Protein 2ZTD (pdb70)

Solvent-accessible surface area: 18444 Å² total; per-residue (Å²): 71,29,60,25,94,94,58,159,37,52,47,8,132,12,74,0,37,73,52,24,40,71,21,0,10,0,12,27,68,10,6,0,40,25,0,23,3,9,7,45,8,4,19,104,12,148,120,51,67,118,14,143,3,35,0,0,26,10,83,136,115,79,40,30,7,0,18,0,1,83,54,19,106,21,20,37,4,0,7,14,0,38,40,3,84,77,16,30,34,211,38,0,17,5,1,5,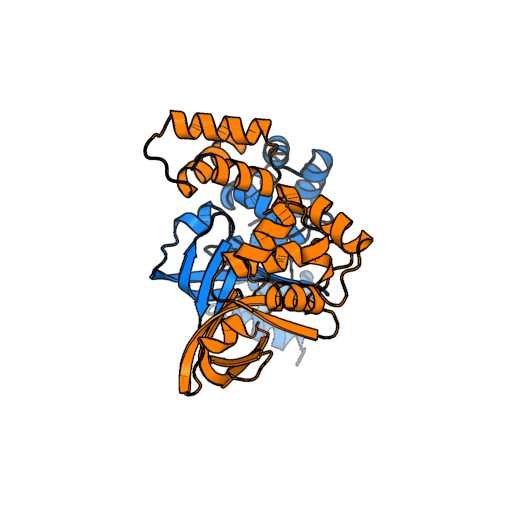7,11,13,78,13,95,46,0,54,118,14,0,42,97,18,60,41,63,3,0,60,67,2,22,72,8,42,58,196,20,0,94,109,5,4,138,54,0,125,104,103,34,106,115,58,102,59,53,0,14,104,37,0,55,68,113,65,70,59,53,143,84,0,64,97,10,0,60,77,10,39,65,93,66,163,91,14,77,59,59,24,0,36,150,50,0,64,69,96,27,58,180,129,104,38,12,7,18,5,3,0,84,14,78,0,71,78,53,25,158,79,21,0,28,0,60,3,76,65,76,41,48,118,0,31,4,9,77,56,8,6,63,104,12,149,121,51,67,120,15,102,3,36,0,0,18,10,13,108,132,134,56,123,36,13,20,0,1,79,56,18,112,20,20,72,4,0,37,35,0,42,64,4,85,74,15,30,34,208,37,0,22,34,1,5,47,70,24,79,11,95,46,0,65,118,14,0,45,97,19,61,41,64,3,0,58,158,2,99,71,9,43,58,197,20,0,96,110,4,5,138,55,0,128,104,112,67,93,105,74,57,0,14,105,18,0,56,67,35,44,18,59,54,142,83,0,64,98,9,0,60,77,8,37,64,91,66,166,91,14,78,37,35,24,0,0,84,50,0,6,78,93,18,10,164

GO terms:
  GO:0009378 four-way junction helicase activity (F, IDA)
  GO:0000724 double-strand break repair via homologous recombination (P, IDA)
  GO:0006974 DNA damage response (P, IEP)
  GO:0005886 plasma membrane (C, HDA)

Secondary structure (DSSP, 8-state):
--SS---S--EEEEEEEEE-SSEEEEEETTEEEEEE--HHHHTT--TTSEEEEEEEEEEETTEEEEEEESSHHHHHHHHHHHTSTT--HHHHHHHHHHS-HHHHHHHHHTT-HHHHHTSTT--HHHHHHHHHHHTTT----HHHHHHHHHHTT--HHHHHHHHHHHHHH-TT--HHHHHHHHHHHHT--/---SEEEEEEEEEEE-SSEEEEEETTEEEEEE--HHHHTT--TTSEEEEEEEEEEETTEEEEEEESSHHHHHHHHHHHTSTT--HHHHHHHHHHS-HHHHHHHHHTT-HHHHHTSTT--HHHHHHHHHHHTTT--HHHHHHHHHHTT--HHHHHHHHHHHHHH-TT--HHHHHHHHHHHHT-

Organism: Mycobacterium tuberculosis (strain ATCC 25618 / H37Rv) (NCBI:txid83332)

B-factor: mean 37.3, std 19.37, range [5.69, 119.67]

Sequence (371 aa):
MGRGSEFMIASVRGEVLEVALDHVVIEAAGVGYRVNATPATLATLRQGTEARLITAMIVREDSMTLYGFPDGETRDLFLTLLSVSGVGPRLAMAALAVHDAPALRQVLADGNVAALTRVPGIGKRGAERMVLELRDKVGAVRSPVVEALVGLGFAAKQAEEATDTVLAANHDATTSSALRSALSLLGKASEFMIASVRGEVLEVALDHVVIEAAGVGYRVNATPATLATLRQGTEARLITAMIVREDSMTLYGFPDGETRDLFLTLLSVSGVGPRLAMAALAVHDAPALRQVLADGNVAALTRVPGIGKRGAERMVLELRDKVVRSPVVEALVGLGFAAKQAEEATDTVLAANHDATTSSALRSALSLLGK

InterPro domains:
  IPR000085 Holliday junction branch migration complex subunit RuvA [MF_00031] (1-193)
  IPR000085 Holliday junction branch migration complex subunit RuvA [TIGR00084] (1-189)
  IPR003583 Helix-hairpin-helix DNA-binding motif, class 1 [SM00278] (72-91)
  IPR003583 Helix-hairpin-helix DNA-binding motif, class 1 [SM00278] (107-126)
  IPR010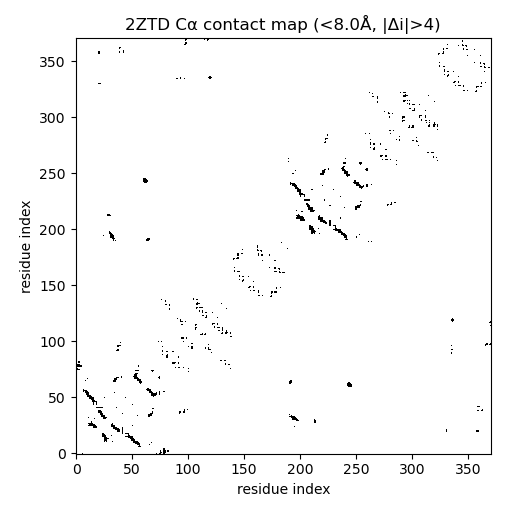994 RuvA domain 2-like [SSF47781] (66-131)
  IPR011114 Holliday junction DNA helicase RuvA, C-terminal [PF07499] (151-192)
  IPR011114 Holliday junction DNA helicase RuvA, C-terminal [cd14332] (146-189)
  IPR012340 Nucleic acid-binding, OB-fold [G3DSA:2.40.50.140] (1-63)
  IPR012340 Nucleic acid-binding, OB-fold [SSF50249] (1-62)
  IPR013849 DNA helicase, Holliday junction RuvA type, domain I, bacterial [PF01330] (1-61)
  IPR036267 RuvA, C-terminal domain superfamily [SSF46929] (147-194)
  IPR060101 SAM-like helix-hairpin-helix tandem [PF14520] (71-129)

Foldseek 3Di:
DAPQDDDDDFKDKAAFADQDQFWTWHDDPNDTATAGEANVQSVVDDGGDMDMWGWDWDDDPPDIHIHTDRDPLQRRVLSVQCPQPPRDNVQSRQQCNLPPPVRSLVCLLVLVLVSVCVGPPQDSVNSNSSSVSCNVPHDDQQVVLLVVCVVVPDDSVLSNVLLVVLCVVPVVDDNVNSNVSSVVVVVVD/DDDDQFKDKAAFAAQDQFWTWHDDPNDTATAGEANVQSVVDDGGDMDMWGWDWDDDPPDIHIHTDRDPLQRVVLVVQCVQPPRDNVQSRQQCNLPPPVRSLVCLQVLVLVSVCVGPPQDSVNSNSSSVSCNVPSLQPVLLVVCVVVPDDSVLSNVLLVVLCVVPVVDDSVNSNVSSVVVVVD

Radius of gyration: 24.86 Å; Cα contacts (8 Å, |Δi|>4): 664; chains: 2; bounding box: 40×80×60 Å

CATH classification: 2.40.50.140 (+2 more: 1.10.150.20, 1.10.8.10)

Structure (mmCIF, N/CA/C/O backbone):
data_2ZTD
#
_entry.id   2ZTD
#
_cell.length_a   88.670
_cell.length_b   94.830
_cell.length_c   99.210
_cell.angle_alpha   90.00
_cell.angle_beta   90.00
_cell.angle_gamma   90.00
#
_symmetry.space_group_name_H-M   'I 2 2 2'
#
loop_
_entity.id
_entity.type
_entity.pdbx_description
1 polymer 'Holliday junction ATP-dependent DNA helicase ruvA'
2 non-polymer GLYCEROL
3 water water
#
loop_
_atom_site.group_PDB
_atom_site.id
_atom_site.type_symbol
_atom_site.label_atom_id
_atom_site.label_alt_id
_atom_site.label_comp_id
_atom_site.label_asym_id
_atom_site.label_entity_id
_atom_site.label_seq_id
_atom_site.pdbx_PDB_ins_code
_atom_site.Cartn_x
_atom_site.Cartn_y
_atom_site.Cartn_z
_atom_site.occupancy
_atom_site.B_iso_or_equiv
_atom_site.auth_seq_id
_atom_site.auth_comp_id
_atom_site.auth_asym_id
_atom_site.auth_atom_id
_atom_site.pdbx_PDB_model_num
ATOM 1 N N . MET A 1 10 ? -20.651 18.024 8.167 1.00 92.94 -6 MET A N 1
ATOM 2 C CA . MET A 1 10 ? -19.603 17.363 8.942 1.00 102.13 -6 MET A CA 1
ATOM 3 C C . MET A 1 10 ? -18.600 18.363 9.534 1.00 110.18 -6 MET A C 1
ATOM 4 O O . MET A 1 10 ? -18.840 19.577 9.532 1.00 116.30 -6 MET A O 1
ATOM 6 N N . GLY A 1 11 ? -17.481 17.849 10.043 1.00 96.62 -5 GLY A N 1
ATOM 7 C CA . GLY A 1 11 ? -16.537 18.664 10.792 1.00 88.39 -5 GLY A CA 1
ATOM 8 C C . GLY A 1 11 ? -15.124 18.664 10.238 1.00 93.64 -5 GLY A C 1
ATOM 9 O O . GLY A 1 11 ? -14.922 18.585 9.027 1.00 99.41 -5 GLY A O 1
ATOM 10 N N . ARG A 1 12 ? -14.141 18.758 11.136 1.00 92.77 -4 ARG A N 1
ATOM 11 C CA . ARG A 1 12 ? -12.740 18.819 10.722 1.00 87.34 -4 ARG A CA 1
ATOM 12 C C . ARG A 1 12 ? -12.241 17.481 10.164 1.00 99.83 -4 ARG A C 1
ATOM 13 O O . ARG A 1 12 ? -11.065 17.342 9.816 1.00 91.81 -4 ARG A O 1
ATOM 15 N N . GLY A 1 13 ? -13.146 16.510 10.058 1.00 114.13 -3 GLY A N 1
ATOM 16 C CA . GLY A 1 13 ? -12.809 15.182 9.570 1.00 113.18 -3 GLY A CA 1
ATOM 17 C C . GLY A 1 13 ? -13.587 14.963 8.283 1.00 109.09 -3 GLY A C 1
ATOM 18 O O . GLY A 1 13 ? -14.350 13.999 8.171 1.00 104.17 -3 GLY A O 1
ATOM 19 N N . SER A 1 14 ? -13.408 15.875 7.327 1.00 100.16 -2 SER A N 1
ATOM 20 C CA . SER A 1 14 ? -13.857 15.684 5.942 1.00 81.40 -2 SER A CA 1
ATOM 21 C C . SER A 1 14 ? -15.304 15.485 5.490 1.00 77.38 -2 SER A C 1
ATOM 22 O O . SER A 1 14 ? -16.239 16.150 5.936 1.00 71.13 -2 SER A O 1
ATOM 25 N N . GLU A 1 15 ? -15.422 14.509 4.602 1.00 82.05 -1 GLU A N 1
ATOM 26 C CA . GLU A 1 15 ? -16.583 14.161 3.815 1.00 68.16 -1 GLU A CA 1
ATOM 27 C C . GLU A 1 15 ? -16.567 12.629 3.598 1.00 77.45 -1 GLU A C 1
ATOM 28 O O . GLU A 1 15 ? -15.541 12.009 3.263 1.00 59.35 -1 GLU A O 1
ATOM 30 N N . PHE A 1 16 ? -17.728 12.035 3.819 1.00 68.85 0 PHE A N 1
ATOM 31 C CA . PHE A 1 16 ? -17.916 10.602 3.799 1.00 43.36 0 PHE A CA 1
ATOM 32 C C . PHE A 1 16 ? -19.238 10.420 3.106 1.00 28.58 0 PHE A C 1
ATOM 33 O O . PHE A 1 16 ? -19.853 11.387 2.664 1.00 63.49 0 PHE A O 1
ATOM 41 N N . MET A 1 17 ? -19.711 9.189 3.061 1.00 34.09 1 MET A N 1
ATOM 42 C CA . MET A 1 17 ? -20.903 8.880 2.303 1.00 24.36 1 MET A CA 1
ATOM 43 C C . MET A 1 17 ? -22.159 8.684 3.161 1.00 29.87 1 MET A C 1
ATOM 44 O O . MET A 1 17 ? -23.200 9.266 2.871 1.00 21.39 1 MET A O 1
ATOM 49 N N . ILE A 1 18 ? -22.067 7.868 4.218 1.00 27.23 2 ILE A N 1
ATOM 50 C CA . ILE A 1 18 ? -23.249 7.572 5.034 1.00 19.01 2 ILE A CA 1
ATOM 51 C C . ILE A 1 18 ? -23.384 8.519 6.216 1.00 15.92 2 ILE A C 1
ATOM 52 O O . ILE A 1 18 ? -22.646 8.440 7.188 1.00 19.91 2 ILE A O 1
ATOM 57 N N . ALA A 1 19 ? -24.355 9.411 6.107 1.00 36.55 3 ALA A N 1
ATOM 58 C CA . ALA A 1 19 ? -24.482 10.530 7.028 1.00 32.20 3 ALA A CA 1
ATOM 59 C C . ALA A 1 19 ? -25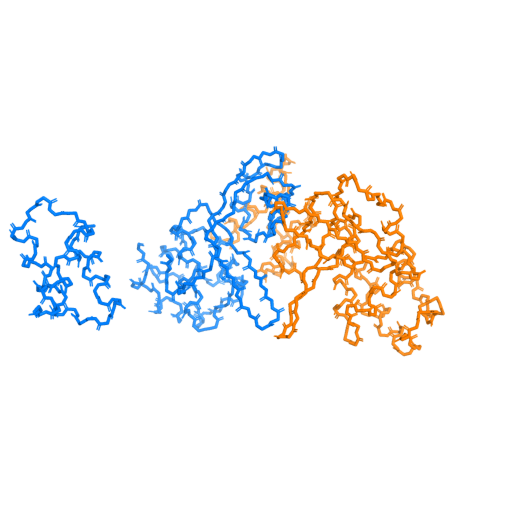.486 10.215 8.109 1.00 19.58 3 ALA A C 1
ATOM 60 O O . ALA A 1 19 ? -25.504 10.860 9.150 1.00 33.76 3 ALA A O 1
ATOM 62 N N . SER A 1 20 ? -26.328 9.223 7.853 1.00 13.34 4 SER A N 1
ATOM 63 C CA . SER A 1 20 ? -27.244 8.710 8.865 1.00 31.99 4 SER A CA 1
ATOM 64 C C . SER A 1 20 ? -27.845 7.364 8.458 1.00 37.41 4 SER A C 1
ATOM 65 O O . SER A 1 20 ? -27.841 6.978 7.278 1.00 33.41 4 SER A O 1
ATOM 68 N N . VAL A 1 21 ? -28.357 6.641 9.448 1.00 24.00 5 VAL A N 1
ATOM 69 C CA . VAL A 1 21 ? -29.083 5.415 9.172 1.00 19.04 5 VAL A CA 1
ATOM 70 C C . VAL A 1 21 ? -30.383 5.430 9.976 1.00 27.01 5 VAL A C 1
ATOM 71 O O . VAL A 1 21 ? -30.382 5.748 11.160 1.00 24.93 5 VAL A O 1
ATOM 75 N N . ARG A 1 22 ? -31.492 5.120 9.309 1.00 29.13 6 ARG A N 1
ATOM 76 C CA . ARG A 1 22 ? -32.794 5.097 9.967 1.00 24.58 6 ARG A CA 1
ATOM 77 C C . ARG A 1 22 ? -33.559 3.822 9.636 1.00 24.46 6 ARG A C 1
ATOM 78 O O . ARG A 1 22 ? -33.476 3.297 8.523 1.00 41.98 6 ARG A O 1
ATOM 86 N N . GLY A 1 23 ? -34.322 3.332 10.589 1.00 22.47 7 GLY A N 1
ATOM 87 C CA . GLY A 1 23 ? -35.092 2.123 10.395 1.00 19.24 7 GLY A CA 1
ATOM 88 C C . GLY A 1 23 ? -35.243 1.392 11.716 1.00 25.41 7 GLY A C 1
ATOM 89 O O . GLY A 1 23 ? -35.046 1.979 12.786 1.00 15.92 7 GLY A O 1
ATOM 90 N N . GLU A 1 24 ? -35.568 0.106 11.640 1.00 19.93 8 GLU A N 1
ATOM 91 C CA . GLU A 1 24 ? -35.913 -0.658 12.844 1.00 31.32 8 GLU A CA 1
ATOM 92 C C . GLU A 1 24 ? -34.721 -1.086 13.680 1.00 23.60 8 GLU A C 1
ATOM 93 O O . GLU A 1 24 ? -33.785 -1.697 13.158 1.00 22.57 8 GLU A O 1
ATOM 99 N N . VAL A 1 25 ? -34.760 -0.770 14.970 1.00 23.20 9 VAL A N 1
ATOM 100 C CA . VAL A 1 25 ? -33.724 -1.247 15.879 1.00 14.52 9 VAL A CA 1
ATOM 101 C C . VAL A 1 25 ? -33.893 -2.749 16.065 1.00 22.02 9 VAL A C 1
ATOM 102 O O . VAL A 1 25 ? -34.948 -3.218 16.495 1.00 30.81 9 VAL A O 1
ATOM 106 N N . LEU A 1 26 ? -32.863 -3.508 15.719 1.00 24.99 10 LEU A N 1
ATOM 107 C CA . LEU A 1 26 ? -32.934 -4.967 15.792 1.00 23.97 10 LEU A CA 1
ATOM 108 C C . LEU A 1 26 ? -32.164 -5.460 17.016 1.00 25.68 10 LEU A C 1
ATOM 109 O O . LEU A 1 26 ? -32.374 -6.559 17.499 1.00 33.80 10 LEU A O 1
ATOM 114 N N . GLU A 1 27 ? -31.267 -4.628 17.520 1.00 36.17 11 GLU A N 1
ATOM 115 C CA . GLU A 1 27 ? -30.443 -5.008 18.645 1.00 26.25 11 GLU A CA 1
ATOM 116 C C . GLU A 1 27 ? -29.797 -3.781 19.258 1.00 31.23 11 GLU A C 1
ATOM 117 O O . GLU A 1 27 ? -29.216 -2.951 18.560 1.00 34.48 11 GLU A O 1
ATOM 123 N N . VAL A 1 28 ? -29.931 -3.668 20.576 1.00 27.02 12 VAL A N 1
ATOM 124 C CA . VAL A 1 28 ? -29.218 -2.668 21.341 1.00 13.09 12 VAL A CA 1
ATOM 125 C C . VAL A 1 28 ? -28.200 -3.400 22.195 1.00 21.96 12 VAL A C 1
ATOM 126 O O . VAL A 1 28 ? -28.551 -4.236 23.003 1.00 35.19 12 VAL A O 1
ATOM 130 N N . ALA A 1 29 ? -26.927 -3.143 21.963 1.00 27.70 13 ALA A N 1
ATOM 131 C CA . ALA A 1 29 ? -25.893 -3.723 22.794 1.00 24.62 13 ALA A CA 1
ATOM 132 C C . ALA A 1 29 ? -25.320 -2.536 23.567 1.00 30.13 13 ALA A C 1
ATOM 133 O O . ALA A 1 29 ? -25.805 -1.414 23.434 1.00 31.92 13 ALA A O 1
ATOM 135 N N . LEU A 1 30 ? -24.274 -2.763 24.342 1.00 33.32 14 LEU A N 1
ATOM 136 C CA . LEU A 1 30 ? -23.667 -1.668 25.090 1.00 16.94 14 LEU A CA 1
ATOM 137 C C . LEU A 1 30 ? -22.716 -0.715 24.391 1.00 22.67 14 LEU A C 1
ATOM 138 O O . LEU A 1 30 ? -22.388 0.333 24.932 1.00 17.18 14 LEU A O 1
ATOM 143 N N . ASP A 1 31 ? -22.273 -1.072 23.186 1.00 26.46 15 ASP A N 1
ATOM 144 C CA . ASP A 1 31 ? -21.329 -0.229 22.466 1.00 11.85 15 ASP A CA 1
ATOM 145 C C . ASP A 1 31 ? -21.709 -0.100 20.989 1.00 22.99 15 ASP A C 1
ATOM 146 O O . ASP A 1 31 ? -20.884 0.273 20.157 1.00 26.31 15 ASP A O 1
ATOM 151 N N . HIS A 1 32 ? -22.953 -0.433 20.668 1.00 23.50 16 HIS A N 1
ATOM 152 C CA . HIS A 1 32 ? -23.406 -0.364 19.287 1.00 16.24 16 HIS A CA 1
ATOM 153 C C . HIS A 1 32 ? -24.863 -0.773 19.231 1.00 27.02 16 HIS A C 1
ATOM 154 O O . HIS A 1 32 ? -25.411 -1.327 20.177 1.00 22.24 16 HIS A O 1
ATOM 161 N N . VAL A 1 33 ? -25.487 -0.490 18.104 1.00 20.07 17 VAL A N 1
ATOM 162 C CA . VAL A 1 33 ? -26.866 -0.874 17.858 1.00 14.26 17 VAL A CA 1
ATOM 163 C C . VAL A 1 33 ? -26.912 -1.445 16.430 1.00 13.57 17 VAL A C 1
ATOM 164 O O . VAL A 1 33 ? -26.015 -1.195 15.632 1.00 23.26 17 VAL A O 1
ATOM 168 N N . VAL A 1 34 ? -27.912 -2.250 16.111 1.00 22.37 18 VAL A N 1
ATOM 169 C CA . VAL A 1 34 ? -28.088 -2.627 14.709 1.00 19.90 18 VAL A CA 1
ATOM 170 C C . VAL A 1 34 ? -29.389 -2.024 14.221 1.00 14.12 18 VAL A C 1
ATOM 171 O O . VAL A 1 34 ? -30.458 -2.313 14.768 1.00 16.54 18 VAL A O 1
ATOM 175 N N . ILE A 1 35 ? -29.294 -1.165 13.216 1.00 17.93 19 ILE A N 1
ATOM 176 C CA . ILE A 1 35 ? -30.487 -0.530 12.649 1.00 15.82 19 ILE A CA 1
ATOM 177 C C . ILE A 1 35 ? -30.731 -1.014 11.227 1.00 25.33 19 ILE A C 1
ATOM 178 O O . ILE A 1 35 ? -29.866 -0.878 10.354 1.00 32.51 19 ILE A O 1
ATOM 183 N N . GLU A 1 36 ? -31.912 -1.577 10.996 1.00 24.85 20 GLU A N 1
ATOM 184 C CA . GLU A 1 36 ? -32.225 -2.172 9.700 1.00 32.42 20 GLU A CA 1
ATOM 185 C C . GLU A 1 36 ? -32.897 -1.187 8.741 1.00 26.89 20 GLU A C 1
ATOM 186 O O . GLU A 1 36 ? -34.028 -0.755 8.967 1.00 29.56 20 GLU A O 1
ATOM 192 N N . ALA A 1 37 ? -32.180 -0.847 7.680 1.00 26.69 21 ALA A N 1
ATOM 193 C CA . ALA A 1 37 ? -32.712 -0.015 6.612 1.00 25.62 21 ALA A CA 1
ATOM 194 C C . ALA A 1 37 ? -32.790 -0.829 5.320 1.00 27.83 21 ALA A C 1
ATOM 195 O O . ALA A 1 37 ? -31.771 -1.338 4.836 1.00 12.64 21 ALA A O 1
ATOM 197 N N . ALA A 1 38 ? -33.990 -0.961 4.759 1.00 25.46 22 ALA A N 1
ATOM 198 C CA . ALA A 1 38 ? -34.136 -1.666 3.482 1.00 33.30 22 ALA A CA 1
ATOM 199 C C . ALA A 1 38 ? -33.567 -3.081 3.579 1.00 12.83 22 ALA A C 1
ATOM 200 O O . ALA A 1 38 ? -32.762 -3.494 2.750 1.00 24.95 22 ALA A O 1
ATOM 202 N N . GLY A 1 39 ? -33.964 -3.807 4.616 1.00 22.17 23 GLY A N 1
ATOM 203 C CA . GLY A 1 39 ? -33.504 -5.168 4.823 1.00 18.95 23 GLY A CA 1
ATOM 204 C C . GLY A 1 39 ? -32.032 -5.315 5.180 1.00 22.15 23 GLY A C 1
ATOM 205 O O . GLY A 1 39 ? -31.591 -6.436 5.479 1.00 15.04 23 GLY A O 1
ATOM 206 N N . VAL A 1 40 ? -31.275 -4.212 5.123 1.00 12.07 24 VAL A N 1
ATOM 207 C CA . VAL A 1 40 ? -29.863 -4.226 5.505 1.00 18.10 24 VAL A CA 1
ATOM 208 C C . VAL A 1 40 ? -29.648 -3.764 6.954 1.00 34.85 24 VAL A C 1
ATOM 209 O O . VAL A 1 40 ? -30.063 -2.666 7.362 1.00 18.53 24 VAL A O 1
ATOM 213 N N . GLY A 1 41 ? -28.986 -4.614 7.729 1.00 13.76 25 GLY A N 1
ATOM 214 C CA . GLY A 1 41 ? -28.792 -4.324 9.136 1.00 8.76 25 GLY A CA 1
ATOM 215 C C . GLY A 1 41 ? -27.446 -3.682 9.346 1.00 23.95 25 GLY A C 1
ATOM 216 O O . GLY A 1 41 ? -26.409 -4.340 9.211 1.00 21.96 25 GLY A O 1
ATOM 217 N N . TYR A 1 42 ? -27.465 -2.391 9.672 1.00 23.76 26 TYR A N 1
ATOM 218 C CA . TYR A 1 42 ? -26.239 -1.629 9.843 1.00 13.26 26 TYR A CA 1
ATOM 219 C C . TYR A 1 42 ? -25.793 -1.654 11.302 1.00 25.53 26 TYR A C 1
ATOM 220 O O . TYR A 1 42 ? -26.549 -1.319 12.216 1.00 20.94 26 TYR A O 1
ATOM 229 N N . ARG A 1 43 ? -24.563 -2.090 11.526 1.00 18.11 27 ARG A N 1
ATOM 230 C CA . ARG A 1 43 ? -23.976 -1.928 12.830 1.00 18.32 27 ARG A CA 1
ATOM 231 C C . ARG A 1 43 ? -23.402 -0.522 12.944 1.00 32.89 27 ARG A C 1
ATOM 232 O O . ARG A 1 43 ? -22.526 -0.125 12.165 1.00 19.23 27 ARG A O 1
ATOM 240 N N . VAL A 1 44 ? -23.919 0.238 13.895 1.00 23.53 28 VAL A N 1
ATOM 241 C CA . VAL A 1 44 ? -23.344 1.535 14.185 1.00 27.39 28 VAL A CA 1
A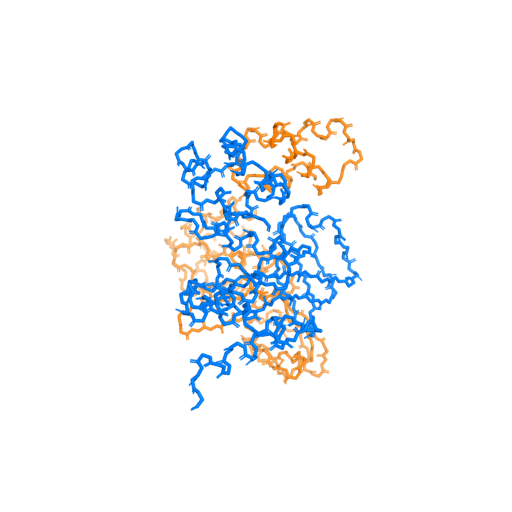TOM 242 C C . VAL A 1 44 ? -22.930 1.615 15.644 1.00 13.23 28 VAL A C 1
ATOM 243 O O . VAL A 1 44 ? -23.709 1.347 16.548 1.00 21.23 28 VAL A O 1
ATOM 247 N N . ASN A 1 45 ? -21.664 1.934 15.841 1.00 14.63 29 ASN A N 1
ATOM 248 C CA . ASN A 1 45 ? -21.109 2.072 17.175 1.00 19.25 29 ASN A CA 1
ATOM 249 C C . ASN A 1 45 ? -21.509 3.395 17.807 1.00 21.80 29 ASN A C 1
ATOM 250 O O . ASN A 1 45 ? -21.576 4.425 17.122 1.00 15.17 29 ASN A O 1
ATOM 255 N N . ALA A 1 46 ? -21.814 3.354 19.097 1.00 17.96 30 ALA A N 1
ATOM 256 C CA . ALA A 1 46 ? -22.405 4.507 19.766 1.00 18.39 30 ALA A CA 1
ATOM 257 C C . ALA A 1 46 ? -22.082 4.491 21.254 1.00 22.70 30 ALA A C 1
ATOM 258 O O . ALA A 1 46 ? -21.791 3.436 21.818 1.00 35.31 30 ALA A O 1
ATOM 260 N N . THR A 1 47 ? -22.131 5.657 21.895 1.00 31.97 31 THR A N 1
ATOM 261 C CA . THR A 1 47 ? -21.902 5.733 23.333 1.00 18.74 31 THR A CA 1
ATOM 262 C C . THR A 1 47 ? -23.067 5.135 24.113 1.00 13.43 31 THR A C 1
ATOM 263 O O . THR A 1 47 ? -24.201 5.077 23.620 1.00 24.14 31 THR A O 1
ATOM 267 N N . PRO A 1 48 ? -22.800 4.691 25.352 1.00 17.85 32 PRO A N 1
ATOM 268 C CA . PRO A 1 48 ? -23.901 4.181 26.183 1.00 24.56 32 PRO A CA 1
ATOM 269 C C . PRO A 1 48 ? -25.028 5.211 26.332 1.00 10.46 32 PRO A C 1
ATOM 270 O O . PRO A 1 48 ? -26.204 4.867 26.425 1.00 28.71 32 PRO A O 1
ATOM 274 N N . ALA A 1 49 ? -24.666 6.485 26.304 1.00 29.82 33 ALA A N 1
ATOM 275 C CA . ALA A 1 49 ? -25.660 7.545 26.406 1.00 30.38 33 ALA A CA 1
ATOM 276 C C . ALA A 1 49 ? -26.587 7.603 25.203 1.00 27.56 33 ALA A C 1
ATOM 277 O O . ALA A 1 49 ? -27.795 7.776 25.337 1.00 29.53 33 ALA A O 1
ATOM 279 N N . THR A 1 50 ? -26.027 7.492 24.010 1.00 28.39 34 THR A N 1
ATOM 280 C CA . THR A 1 50 ? -26.870 7.503 22.828 1.00 24.13 34 THR A CA 1
ATOM 281 C C . THR A 1 50 ? -27.678 6.225 22.772 1.00 25.66 34 THR A C 1
ATOM 282 O O . THR A 1 50 ? -28.824 6.229 22.329 1.00 31.48 34 THR A O 1
ATOM 286 N N . LEU A 1 51 ? -27.075 5.133 23.217 1.00 28.80 35 LEU A N 1
ATOM 287 C CA . LEU A 1 51 ? -27.708 3.818 23.126 1.00 33.12 35 LEU A CA 1
ATOM 288 C C . LEU A 1 51 ? -28.985 3.704 23.968 1.00 29.24 35 LEU A C 1
ATOM 289 O O . LEU A 1 51 ? -29.889 2.917 23.649 1.00 24.94 35 LEU A O 1
ATOM 294 N N . ALA A 1 52 ? -29.054 4.500 25.027 1.00 26.85 36 ALA A N 1
ATOM 295 C CA . ALA A 1 52 ? -30.077 4.329 26.052 1.00 31.28 36 ALA A CA 1
ATOM 296 C C . ALA A 1 52 ? -31.417 4.857 25.575 1.00 35.77 36 ALA A C 1
ATOM 297 O O . ALA A 1 52 ? -32.473 4.500 26.095 1.00 38.02 36 ALA A O 1
ATOM 299 N N . THR A 1 53 ? -31.364 5.704 24.562 1.00 41.18 37 THR A N 1
ATOM 300 C CA . THR A 1 53 ? -32.561 6.301 24.004 1.00 36.07 37 THR A CA 1
ATOM 301 C C . THR A 1 53 ? -33.190 5.339 22.992 1.00 46.94 37 THR A C 1
ATOM 302 O O . THR A 1 53 ? -34.289 5.564 22.489 1.00 51.48 37 THR A O 1
ATOM 306 N N . LEU A 1 54 ? -32.487 4.247 22.716 1.00 45.30 38 LEU A N 1
ATOM 307 C CA . LEU A 1 54 ? -32.882 3.327 21.659 1.00 39.39 38 LEU A CA 1
ATOM 308 C C . LEU A 1 54 ? -33.619 2.104 22.199 1.00 30.69 38 LEU A C 1
ATOM 309 O O . LEU A 1 54 ? -33.190 1.500 23.179 1.00 36.24 38 LEU A O 1
ATOM 314 N N . ARG A 1 55 ? -34.731 1.758 21.556 1.00 20.98 39 ARG A N 1
ATOM 315 C CA . ARG A 1 55 ? -35.492 0.564 21.907 1.00 39.25 39 ARG A CA 1
ATOM 316 C C . ARG A 1 55 ? -35.614 -0.386 20.733 1.00 39.89 39 ARG A C 1
ATOM 317 O O . ARG A 1 55 ? -36.139 -0.024 19.692 1.00 37.31 39 ARG A O 1
ATOM 325 N N . GLN A 1 56 ? -35.137 -1.607 20.935 1.00 36.69 40 GLN A N 1
ATOM 326 C CA . GLN A 1 56 ? -35.375 -2.685 19.994 1.00 20.31 40 GLN A CA 1
ATOM 327 C C . GLN A 1 56 ? -36.845 -2.713 19.594 1.00 30.62 40 GLN A C 1
ATOM 328 O O . GLN A 1 56 ? -37.725 -2.357 20.385 1.00 40.05 40 GLN A O 1
ATOM 334 N N . GLY A 1 57 ? -37.107 -3.102 18.350 1.00 11.86 41 GLY A N 1
ATOM 335 C CA . GLY A 1 57 ? -38.462 -3.172 17.846 1.00 36.14 41 GLY A CA 1
ATOM 336 C C . GLY A 1 57 ? -39.041 -1.842 17.407 1.00 37.47 41 GLY A C 1
ATOM 337 O O . GLY A 1 57 ? -40.101 -1.806 16.787 1.00 43.85 41 GLY A O 1
ATOM 338 N N . THR A 1 58 ? -38.365 -0.743 17.718 1.00 37.10 42 THR A N 1
ATOM 339 C CA . THR A 1 58 ? -38.853 0.553 17.271 1.00 31.61 42 THR A CA 1
ATOM 340 C C . THR A 1 58 ? -37.952 1.158 16.205 1.00 28.33 42 THR A C 1
ATOM 341 O O . THR A 1 58 ? -36.808 0.740 16.019 1.00 39.02 42 THR A O 1
ATOM 345 N N . GLU A 1 59 ? -38.487 2.140 15.502 1.00 32.81 43 GLU A N 1
ATOM 346 C CA . GLU A 1 59 ? -37.717 2.829 14.492 1.00 39.78 43 GLU A CA 1
ATOM 347 C C . GLU A 1 59 ? -36.820 3.888 15.130 1.00 32.72 43 GLU A C 1
ATOM 348 O O . GLU A 1 59 ? -37.229 4.584 16.049 1.00 32.34 43 GLU A O 1
ATOM 354 N N . ALA A 1 60 ? -35.587 3.984 14.660 1.00 31.42 44 ALA A N 1
ATOM 355 C CA . ALA A 1 60 ? -34.673 5.011 15.130 1.00 30.24 44 ALA A CA 1
ATOM 356 C C . ALA A 1 60 ? -33.853 5.600 13.985 1.00 30.01 44 ALA A C 1
ATOM 357 O O . ALA A 1 60 ? -33.785 5.042 12.889 1.00 35.09 44 ALA A O 1
ATOM 359 N N . ARG A 1 61 ? -33.243 6.747 14.251 1.00 28.82 45 ARG A N 1
ATOM 360 C CA . ARG A 1 61 ? -32.335 7.359 13.297 1.00 27.62 45 ARG A CA 1
ATOM 361 C C . ARG A 1 61 ? -31.133 7.899 14.052 1.00 32.18 45 ARG A C 1
ATOM 362 O O . ARG A 1 61 ? -31.273 8.660 15.015 1.00 35.12 45 ARG A O 1
ATOM 370 N N . LEU A 1 62 ? -29.951 7.488 13.610 1.00 24.71 46 LEU A N 1
ATOM 371 C CA . LEU A 1 62 ? -28.722 8.023 14.160 1.00 33.70 46 LEU A CA 1
ATOM 372 C C . LEU A 1 62 ? -27.949 8.755 13.075 1.00 27.78 46 LEU A C 1
ATOM 373 O O . LEU A 1 62 ? -27.925 8.325 11.921 1.00 21.03 46 LEU A O 1
ATOM 378 N N . ILE A 1 63 ? -27.330 9.868 13.454 1.00 29.36 47 ILE A N 1
ATOM 379 C CA . ILE A 1 63 ? -26.468 10.629 12.564 1.00 20.27 47 ILE A CA 1
ATOM 380 C C . ILE A 1 63 ? -25.062 10.086 12.654 1.00 16.79 47 ILE A C 1
ATOM 381 O O . ILE A 1 63 ? -24.484 10.042 13.751 1.00 31.48 47 ILE A O 1
ATOM 386 N N . THR A 1 64 ? -24.494 9.697 11.515 1.00 21.10 48 THR A N 1
ATOM 387 C CA . THR A 1 64 ? -23.297 8.853 11.525 1.00 19.92 48 THR A CA 1
ATOM 388 C C . THR A 1 64 ? -22.050 9.473 10.885 1.00 24.47 48 THR A C 1
ATOM 389 O O . THR A 1 64 ? -22.156 10.335 10.028 1.00 10.36 48 THR A O 1
ATOM 393 N N . ALA A 1 65 ? -20.880 9.020 11.343 1.00 16.55 49 ALA A N 1
ATOM 394 C CA . ALA A 1 65 ? -19.612 9.236 10.650 1.00 14.14 49 ALA A CA 1
ATOM 395 C C . ALA A 1 65 ? -19.172 7.897 10.045 1.00 19.30 49 ALA A C 1
ATOM 396 O O . ALA A 1 65 ? -19.060 6.891 10.748 1.00 22.10 49 ALA A O 1
ATOM 398 N N . MET A 1 66 ? -18.918 7.873 8.756 1.00 19.16 50 MET A N 1
ATOM 399 C CA . MET A 1 66 ? -18.464 6.641 8.136 1.00 27.09 50 MET A CA 1
ATOM 400 C C . MET A 1 66 ? -16.950 6.630 8.100 1.00 29.63 50 MET A C 1
ATOM 401 O O . MET A 1 66 ? -16.337 7.596 7.651 1.00 26.08 50 MET A O 1
ATOM 406 N N . ILE A 1 67 ? -16.339 5.560 8.604 1.00 24.81 51 ILE A N 1
ATOM 407 C CA . ILE A 1 67 ? -14.880 5.478 8.587 1.00 12.17 51 ILE A CA 1
ATOM 408 C C . ILE A 1 67 ? -14.368 4.378 7.674 1.00 19.42 51 ILE A C 1
ATOM 409 O O . ILE A 1 67 ? -14.726 3.214 7.811 1.00 28.71 51 ILE A O 1
ATOM 414 N N . VAL A 1 68 ? -13.537 4.781 6.728 1.00 27.37 52 VAL A N 1
ATOM 415 C CA . VAL A 1 68 ? -13.051 3.893 5.698 1.00 23.26 52 VAL A CA 1
ATOM 416 C C . VAL A 1 68 ? -11.545 3.709 5.819 1.00 26.25 52 VAL A C 1
ATOM 417 O O . VAL A 1 68 ? -10.777 4.658 5.715 1.00 14.24 52 VAL A O 1
ATOM 421 N N . ARG A 1 69 ? -11.129 2.470 6.042 1.00 26.33 53 ARG A N 1
ATOM 422 C CA . ARG A 1 69 ? -9.717 2.135 6.041 1.00 38.32 53 ARG A CA 1
ATOM 423 C C . ARG A 1 69 ? -9.504 0.943 5.107 1.00 38.02 53 ARG A C 1
ATOM 424 O O . ARG A 1 69 ? -10.455 0.254 4.722 1.00 33.58 53 ARG A O 1
ATOM 432 N N . GLU A 1 70 ? -8.257 0.708 4.732 1.00 24.98 54 GLU A N 1
ATOM 433 C CA . GLU A 1 70 ? -7.930 -0.371 3.809 1.00 32.05 54 GLU A CA 1
ATOM 434 C C . GLU A 1 70 ? -8.607 -1.686 4.210 1.00 42.75 54 GLU A C 1
ATOM 435 O O . GLU A 1 70 ? -9.022 -2.486 3.353 1.00 36.49 54 GLU A O 1
ATOM 441 N N . ASP A 1 71 ? -8.724 -1.908 5.514 1.00 34.36 55 ASP A N 1
ATOM 442 C CA . ASP A 1 71 ? -9.161 -3.207 5.999 1.00 29.86 55 ASP A CA 1
ATOM 443 C C . ASP A 1 71 ? -10.437 -3.161 6.828 1.00 31.41 55 ASP A C 1
ATOM 444 O O . ASP A 1 71 ? -10.786 -4.150 7.470 1.00 35.26 55 ASP A O 1
ATOM 449 N N . SER A 1 72 ? -11.131 -2.023 6.798 1.00 15.35 56 SER A N 1
ATOM 450 C CA . SER A 1 72 ? -12.390 -1.886 7.518 1.00 16.70 56 SER A CA 1
ATOM 451 C C . SER A 1 72 ? -13.276 -0.767 6.988 1.00 11.14 56 SER A C 1
ATOM 452 O O . SER A 1 72 ? -12.809 0.176 6.353 1.00 15.59 56 SER A O 1
ATOM 455 N N . MET A 1 73 ? -14.568 -0.891 7.261 1.00 25.77 57 MET A N 1
ATOM 456 C CA . MET A 1 73 ? -15.524 0.182 7.062 1.00 23.57 57 MET A CA 1
ATOM 457 C C . MET A 1 73 ? -16.444 0.212 8.283 1.00 20.97 57 MET A C 1
ATOM 458 O O . MET A 1 73 ? -17.072 -0.789 8.605 1.00 13.05 57 MET A O 1
ATOM 463 N N . THR A 1 74 ? -16.531 1.356 8.949 1.00 18.57 58 THR A N 1
ATOM 464 C CA . THR A 1 74 ? -17.279 1.437 10.207 1.00 11.33 58 THR A CA 1
ATOM 465 C C . THR A 1 74 ? -18.163 2.675 10.312 1.00 11.64 58 THR A C 1
ATOM 466 O O . THR A 1 74 ? -17.768 3.768 9.887 1.00 21.51 58 THR A O 1
ATOM 470 N N . LEU A 1 75 ? -19.353 2.492 10.880 1.00 11.85 59 LEU A N 1
ATOM 471 C CA . LEU A 1 75 ? -20.237 3.601 11.207 1.00 11.35 59 LEU A CA 1
ATOM 472 C C . LEU A 1 75 ? -20.175 3.924 12.705 1.00 30.93 59 LEU A C 1
ATOM 473 O O . LEU A 1 75 ? -20.274 3.029 13.567 1.00 23.10 59 LEU A O 1
ATOM 478 N N . TYR A 1 76 ? -19.979 5.206 13.013 1.00 17.81 60 TYR A N 1
ATOM 479 C CA . TYR A 1 76 ? -20.152 5.702 14.379 1.00 12.45 60 TYR A CA 1
ATOM 480 C C . TYR A 1 76 ? -21.351 6.629 14.373 1.00 12.26 60 TYR A C 1
ATOM 481 O O . TYR A 1 76 ? -21.476 7.487 13.504 1.00 23.09 60 TYR A O 1
ATOM 490 N N . GLY A 1 77 ? -22.245 6.439 15.340 1.00 17.72 61 GLY A N 1
ATOM 491 C CA . GLY A 1 77 ? -23.516 7.146 15.344 1.00 18.44 61 GLY A CA 1
ATOM 492 C C . GLY A 1 77 ? -23.809 7.923 16.601 1.00 22.89 61 GLY A C 1
ATOM 493 O O . GLY A 1 77 ? -23.307 7.602 17.685 1.00 25.39 61 GLY A O 1
ATOM 494 N N . PHE A 1 78 ? -24.644 8.949 16.450 1.00 25.97 62 PHE A N 1
ATOM 495 C CA . PHE A 1 78 ? -24.837 9.968 17.470 1.00 18.94 62 PHE A CA 1
ATOM 496 C C . PHE A 1 78 ? -26.233 10.560 17.311 1.00 29.13 62 PHE A C 1
ATOM 497 O O . PHE A 1 78 ? -26.848 10.405 16.259 1.00 21.17 62 PHE A O 1
ATOM 505 N N . PRO A 1 79 ? -26.735 11.247 18.355 1.00 20.40 63 PRO A N 1
ATOM 506 C CA . PRO A 1 79 ? -28.110 11.754 18.328 1.00 16.05 63 PRO A CA 1
ATOM 507 C C . PRO A 1 79 ? -28.280 12.879 17.318 1.00 23.28 63 PRO A C 1
ATOM 508 O O . PRO A 1 79 ? -29.350 13.002 16.748 1.00 28.47 63 PRO A O 1
ATOM 512 N N . ASP A 1 80 ? -27.251 13.698 17.123 1.00 23.49 64 ASP A N 1
ATOM 513 C CA . ASP A 1 80 ? -27.377 14.866 16.251 1.00 25.45 64 ASP A CA 1
ATOM 514 C C . ASP A 1 80 ? -26.104 15.122 15.431 1.00 26.08 64 ASP A C 1
ATOM 515 O O . ASP A 1 80 ? -25.054 14.512 15.684 1.00 33.60 64 ASP A O 1
ATOM 520 N N . GLY A 1 81 ? -26.205 16.013 14.444 1.00 21.24 65 GLY A N 1
ATOM 521 C CA . GLY A 1 81 ? -25.070 16.347 13.585 1.00 17.10 65 GLY A CA 1
ATOM 522 C C . GLY A 1 81 ? -23.923 17.022 14.329 1.00 26.65 65 GLY A C 1
ATOM 523 O O . GLY A 1 81 ? -22.748 16.805 14.021 1.00 22.14 65 GLY A O 1
ATOM 524 N N . GLU A 1 82 ? -24.269 17.835 15.322 1.00 25.82 66 GLU A N 1
ATOM 525 C CA . GLU A 1 82 ? -23.279 18.556 16.112 1.00 23.16 66 GLU A CA 1
ATOM 526 C C . GLU A 1 82 ? -22.377 17.571 16.849 1.00 19.04 66 GLU A C 1
ATOM 527 O O . GLU A 1 82 ? -21.149 17.692 16.830 1.00 25.70 66 GLU A O 1
ATOM 533 N N . THR A 1 83 ? -22.986 16.576 17.488 1.00 26.30 67 THR A N 1
ATOM 534 C CA . THR A 1 83 ? -22.215 15.565 18.195 1.00 18.76 67 THR A CA 1
ATOM 535 C C . THR A 1 83 ? -21.357 14.759 17.222 1.00 25.27 67 THR A C 1
ATOM 536 O O . THR A 1 83 ? -20.181 14.504 17.502 1.00 25.86 67 THR A O 1
ATOM 540 N N . ARG A 1 84 ? -21.941 14.370 16.087 1.00 16.24 68 ARG A N 1
ATOM 541 C CA . ARG A 1 84 ? -21.182 13.675 15.040 1.00 23.39 68 ARG A CA 1
ATOM 542 C C . ARG A 1 84 ? -20.003 14.502 14.539 1.00 22.43 68 ARG A C 1
ATOM 543 O O . ARG A 1 84 ? -18.916 13.977 14.330 1.00 23.60 68 ARG A O 1
ATOM 551 N N . ASP A 1 85 ? -20.215 15.797 14.341 1.00 16.69 69 ASP A N 1
ATOM 552 C CA . ASP A 1 85 ? -19.129 16.671 13.906 1.00 17.51 69 ASP A CA 1
ATOM 553 C C . ASP A 1 85 ? -18.040 16.785 14.969 1.00 18.23 69 ASP A C 1
ATOM 554 O O . ASP A 1 85 ? -16.854 16.931 14.638 1.00 21.22 69 ASP A O 1
ATOM 559 N N . LEU A 1 86 ? -18.431 16.714 16.241 1.00 27.92 70 LEU A N 1
ATOM 560 C CA . LEU A 1 86 ? -17.455 16.829 17.327 1.00 23.79 70 LEU A CA 1
ATOM 561 C C . LEU A 1 86 ? -16.556 15.623 17.278 1.00 19.51 70 LEU A C 1
ATOM 562 O O . LEU A 1 86 ? -15.345 15.739 17.425 1.00 20.77 70 LEU A O 1
ATOM 567 N N . PHE A 1 87 ? -17.158 14.464 17.026 1.00 25.04 71 PHE A N 1
ATOM 568 C CA . PHE A 1 87 ? -16.414 13.208 16.916 1.00 26.03 71 PHE A CA 1
ATOM 569 C C . PHE A 1 87 ? -15.333 13.336 15.831 1.00 16.43 71 PHE A C 1
ATOM 570 O O . PHE A 1 87 ? -14.154 13.087 16.084 1.00 28.15 71 PHE A O 1
ATOM 578 N N . LEU A 1 88 ? -15.740 13.765 14.637 1.00 27.95 72 LEU A N 1
ATOM 579 C CA . LEU A 1 88 ? -14.820 13.986 13.516 1.00 30.68 72 LEU A CA 1
ATOM 580 C C . LEU A 1 88 ? -13.698 14.939 13.879 1.00 31.21 72 LEU A C 1
ATOM 581 O O . LEU A 1 88 ? -12.546 14.750 13.485 1.00 27.78 72 LEU A O 1
ATOM 586 N N . THR A 1 89 ? -14.064 15.982 14.609 1.00 34.42 73 THR A N 1
ATOM 587 C CA . THR A 1 89 ? -13.113 16.950 15.122 1.00 30.82 73 THR A CA 1
ATOM 588 C C . THR A 1 89 ? -12.054 16.297 16.016 1.00 28.17 73 THR A C 1
ATOM 589 O O . THR A 1 89 ? -10.855 16.520 15.818 1.00 39.06 73 THR A O 1
ATOM 593 N N . LEU A 1 90 ? -12.483 15.488 16.973 1.00 18.79 74 LEU A N 1
ATOM 594 C CA . LEU A 1 90 ? -11.527 14.733 17.778 1.00 24.67 74 LEU A CA 1
ATOM 595 C C . LEU A 1 90 ? -10.522 13.988 16.873 1.00 27.48 74 LEU A C 1
ATOM 596 O O . LEU A 1 90 ? -9.320 14.031 17.115 1.00 23.66 74 LEU A O 1
ATOM 601 N N . LEU A 1 91 ? -11.016 13.348 15.813 1.00 21.54 75 LEU A N 1
ATOM 602 C CA . LEU A 1 91 ? -10.162 12.545 14.930 1.00 28.31 75 LEU A CA 1
ATOM 603 C C . LEU A 1 91 ? -9.093 13.372 14.219 1.00 37.64 75 LEU A C 1
ATOM 604 O O . LEU A 1 91 ? -8.120 12.824 13.687 1.00 32.95 75 LEU A O 1
ATOM 609 N N . SER A 1 92 ? -9.267 14.691 14.215 1.00 32.80 76 SER A N 1
ATOM 610 C CA . SER A 1 92 ? -8.306 15.581 13.572 1.00 32.31 76 SER A CA 1
ATOM 611 C C . SER A 1 92 ? -7.058 15.773 14.417 1.00 42.19 76 SER A C 1
ATOM 612 O O . SER A 1 92 ? -6.080 16.361 13.967 1.00 46.51 76 SER A O 1
ATOM 615 N N . VAL A 1 93 ? -7.093 15.297 15.659 1.00 40.60 77 VAL A N 1
ATOM 616 C CA . VAL A 1 93 ? -5.921 15.383 16.520 1.00 34.61 77 VAL A CA 1
ATOM 617 C C . VAL A 1 93 ? -5.023 14.184 16.254 1.00 36.69 77 VAL A C 1
ATOM 618 O O . VAL A 1 93 ? -5.487 13.050 16.213 1.00 43.58 77 VAL A O 1
ATOM 622 N N . SER A 1 94 ? -3.740 14.440 16.046 1.00 45.28 78 SER A N 1
ATOM 623 C CA . SER A 1 94 ? -2.794 13.366 15.793 1.00 49.09 78 SER A CA 1
ATOM 624 C C . SER A 1 94 ? -2.673 12.492 17.026 1.00 45.81 78 SER A C 1
ATOM 625 O O . SER A 1 94 ? -2.310 12.971 18.112 1.00 51.46 78 SER A O 1
ATOM 628 N N . GLY A 1 95 ? -2.992 11.211 16.858 1.00 32.99 79 GLY A N 1
ATOM 629 C CA . GLY A 1 95 ? -2.911 10.248 17.942 1.00 40.20 79 GLY A CA 1
ATOM 630 C C . GLY A 1 95 ? -4.277 9.882 18.494 1.00 44.68 79 GLY A C 1
ATOM 631 O O . GLY A 1 95 ? -4.405 8.977 19.328 1.00 54.09 79 GLY A O 1
ATOM 632 N N . VAL A 1 96 ? -5.300 10.600 18.044 1.00 30.11 80 VAL A N 1
ATOM 633 C CA . VAL A 1 96 ? -6.665 10.317 18.447 1.00 31.02 80 VAL A CA 1
ATOM 634 C C . VAL A 1 96 ? -7.423 9.593 17.331 1.00 41.44 80 VAL A C 1
ATOM 635 O O . VAL A 1 96 ? -7.822 10.200 16.333 1.00 55.20 80 VAL A O 1
ATOM 639 N N . GLY A 1 97 ? -7.607 8.290 17.504 1.00 24.37 81 GLY A N 1
ATOM 640 C CA . GLY A 1 97 ? -8.391 7.512 16.570 1.00 29.62 81 GLY A CA 1
ATOM 641 C C . GLY A 1 97 ? -9.817 7.321 17.041 1.00 32.36 81 GLY A C 1
ATOM 642 O O . GLY A 1 97 ? -10.165 7.729 18.159 1.00 28.12 81 GLY A O 1
ATOM 643 N N . PRO A 1 98 ? -10.640 6.665 16.207 1.00 40.96 82 PRO A N 1
ATOM 644 C CA . PRO A 1 98 ? -12.088 6.512 16.413 1.00 26.08 82 PRO A CA 1
ATOM 645 C C . PRO A 1 98 ? -12.458 5.850 17.747 1.00 19.68 82 PRO A C 1
ATOM 646 O O . PRO A 1 98 ? -13.347 6.356 18.422 1.00 23.69 82 PRO A O 1
ATOM 650 N N . ARG A 1 99 ? -11.798 4.752 18.112 1.00 25.88 83 ARG A N 1
ATOM 651 C CA . ARG A 1 99 ? -12.072 4.114 19.402 1.00 39.61 83 ARG A CA 1
ATOM 652 C C . ARG A 1 99 ? -11.882 5.102 20.551 1.00 30.54 83 ARG A C 1
ATOM 653 O O . ARG A 1 99 ? -12.732 5.225 21.439 1.00 27.29 83 ARG A O 1
ATOM 661 N N . LEU A 1 100 ? -10.753 5.797 20.531 1.00 18.59 84 LEU A N 1
ATOM 662 C CA . LEU A 1 100 ? -10.425 6.730 21.607 1.00 33.10 84 LEU A CA 1
ATOM 663 C C . LEU A 1 100 ? -11.439 7.870 21.669 1.00 40.32 84 LEU A C 1
ATOM 664 O O . LEU A 1 100 ? -11.909 8.238 22.746 1.00 30.50 84 LEU A O 1
ATOM 669 N N . ALA A 1 101 ? -11.774 8.417 20.512 1.00 30.11 85 ALA A N 1
ATOM 670 C CA . ALA A 1 101 ? -12.767 9.480 20.419 1.00 36.39 85 ALA A CA 1
ATOM 671 C C . ALA A 1 101 ? -14.109 9.016 20.978 1.00 35.79 85 ALA A C 1
ATOM 672 O O . ALA A 1 101 ? -14.775 9.765 21.700 1.00 26.95 85 ALA A O 1
ATOM 674 N N . MET A 1 102 ? -14.504 7.784 20.641 1.00 20.22 86 MET A N 1
ATOM 675 C CA . MET A 1 102 ? -15.724 7.192 21.203 1.00 22.18 86 MET A CA 1
ATOM 676 C C . MET A 1 102 ? -15.575 7.039 22.699 1.00 26.72 86 MET A C 1
ATOM 677 O O . MET A 1 102 ? -16.480 7.391 23.460 1.00 23.34 86 MET A O 1
ATOM 682 N N . ALA A 1 103 ? -14.415 6.528 23.111 1.00 24.50 87 ALA A N 1
ATOM 683 C CA . ALA A 1 103 ? -14.080 6.427 24.517 1.00 30.08 87 ALA A CA 1
ATOM 684 C C . ALA A 1 103 ? -14.299 7.783 25.211 1.00 34.75 87 ALA A C 1
ATOM 685 O O . ALA A 1 103 ? -15.040 7.894 26.200 1.00 19.79 87 ALA A O 1
ATOM 687 N N . ALA A 1 104 ? -13.669 8.820 24.665 1.00 25.80 88 ALA A N 1
ATOM 688 C CA . ALA A 1 104 ? -13.763 10.148 25.251 1.00 21.43 88 ALA A CA 1
ATOM 689 C C . ALA A 1 104 ? -15.208 10.613 25.413 1.00 22.86 88 ALA A C 1
ATOM 690 O O . ALA A 1 104 ? -15.566 11.180 26.450 1.00 27.70 88 ALA A O 1
ATOM 692 N N . LEU A 1 105 ? -16.032 10.374 24.397 1.00 27.50 89 LEU A N 1
ATOM 693 C CA . LEU A 1 105 ? -17.433 10.795 24.435 1.00 32.22 89 LEU A CA 1
ATOM 694 C C . LEU A 1 105 ? -18.290 9.887 25.323 1.00 36.28 89 LEU A C 1
ATOM 695 O O . LEU A 1 105 ? -19.351 10.290 25.807 1.00 34.46 89 LEU A O 1
ATOM 700 N N . ALA A 1 106 ? -17.838 8.657 25.538 1.00 34.15 90 ALA A N 1
ATOM 701 C CA . ALA A 1 106 ? -18.551 7.779 26.463 1.00 27.25 90 ALA A CA 1
ATOM 702 C C . ALA A 1 106 ? -18.337 8.259 27.895 1.00 30.91 90 ALA A C 1
ATOM 703 O O . ALA A 1 106 ? -19.231 8.136 28.715 1.00 24.84 90 ALA A O 1
ATOM 705 N N . VAL A 1 107 ? -17.163 8.824 28.177 1.00 29.72 91 VAL A N 1
ATOM 706 C CA . VAL A 1 107 ? -16.844 9.318 29.528 1.00 42.27 91 VAL A CA 1
ATOM 707 C C . VAL A 1 107 ? -17.378 10.725 29.764 1.00 34.45 91 VAL A C 1
ATOM 708 O O . VAL A 1 107 ? -17.966 10.998 30.801 1.00 39.94 91 VAL A O 1
ATOM 712 N N . HIS A 1 108 ? -17.162 11.615 28.800 1.00 28.26 92 HIS A N 1
ATOM 713 C CA . HIS A 1 108 ? -17.749 12.955 28.838 1.00 31.76 92 HIS A CA 1
ATOM 714 C C . HIS A 1 108 ? -18.678 13.182 27.651 1.00 37.47 92 HIS A C 1
ATOM 715 O O . HIS A 1 108 ? -18.240 13.189 26.494 1.00 40.08 92 HIS A O 1
ATOM 722 N N . ASP A 1 109 ? -19.956 13.390 27.935 1.00 36.39 93 ASP A N 1
ATOM 723 C CA . ASP A 1 109 ? -20.924 13.728 26.898 1.00 47.69 93 ASP A CA 1
ATOM 724 C C . ASP A 1 109 ? -20.464 14.976 26.134 1.00 37.63 93 ASP A C 1
ATOM 725 O O . ASP A 1 109 ? -19.738 15.798 26.679 1.00 40.57 93 ASP A O 1
ATOM 730 N N . ALA A 1 110 ? -20.890 15.116 24.877 1.00 37.32 94 ALA A N 1
ATOM 731 C CA . ALA A 1 110 ? -20.410 16.200 24.012 1.00 30.85 94 ALA A CA 1
ATOM 732 C C . ALA A 1 110 ? -20.293 17.568 24.691 1.00 26.52 94 ALA A C 1
ATOM 733 O O . ALA A 1 110 ? -19.248 18.212 24.604 1.00 29.65 94 ALA A O 1
ATOM 735 N N . PRO A 1 111 ? -21.363 18.012 25.379 1.00 27.23 95 PRO A N 1
ATOM 736 C CA . PRO A 1 111 ? -21.320 19.299 26.082 1.00 37.47 95 PRO A CA 1
ATOM 737 C C . PRO A 1 111 ? -20.163 19.351 27.069 1.00 31.80 95 PRO A C 1
ATOM 738 O O . PRO A 1 111 ? -19.342 20.274 27.039 1.00 33.78 95 PRO A O 1
ATOM 742 N N . ALA A 1 112 ? -20.100 18.349 27.944 1.00 31.33 96 ALA A N 1
ATOM 743 C CA . ALA A 1 112 ? -19.029 18.267 28.918 1.00 37.38 96 ALA A CA 1
ATOM 744 C C . ALA A 1 112 ? -17.653 18.141 28.253 1.00 40.51 96 ALA A C 1
ATOM 745 O O . ALA A 1 112 ? -16.681 18.728 28.738 1.00 32.80 96 ALA A O 1
ATOM 747 N N . LEU A 1 113 ? -17.565 17.385 27.164 1.00 27.69 97 LEU A N 1
ATOM 748 C CA . LEU A 1 113 ? -16.274 17.193 26.498 1.00 27.62 97 LEU A CA 1
ATOM 749 C C . LEU A 1 113 ? -15.847 18.532 25.929 1.00 24.83 97 LEU A C 1
ATOM 750 O O . LEU A 1 113 ? -14.716 18.984 26.130 1.00 24.49 97 LEU A O 1
ATOM 755 N N . ARG A 1 114 ? -16.782 19.172 25.248 1.00 32.61 98 ARG A N 1
ATOM 756 C CA . ARG A 1 114 ? -16.595 20.536 24.758 1.00 42.39 98 ARG A CA 1
ATOM 757 C C . ARG A 1 114 ? -16.034 21.480 25.810 1.00 36.00 98 ARG A C 1
ATOM 758 O O . ARG A 1 114 ? -15.021 22.135 25.574 1.00 47.17 98 ARG A O 1
ATOM 766 N N . GLN A 1 115 ? -16.692 21.565 26.968 1.00 21.25 99 GLN A N 1
ATOM 767 C CA . GLN A 1 115 ? -16.248 22.524 27.980 1.00 47.79 99 GLN A CA 1
ATOM 768 C C . GLN A 1 115 ? -14.878 22.164 28.535 1.00 48.62 99 GLN A C 1
ATOM 769 O O . GLN A 1 115 ? -14.020 23.036 28.684 1.00 54.26 99 GLN A O 1
ATOM 775 N N . VAL A 1 116 ? -14.674 20.882 28.832 1.00 33.44 100 VAL A N 1
ATOM 776 C CA . VAL A 1 116 ? -13.365 20.407 29.259 1.00 35.64 100 VAL A CA 1
ATOM 777 C C . VAL A 1 116 ? -12.268 20.949 28.344 1.00 50.74 100 VAL A C 1
ATOM 778 O O . VAL A 1 116 ? -11.297 21.550 28.800 1.00 47.27 100 VAL A O 1
ATOM 782 N N . LEU A 1 117 ? -12.427 20.725 27.042 1.00 42.73 101 LEU A N 1
ATOM 783 C CA . LEU A 1 117 ? -11.433 21.164 26.079 1.00 45.26 101 LEU A CA 1
ATOM 784 C C . LEU A 1 117 ? -11.333 22.675 26.131 1.00 46.97 101 LEU A C 1
ATOM 785 O O . LEU A 1 117 ? -10.244 23.240 26.149 1.00 40.18 101 LEU A O 1
ATOM 790 N N . ALA A 1 118 ? -12.490 23.323 26.151 1.00 43.62 102 ALA A N 1
ATOM 791 C CA . ALA A 1 118 ? -12.556 24.772 26.102 1.00 36.55 102 ALA A CA 1
ATOM 792 C C . ALA A 1 118 ? -11.840 25.385 27.307 1.00 52.12 102 ALA A C 1
ATOM 793 O O . ALA A 1 118 ? -11.098 26.364 27.167 1.00 53.01 102 ALA A O 1
ATOM 795 N N . ASP A 1 119 ? -12.053 24.790 28.478 1.00 48.26 103 ASP A N 1
ATOM 796 C CA . ASP A 1 119 ? -11.454 25.277 29.716 1.00 46.26 103 ASP A CA 1
ATOM 797 C C . ASP A 1 119 ? -10.069 24.690 29.921 1.00 62.47 103 ASP A C 1
ATOM 798 O O . ASP A 1 119 ? -9.428 24.958 30.933 1.00 81.90 103 ASP A O 1
ATOM 803 N N . GLY A 1 120 ? -9.611 23.883 28.969 1.00 59.36 104 GLY A N 1
ATOM 804 C CA . GLY A 1 120 ? -8.340 23.197 29.106 1.00 28.88 104 GLY A CA 1
ATOM 805 C C . GLY A 1 120 ? -8.259 22.306 30.344 1.00 39.01 104 GLY A C 1
ATOM 806 O O . GLY A 1 120 ? -7.188 22.157 30.937 1.00 46.18 104 GLY A O 1
ATOM 807 N N . ASN A 1 121 ? -9.384 21.710 30.729 1.00 37.03 105 ASN A N 1
ATOM 808 C CA . ASN A 1 121 ? -9.399 20.866 31.919 1.00 41.59 105 ASN A CA 1
ATOM 809 C C . ASN A 1 121 ? -8.711 19.534 31.636 1.00 44.95 105 ASN A C 1
ATOM 810 O O . ASN A 1 121 ? -9.350 18.558 31.233 1.00 44.07 105 ASN A O 1
ATOM 815 N N . VAL A 1 122 ? -7.398 19.518 31.837 1.00 46.92 106 VAL A N 1
ATOM 816 C CA . VAL A 1 122 ? -6.564 18.357 31.559 1.00 48.21 106 VAL A CA 1
ATOM 817 C C . VAL A 1 122 ? -6.841 17.198 32.523 1.00 45.13 106 VAL A C 1
ATOM 818 O O . VAL A 1 122 ? -6.714 16.024 32.146 1.00 47.58 106 VAL A O 1
ATOM 822 N N . ALA A 1 123 ? -7.219 17.531 33.754 1.00 47.86 107 ALA A N 1
ATOM 823 C CA . ALA A 1 123 ? -7.517 16.512 34.763 1.00 53.42 107 ALA A CA 1
ATOM 824 C C . ALA A 1 123 ? -8.754 15.724 34.359 1.00 54.97 107 ALA A C 1
ATOM 825 O O . ALA A 1 123 ? -8.775 14.489 34.422 1.00 60.69 107 ALA A O 1
ATOM 827 N N . ALA A 1 124 ? -9.782 16.458 33.941 1.00 38.61 108 ALA A N 1
ATOM 828 C CA . ALA A 1 124 ? -10.987 15.858 33.401 1.00 36.86 108 ALA A CA 1
ATOM 829 C C . ALA A 1 124 ? -10.609 14.961 32.246 1.00 41.20 108 ALA A C 1
ATOM 830 O O . ALA A 1 124 ? -10.998 13.796 32.203 1.00 38.63 108 ALA A O 1
ATOM 832 N N . LEU A 1 125 ? -9.838 15.520 31.314 1.00 44.16 109 LEU A N 1
ATOM 833 C CA . LEU A 1 125 ? -9.444 14.820 30.100 1.00 30.85 109 LEU A CA 1
ATOM 834 C C . LEU A 1 125 ? -8.679 13.545 30.391 1.00 37.71 109 LEU A C 1
ATOM 835 O O . LEU A 1 125 ? -8.869 12.529 29.722 1.00 42.20 109 LEU A O 1
ATOM 840 N N . THR A 1 126 ? -7.807 13.602 31.392 1.00 48.36 110 THR A N 1
ATOM 841 C CA . THR A 1 126 ? -6.954 12.467 31.706 1.00 50.63 110 THR A CA 1
ATOM 842 C C . THR A 1 126 ? -7.764 11.330 32.329 1.00 50.26 110 THR A C 1
ATOM 843 O O . THR A 1 126 ? -7.320 10.180 32.360 1.00 36.23 110 THR A O 1
ATOM 847 N N . ARG A 1 127 ? -8.969 11.652 32.800 1.00 39.20 111 ARG A N 1
ATOM 848 C CA . ARG A 1 127 ? -9.875 10.639 33.324 1.00 40.87 111 ARG A CA 1
ATOM 849 C C . ARG A 1 127 ? -10.267 9.622 32.238 1.00 51.27 111 ARG A C 1
ATOM 850 O O . ARG A 1 127 ? -10.828 8.572 32.543 1.00 37.71 111 ARG A O 1
ATOM 858 N N . VAL A 1 128 ? -9.955 9.930 30.984 1.00 45.64 112 VAL A N 1
ATOM 859 C CA . VAL A 1 128 ? -10.258 9.030 29.867 1.00 30.53 112 VAL A CA 1
ATOM 860 C C . VAL A 1 128 ? -9.157 7.981 29.644 1.00 32.68 112 VAL A C 1
ATOM 861 O O . VAL A 1 128 ? -8.000 8.344 29.410 1.00 24.78 112 VAL A O 1
ATOM 865 N N . PRO A 1 129 ? -9.509 6.678 29.694 1.00 26.30 113 PRO A N 1
ATOM 866 C CA . PRO A 1 129 ? -8.463 5.682 29.425 1.00 27.22 113 PRO A CA 1
ATOM 867 C C . PRO A 1 129 ? -7.803 5.991 28.085 1.00 27.47 113 PRO A C 1
ATOM 868 O O . PRO A 1 129 ? -8.491 6.220 27.094 1.00 22.48 113 PRO A O 1
ATOM 872 N N . GLY A 1 130 ? -6.481 6.046 28.074 1.00 32.75 114 GLY A N 1
ATOM 873 C CA . GLY A 1 130 ? -5.754 6.247 26.837 1.00 29.10 114 GLY A CA 1
ATOM 874 C C . GLY A 1 130 ? -5.389 7.683 26.554 1.00 35.69 114 GLY A C 1
ATOM 875 O O . GLY A 1 130 ? -4.712 7.972 25.567 1.00 45.41 114 GLY A O 1
ATOM 876 N N . ILE A 1 131 ? -5.842 8.587 27.413 1.00 39.09 115 ILE A N 1
ATOM 877 C CA . ILE A 1 131 ? -5.427 9.987 27.336 1.00 37.42 115 ILE A CA 1
ATOM 878 C C . ILE A 1 131 ? -4.527 10.385 28.505 1.00 40.27 115 ILE A C 1
ATOM 879 O O . ILE A 1 131 ? -5.005 10.615 29.626 1.00 47.21 115 ILE A O 1
ATOM 884 N N . GLY A 1 132 ? -3.223 10.450 28.252 1.00 30.34 116 GLY A N 1
ATOM 885 C CA . GLY A 1 132 ? -2.265 10.886 29.247 1.00 23.81 116 GLY A CA 1
ATOM 886 C C . GLY A 1 132 ? -2.239 12.400 29.311 1.00 39.40 116 GLY A C 1
ATOM 887 O O . GLY A 1 132 ? -2.959 13.061 28.558 1.00 44.78 116 GLY A O 1
ATOM 888 N N . LYS A 1 133 ? -1.414 12.953 30.193 1.00 34.71 117 LYS A N 1
ATOM 889 C CA . LYS A 1 133 ? -1.383 14.402 30.397 1.00 43.71 117 LYS A CA 1
ATOM 890 C C . LYS A 1 133 ? -0.902 15.141 29.151 1.00 51.88 117 LYS A C 1
ATOM 891 O O . LYS A 1 133 ? -1.471 16.170 28.753 1.00 36.02 117 LYS A O 1
ATOM 893 N N . ARG A 1 134 ? 0.149 14.608 28.531 1.00 52.83 118 ARG A N 1
ATOM 894 C CA . ARG A 1 134 ? 0.735 15.225 27.345 1.00 42.74 118 ARG A CA 1
ATOM 895 C C . ARG A 1 134 ? -0.192 15.072 26.150 1.00 46.20 118 ARG A C 1
ATOM 896 O O . ARG A 1 134 ? -0.272 15.959 25.303 1.00 46.05 118 ARG A O 1
ATOM 904 N N . GLY A 1 135 ? -0.902 13.950 26.093 1.00 39.18 119 GLY A N 1
ATOM 905 C CA . GLY A 1 135 ? -1.979 13.783 25.144 1.00 39.30 119 GLY A CA 1
ATOM 906 C C . GLY A 1 135 ? -3.112 14.772 25.398 1.00 42.88 119 GLY A C 1
ATOM 907 O O . GLY A 1 135 ? -3.644 15.398 24.471 1.00 30.09 119 GLY A O 1
ATOM 908 N N . ALA A 1 136 ? -3.495 14.914 26.668 1.00 43.46 120 ALA A N 1
ATOM 909 C CA . ALA A 1 136 ? -4.574 15.832 27.027 1.00 19.76 120 ALA A CA 1
ATOM 910 C C . ALA A 1 136 ? -4.254 17.229 26.507 1.00 33.36 120 ALA A C 1
ATOM 911 O O . ALA A 1 136 ? -5.096 17.895 25.899 1.00 38.97 120 ALA A O 1
ATOM 913 N N . GLU A 1 137 ? -3.016 17.657 26.736 1.00 38.29 121 GLU A N 1
ATOM 914 C CA . GLU A 1 137 ? -2.569 18.993 26.364 1.00 34.28 121 GLU A CA 1
ATOM 915 C C . GLU A 1 137 ? -2.549 19.216 24.849 1.00 36.44 121 GLU A C 1
ATOM 916 O O . GLU A 1 137 ? -3.035 20.235 24.361 1.00 35.60 121 GLU A O 1
ATOM 922 N N . ARG A 1 138 ? -1.989 18.273 24.107 1.00 48.78 122 ARG A N 1
ATOM 923 C CA . ARG A 1 138 ? -2.047 18.368 22.650 1.00 44.12 122 ARG A CA 1
ATOM 924 C C . ARG A 1 138 ? -3.502 18.581 22.213 1.00 35.74 122 ARG A C 1
ATOM 925 O O . ARG A 1 138 ? -3.784 19.419 21.372 1.00 36.67 122 ARG A O 1
ATOM 933 N N . MET A 1 139 ? -4.427 17.829 22.816 1.00 29.85 123 MET A N 1
ATOM 934 C CA . MET A 1 139 ? -5.850 17.967 22.494 1.00 30.59 123 MET A CA 1
ATOM 935 C C . MET A 1 139 ? -6.354 19.369 22.788 1.00 34.83 123 MET A C 1
ATOM 936 O O . MET A 1 139 ? -6.804 20.070 21.885 1.00 28.81 123 MET A O 1
ATOM 941 N N . VAL A 1 140 ? -6.279 19.773 24.047 1.00 49.11 124 VAL A N 1
ATOM 942 C CA . VAL A 1 140 ? -6.659 21.127 24.424 1.00 41.68 124 VAL A CA 1
ATOM 943 C C . VAL A 1 140 ? -6.048 22.165 23.465 1.00 37.35 124 VAL A C 1
ATOM 944 O O . VAL A 1 140 ? -6.746 23.047 22.961 1.00 37.27 124 VAL A O 1
ATOM 948 N N . LEU A 1 141 ? -4.746 22.064 23.216 1.00 36.75 125 LEU A N 1
ATOM 949 C CA . LEU A 1 141 ? -4.088 23.008 22.301 1.00 42.05 125 LEU A CA 1
ATOM 950 C C . LEU A 1 141 ? -4.705 23.007 20.906 1.00 34.11 125 LEU A C 1
ATOM 951 O O . LEU A 1 141 ? -5.035 24.051 20.359 1.00 38.23 125 LEU A O 1
ATOM 956 N N . GLU A 1 142 ? -4.853 21.825 20.331 1.00 39.92 126 GLU A N 1
ATOM 957 C CA . GLU A 1 142 ? -5.369 21.700 18.974 1.00 43.40 126 GLU A CA 1
ATOM 958 C C . GLU A 1 142 ? -6.864 22.024 18.856 1.00 38.97 126 GLU A C 1
ATOM 959 O O . GLU A 1 142 ? -7.332 22.424 17.790 1.00 40.05 126 GLU A O 1
ATOM 965 N N . LEU A 1 143 ? -7.611 21.869 19.937 1.00 44.94 127 LEU A N 1
ATOM 966 C CA . LEU A 1 143 ? -9.074 21.911 19.863 1.00 51.30 127 LEU A CA 1
ATOM 967 C C . LEU A 1 143 ? -9.730 23.050 20.646 1.00 57.98 127 LEU A C 1
ATOM 968 O O . LEU A 1 143 ? -10.922 23.296 20.504 1.00 48.05 127 LEU A O 1
ATOM 973 N N . ARG A 1 144 ? -8.949 23.741 21.470 1.00 74.61 128 ARG A N 1
ATOM 974 C CA . ARG A 1 144 ? -9.475 24.796 22.329 1.00 85.52 128 ARG A CA 1
ATOM 975 C C . ARG A 1 144 ? -10.348 25.792 21.565 1.00 83.49 128 ARG A C 1
ATOM 976 O O . ARG A 1 144 ? -11.451 26.126 21.997 1.00 71.90 128 ARG A O 1
ATOM 984 N N . ASP A 1 145 ? -9.844 26.264 20.429 1.00 79.27 129 ASP A N 1
ATOM 985 C CA . ASP A 1 145 ? -10.556 27.245 19.622 1.00 60.27 129 ASP A CA 1
ATOM 986 C C . ASP A 1 145 ? -11.541 26.569 18.674 1.00 65.44 129 ASP A C 1
ATOM 987 O O . ASP A 1 145 ? -12.429 27.220 18.131 1.00 46.85 129 ASP A O 1
ATOM 989 N N . LYS A 1 146 ? -11.385 25.257 18.503 1.00 77.20 130 LYS A N 1
ATOM 990 C CA . LYS A 1 146 ? -12.109 24.489 17.484 1.00 74.86 130 LYS A CA 1
ATOM 991 C C . LYS A 1 146 ? -13.538 24.063 17.847 1.00 74.73 130 LYS A C 1
ATOM 992 O O . LYS A 1 146 ? -14.303 23.669 16.971 1.00 78.95 130 LYS A O 1
ATOM 998 N N . VAL A 1 147 ? -13.891 24.099 19.127 1.00 74.39 131 VAL A N 1
ATOM 999 C CA . VAL A 1 147 ? -15.234 23.707 19.549 1.00 69.52 131 VAL A CA 1
ATOM 1000 C C . VAL A 1 147 ? -16.214 24.860 19.330 1.00 86.96 131 VAL A C 1
ATOM 1001 O O . VAL A 1 147 ? -15.798 26.010 19.248 1.00 99.26 131 VAL A O 1
ATOM 1005 N N . GLY A 1 148 ? -17.508 24.570 19.221 1.00 77.87 132 GLY A N 1
ATOM 1006 C CA . GLY A 1 148 ? -18.497 25.635 19.106 1.00 70.53 132 GLY A CA 1
ATOM 1007 C C . GLY A 1 148 ? -19.740 25.329 18.290 1.00 63.66 132 GLY A C 1
ATOM 1008 O O . GLY A 1 148 ? -19.798 24.330 17.580 1.00 60.76 132 GLY A O 1
ATOM 1009 N N . ALA A 1 162 ? -25.400 32.599 10.977 1.00 40.79 146 ALA A N 1
ATOM 1010 C CA . ALA A 1 162 ? -25.111 33.927 11.497 1.00 75.89 146 ALA A CA 1
ATOM 1011 C C . ALA A 1 162 ? -25.323 34.871 10.319 1.00 85.68 146 ALA A C 1
ATOM 1012 O O . ALA A 1 162 ? -25.408 36.090 10.428 1.00 108.81 146 ALA A O 1
ATOM 1014 N N . VAL A 1 163 ? -25.520 34.208 9.203 1.00 52.45 147 VAL A N 1
ATOM 1015 C CA . VAL A 1 163 ? -25.545 34.744 7.880 1.00 47.74 147 VAL A CA 1
ATOM 1016 C C . VAL A 1 163 ? -24.165 35.093 7.235 1.00 42.16 147 VAL A C 1
ATOM 1017 O O . VAL A 1 163 ? -23.822 34.614 6.141 1.00 41.93 147 VAL A O 1
ATOM 1021 N N . ARG A 1 164 ? -23.406 35.960 7.891 1.00 39.60 148 ARG A N 1
ATOM 1022 C CA . ARG A 1 164 ? -22.217 36.553 7.276 1.00 44.72 148 ARG A CA 1
ATOM 1023 C C . ARG A 1 164 ? -21.056 35.594 7.494 1.00 47.31 148 ARG A C 1
ATOM 1024 O O . ARG A 1 164 ? -20.238 35.362 6.602 1.00 50.77 148 ARG A O 1
ATOM 1032 N N . SER A 1 165 ? -20.975 35.036 8.692 1.00 44.97 149 SER A N 1
ATOM 1033 C CA . SER A 1 165 ? -19.834 34.192 9.026 1.00 48.54 149 SER A CA 1
ATOM 1034 C C . SER A 1 165 ? -19.827 32.822 8.327 1.00 44.08 149 SER A C 1
ATOM 1035 O O . SER A 1 165 ? -18.784 32.359 7.852 1.00 29.70 149 SER A O 1
ATOM 1038 N N . PRO A 1 166 ? -20.988 32.154 8.292 1.00 32.69 150 PRO A N 1
ATOM 1039 C CA . PRO A 1 166 ? -21.091 30.873 7.585 1.00 24.05 150 PRO A CA 1
ATOM 1040 C C . PRO A 1 166 ? -20.695 31.037 6.125 1.00 33.38 150 PRO A C 1
ATOM 1041 O O . PRO A 1 166 ? -19.963 30.202 5.603 1.00 35.06 150 PRO A O 1
ATOM 1045 N N . VAL A 1 167 ? -21.178 32.106 5.495 1.00 26.36 151 VAL A N 1
ATOM 1046 C CA . VAL A 1 167 ? -20.843 32.405 4.114 1.00 29.90 151 VAL A CA 1
ATOM 1047 C C . VAL A 1 167 ? -19.340 32.588 3.921 1.00 26.45 151 VAL A C 1
ATOM 1048 O O . VAL A 1 167 ? -18.750 31.917 3.091 1.00 27.37 151 VAL A O 1
ATOM 1052 N N . VAL A 1 168 ? -18.720 33.457 4.719 1.00 28.91 152 VAL A N 1
ATOM 1053 C CA . VAL A 1 168 ? -17.269 33.660 4.639 1.00 26.87 152 VAL A CA 1
ATOM 1054 C C . VAL A 1 168 ? -16.560 32.314 4.726 1.00 30.42 152 VAL A C 1
ATOM 1055 O O . VAL A 1 168 ? -15.614 32.026 3.999 1.00 34.37 152 VAL A O 1
ATOM 1059 N N . GLU A 1 169 ? -17.040 31.478 5.631 1.00 45.19 153 GLU A N 1
ATOM 1060 C CA . GLU A 1 169 ? -16.403 30.197 5.877 1.00 38.53 153 GLU A CA 1
ATOM 1061 C C . GLU A 1 169 ? -16.474 29.266 4.672 1.00 44.66 153 GLU A C 1
ATOM 1062 O O . GLU A 1 169 ? -15.496 28.582 4.333 1.00 41.71 153 GLU A O 1
ATOM 1068 N N . ALA A 1 170 ? -17.632 29.243 4.009 1.00 45.14 154 ALA A N 1
ATOM 1069 C CA . ALA A 1 170 ? -17.830 28.416 2.822 1.00 28.91 154 ALA A CA 1
ATOM 1070 C C . ALA A 1 170 ? -16.859 28.853 1.737 1.00 33.89 154 ALA A C 1
ATOM 1071 O O . ALA A 1 170 ? -16.297 28.032 1.027 1.00 35.24 154 ALA A O 1
ATOM 1073 N N . LEU A 1 171 ? -16.667 30.161 1.629 1.00 27.45 155 LEU A N 1
ATOM 1074 C CA . LEU A 1 171 ? -15.778 30.733 0.637 1.00 42.19 155 LEU A CA 1
ATOM 1075 C C . LEU A 1 171 ? -14.356 30.308 0.944 1.00 43.05 155 LEU A C 1
ATOM 1076 O O . LEU A 1 171 ? -13.602 29.895 0.047 1.00 28.14 155 LEU A O 1
ATOM 1081 N N . VAL A 1 172 ? -14.005 30.433 2.213 1.00 37.17 156 VAL A N 1
ATOM 1082 C CA . VAL A 1 172 ? -12.684 30.091 2.707 1.00 42.71 156 VAL A CA 1
ATOM 1083 C C . VAL A 1 172 ? -12.446 28.620 2.441 1.00 34.86 156 VAL A C 1
ATOM 1084 O O . VAL A 1 172 ?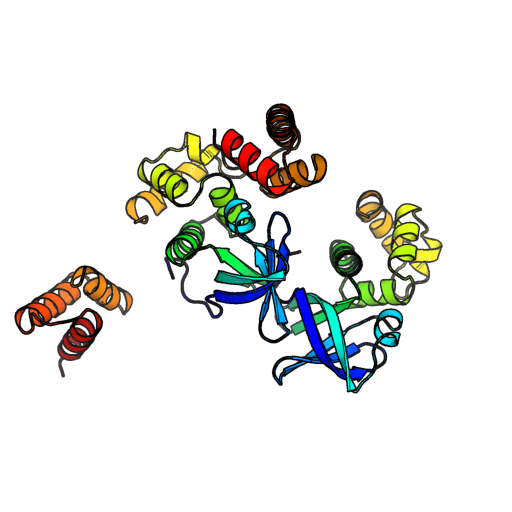 -11.364 28.211 2.015 1.00 35.59 156 VAL A O 1
ATOM 1088 N N . GLY A 1 173 ? -13.478 27.824 2.699 1.00 36.90 157 GLY A N 1
ATOM 1089 C CA . GLY A 1 173 ? -13.395 26.394 2.497 1.00 22.50 157 GLY A CA 1
ATOM 1090 C C . GLY A 1 173 ? -13.148 26.072 1.030 1.00 38.48 157 GLY A C 1
ATOM 1091 O O . GLY A 1 173 ? -12.455 25.107 0.699 1.00 31.76 157 GLY A O 1
ATOM 1092 N N . LEU A 1 174 ? -13.724 26.874 0.142 1.00 23.19 158 LEU A N 1
ATOM 1093 C CA . LEU A 1 174 ? -13.529 26.675 -1.277 1.00 24.69 158 LEU A CA 1
ATOM 1094 C C . LEU A 1 174 ? -12.130 27.102 -1.696 1.00 24.17 158 LEU A C 1
ATOM 1095 O O . LEU A 1 174 ? -11.706 26.863 -2.815 1.00 35.04 158 LEU A O 1
ATOM 1100 N N . GLY A 1 175 ? -11.414 27.748 -0.788 1.00 39.51 159 GLY A N 1
ATOM 1101 C CA . GLY A 1 175 ? -10.054 28.154 -1.080 1.00 43.60 159 GLY A CA 1
ATOM 1102 C C . GLY A 1 175 ? -9.805 29.643 -0.980 1.00 45.12 159 GLY A C 1
ATOM 1103 O O . GLY A 1 175 ? -8.650 30.068 -0.895 1.00 33.80 159 GLY A O 1
ATOM 1104 N N . PHE A 1 176 ? -10.876 30.437 -0.982 1.00 43.60 160 PHE A N 1
ATOM 1105 C CA . PHE A 1 176 ? -10.737 31.893 -0.897 1.00 44.44 160 PHE A CA 1
ATOM 1106 C C . PHE A 1 176 ? -10.129 32.339 0.422 1.00 46.29 160 PHE A C 1
ATOM 1107 O O . PHE A 1 176 ? -10.285 31.675 1.446 1.00 53.03 160 PHE A O 1
ATOM 1115 N N . ALA A 1 177 ? -9.433 33.471 0.389 1.00 50.03 161 ALA A N 1
ATOM 1116 C CA . ALA A 1 177 ? -8.804 34.041 1.584 1.00 39.87 161 ALA A CA 1
ATOM 1117 C C . ALA A 1 177 ? -9.780 34.896 2.383 1.00 41.29 161 ALA A C 1
ATOM 1118 O O . ALA A 1 177 ? -10.615 35.602 1.811 1.00 47.00 161 ALA A O 1
ATOM 1120 N N . ALA A 1 178 ? -9.669 34.831 3.706 1.00 42.78 162 ALA A N 1
ATOM 1121 C CA . ALA A 1 178 ? -10.557 35.578 4.600 1.00 48.33 162 ALA A CA 1
ATOM 1122 C C . ALA A 1 178 ? -10.811 36.998 4.089 1.00 45.13 162 ALA A C 1
ATOM 1123 O O . ALA A 1 178 ? -11.962 37.393 3.903 1.00 39.85 162 ALA A O 1
ATOM 1125 N N . LYS A 1 179 ? -9.741 37.754 3.866 1.00 41.55 163 LYS A N 1
ATOM 1126 C CA . LYS A 1 179 ? -9.872 39.122 3.373 1.00 56.88 163 LYS A CA 1
ATOM 1127 C C . LYS A 1 179 ? -10.913 39.208 2.248 1.00 56.42 163 LYS A C 1
ATOM 1128 O O . LYS A 1 179 ? -11.961 39.835 2.397 1.00 40.86 163 LYS A O 1
ATOM 1134 N N . GLN A 1 180 ? -10.628 38.563 1.119 1.00 52.82 164 GLN A N 1
ATOM 1135 C CA . GLN A 1 180 ? -11.471 38.685 -0.060 1.00 48.50 164 GLN A CA 1
ATOM 1136 C C . GLN A 1 180 ? -12.847 38.086 0.170 1.00 47.77 164 GLN A C 1
ATOM 1137 O O . GLN A 1 180 ? -13.847 38.552 -0.385 1.00 46.32 164 GLN A O 1
ATOM 1143 N N . ALA A 1 181 ? -12.893 37.048 1.004 1.00 36.29 165 ALA A N 1
ATOM 1144 C CA . ALA A 1 181 ? -14.141 36.355 1.278 1.00 32.01 165 ALA A CA 1
ATOM 1145 C C . ALA A 1 181 ? -15.104 37.278 2.011 1.00 33.25 165 ALA A C 1
ATOM 1146 O O . ALA A 1 181 ? -16.300 37.332 1.703 1.00 28.50 165 ALA A O 1
ATOM 1148 N N . GLU A 1 182 ? -14.573 38.004 2.987 1.00 39.36 166 GLU A N 1
ATOM 1149 C CA . GLU A 1 182 ? -15.373 38.925 3.773 1.00 30.67 166 GLU A CA 1
ATOM 1150 C C . GLU A 1 182 ? -15.883 40.090 2.929 1.00 41.94 166 GLU A C 1
ATOM 1151 O O . GLU A 1 182 ? -17.007 40.561 3.109 1.00 44.71 166 GLU A O 1
ATOM 1157 N N . GLU A 1 183 ? -15.053 40.542 2.003 1.00 32.97 167 GLU A N 1
ATOM 1158 C CA . GLU A 1 183 ? -15.394 41.691 1.189 1.00 37.93 167 GLU A CA 1
ATOM 1159 C C . GLU A 1 183 ? -16.548 41.369 0.259 1.00 45.41 167 GLU A C 1
ATOM 1160 O O . GLU A 1 183 ? -17.540 42.116 0.209 1.00 44.51 167 GLU A O 1
ATOM 1166 N N . ALA A 1 184 ? -16.428 40.248 -0.450 1.00 33.13 168 ALA A N 1
ATOM 1167 C CA . ALA A 1 184 ? -17.483 39.802 -1.356 1.00 29.20 168 ALA A CA 1
ATOM 1168 C C . ALA A 1 184 ? -18.775 39.666 -0.571 1.00 18.02 168 ALA A C 1
ATOM 1169 O O . ALA A 1 184 ? -19.850 40.065 -1.032 1.00 23.72 168 ALA A O 1
ATOM 1171 N N . THR A 1 185 ? -18.651 39.124 0.625 1.00 19.89 169 THR A N 1
ATOM 1172 C CA . THR A 1 185 ? -19.810 38.860 1.486 1.00 27.49 169 THR A CA 1
ATOM 1173 C C . THR A 1 185 ? -20.496 40.127 2.013 1.00 33.88 169 THR A C 1
ATOM 1174 O O . THR A 1 185 ? -21.726 40.216 2.043 1.00 30.92 169 THR A O 1
ATOM 1178 N N . ASP A 1 186 ? -19.696 41.093 2.463 1.00 38.44 170 ASP A N 1
ATOM 1179 C CA . ASP A 1 186 ? -20.227 42.356 2.956 1.00 33.64 170 ASP A CA 1
ATOM 1180 C C . ASP A 1 186 ? -20.891 43.122 1.803 1.00 41.94 170 ASP A C 1
ATOM 1181 O O . ASP A 1 186 ? -21.975 43.689 1.968 1.00 44.80 170 ASP A O 1
ATOM 1186 N N . THR A 1 187 ? -20.251 43.116 0.634 1.00 30.71 171 THR A N 1
ATOM 1187 C CA . THR A 1 187 ? -20.811 43.787 -0.524 1.00 32.59 171 THR A CA 1
ATOM 1188 C C . THR A 1 187 ? -22.141 43.163 -0.859 1.00 39.14 171 THR A C 1
ATOM 1189 O O . THR A 1 187 ? -23.129 43.867 -1.102 1.00 30.18 171 THR A O 1
ATOM 1193 N N . VAL A 1 188 ? -22.162 41.833 -0.862 1.00 33.64 172 VAL A N 1
ATOM 1194 C CA . VAL A 1 188 ? -23.364 41.115 -1.238 1.00 35.07 172 VAL A CA 1
ATOM 1195 C C . VAL A 1 188 ? -24.493 41.415 -0.262 1.00 39.50 172 VAL A C 1
ATOM 1196 O O . VAL A 1 188 ? -25.614 41.721 -0.683 1.00 44.10 172 VAL A O 1
ATOM 1200 N N . LEU A 1 189 ? -24.192 41.339 1.026 1.00 17.70 173 LEU A N 1
ATOM 1201 C CA . LEU A 1 189 ? -25.191 41.610 2.063 1.00 26.46 173 LEU A CA 1
ATOM 1202 C C . LEU A 1 189 ? -25.648 43.066 2.070 1.00 32.34 173 LEU A C 1
ATOM 1203 O O . LEU A 1 189 ? -26.795 43.354 2.375 1.00 36.13 173 LEU A O 1
ATOM 1208 N N . ALA A 1 190 ? -24.747 43.981 1.733 1.00 40.39 174 ALA A N 1
ATOM 1209 C CA . ALA A 1 190 ? -25.093 45.392 1.694 1.00 33.63 174 ALA A CA 1
ATOM 1210 C C . ALA A 1 190 ? -26.158 45.633 0.639 1.00 49.00 174 ALA A C 1
ATOM 1211 O O . ALA A 1 190 ? -27.169 46.295 0.920 1.00 32.06 174 ALA A O 1
ATOM 1213 N N . ALA A 1 191 ? -25.929 45.083 -0.556 1.00 48.91 175 ALA A N 1
ATOM 1214 C CA . ALA A 1 191 ? -26.805 45.300 -1.698 1.00 42.94 175 ALA A CA 1
ATOM 1215 C C . ALA A 1 191 ? -28.148 44.617 -1.487 1.00 39.12 175 ALA A C 1
ATOM 1216 O O . ALA A 1 191 ? -29.192 45.103 -1.918 1.00 43.26 175 ALA A O 1
ATOM 1218 N N . ASN A 1 192 ? -28.115 43.477 -0.814 1.00 43.87 176 ASN A N 1
ATOM 1219 C CA . ASN A 1 192 ? -29.326 42.701 -0.620 1.00 53.32 176 ASN A CA 1
ATOM 1220 C C . ASN A 1 192 ? -29.506 42.342 0.838 1.00 42.29 176 ASN A C 1
ATOM 1221 O O . ASN A 1 192 ? -28.818 41.476 1.369 1.00 49.09 176 ASN A O 1
ATOM 1226 N N . HIS A 1 193 ? -30.444 43.005 1.492 1.00 40.53 177 HIS A N 1
ATOM 1227 C CA . HIS A 1 193 ? -30.612 42.798 2.914 1.00 59.89 177 HIS A CA 1
ATOM 1228 C C . HIS A 1 193 ? -31.443 41.570 3.197 1.00 50.83 177 HIS A C 1
ATOM 1229 O O . HIS A 1 193 ? -31.278 40.946 4.242 1.00 57.25 177 HIS A O 1
ATOM 1236 N N . ASP A 1 194 ? -32.312 41.212 2.260 1.00 66.54 178 ASP A N 1
ATOM 1237 C CA . ASP A 1 194 ? -33.120 39.989 2.346 1.00 65.88 178 ASP A CA 1
ATOM 1238 C C . ASP A 1 194 ? -32.274 38.705 2.238 1.00 56.55 178 ASP A C 1
ATOM 1239 O O . ASP A 1 194 ? -32.746 37.605 2.536 1.00 45.83 178 ASP A O 1
ATOM 1241 N N . ALA A 1 195 ? -31.017 38.864 1.843 1.00 34.29 179 ALA A N 1
ATOM 1242 C CA . ALA A 1 195 ? -30.150 37.738 1.538 1.00 26.11 179 ALA A CA 1
ATOM 1243 C C . ALA A 1 195 ? -30.186 36.626 2.567 1.00 31.98 179 ALA A C 1
ATOM 1244 O O . ALA A 1 195 ? -30.128 36.866 3.758 1.00 48.38 179 ALA A O 1
ATOM 1246 N N . THR A 1 196 ? -30.303 35.406 2.053 1.00 37.57 180 THR A N 1
ATOM 1247 C CA . THR A 1 196 ? -30.173 34.189 2.828 1.00 37.58 180 THR A CA 1
ATOM 1248 C C . THR A 1 196 ? -28.718 33.764 2.705 1.00 42.41 180 THR A C 1
ATOM 1249 O O . THR A 1 196 ? -27.949 34.353 1.945 1.00 35.84 180 THR A O 1
ATOM 1253 N N . THR A 1 197 ? -28.329 32.753 3.471 1.00 40.46 181 THR A N 1
ATOM 1254 C CA . THR A 1 197 ? -26.956 32.262 3.427 1.00 32.39 181 THR A CA 1
ATOM 1255 C C . THR A 1 197 ? -26.563 31.732 2.046 1.00 31.72 181 THR A C 1
ATOM 1256 O O . THR A 1 197 ? -25.457 31.977 1.572 1.00 30.15 181 THR A O 1
ATOM 1260 N N . SER A 1 198 ? -27.462 30.996 1.408 1.00 28.69 182 SER A N 1
ATOM 1261 C CA . SER A 1 198 ? -27.127 30.424 0.112 1.00 43.80 182 SER A CA 1
ATOM 1262 C C . SER A 1 198 ? -27.037 31.498 -0.966 1.00 39.03 182 SER A C 1
ATOM 1263 O O . SER A 1 198 ? -26.050 31.554 -1.711 1.00 39.77 182 SER A O 1
ATOM 1266 N N . SER A 1 199 ? -28.059 32.346 -1.046 1.00 23.16 183 SER A N 1
ATOM 1267 C CA . SER A 1 199 ? -28.069 33.421 -2.036 1.00 32.10 183 SER A CA 1
ATOM 1268 C C . SER A 1 199 ? -26.824 34.289 -1.893 1.00 27.31 183 SER A C 1
ATOM 1269 O O . SER A 1 199 ? -26.137 34.563 -2.895 1.00 19.46 183 SER A O 1
ATOM 1272 N N . ALA A 1 200 ? -26.528 34.695 -0.657 1.00 18.47 184 ALA A N 1
ATOM 1273 C CA . ALA A 1 200 ? -25.343 35.513 -0.370 1.00 16.30 184 ALA A CA 1
ATOM 1274 C C . ALA A 1 200 ? -24.111 34.868 -0.959 1.00 28.17 184 ALA A C 1
ATOM 1275 O O . ALA A 1 200 ? -23.311 35.525 -1.627 1.00 32.78 184 ALA A O 1
ATOM 1277 N N . LEU A 1 201 ? -23.974 33.573 -0.700 1.00 16.05 185 LEU A N 1
ATOM 1278 C CA . LEU A 1 201 ? -22.844 32.775 -1.162 1.00 20.37 185 LEU A CA 1
ATOM 1279 C C . LEU A 1 201 ? -22.751 32.678 -2.673 1.00 16.03 185 LEU A C 1
ATOM 1280 O O . LEU A 1 201 ? -21.653 32.740 -3.215 1.00 20.09 185 LEU A O 1
ATOM 1285 N N . ARG A 1 202 ? -23.897 32.538 -3.346 1.00 28.23 186 ARG A N 1
ATOM 1286 C CA . ARG A 1 202 ? -23.963 32.444 -4.809 1.00 15.86 186 ARG A CA 1
ATOM 1287 C C . ARG A 1 202 ? -23.678 33.795 -5.479 1.00 29.00 186 ARG A C 1
ATOM 1288 O O . ARG A 1 202 ? -23.024 33.857 -6.527 1.00 24.35 186 ARG A O 1
ATOM 1296 N N . SER A 1 203 ? -24.172 34.866 -4.849 1.00 26.67 187 SER A N 1
ATOM 1297 C CA . SER A 1 203 ? -23.878 36.239 -5.267 1.00 24.99 187 SER A CA 1
ATOM 1298 C C . SER A 1 203 ? -22.408 36.548 -5.064 1.00 26.24 187 SER A C 1
ATOM 1299 O O . SER A 1 203 ? -21.727 37.060 -5.958 1.00 29.38 187 SER A O 1
ATOM 1302 N N . ALA A 1 204 ? -21.914 36.246 -3.872 1.00 19.02 188 ALA A N 1
ATOM 1303 C CA . ALA A 1 204 ? -20.502 36.460 -3.593 1.00 26.64 188 ALA A CA 1
ATOM 1304 C C . ALA A 1 204 ? -19.620 35.707 -4.601 1.00 26.58 188 ALA A C 1
ATOM 1305 O O . ALA A 1 204 ? -18.755 36.309 -5.260 1.00 27.97 188 ALA A O 1
ATOM 1307 N N . LEU A 1 205 ? -19.846 34.399 -4.732 1.00 16.79 189 LEU A N 1
ATOM 1308 C CA . LEU A 1 205 ? -19.155 33.581 -5.722 1.00 29.54 189 LEU A CA 1
ATOM 1309 C C . LEU A 1 205 ? -19.171 34.204 -7.119 1.00 29.96 189 LEU A C 1
ATOM 1310 O O . LEU A 1 205 ? -18.139 34.262 -7.777 1.00 27.61 189 LEU A O 1
ATOM 1315 N N . SER A 1 206 ? -20.350 34.645 -7.555 1.00 20.72 190 SER A N 1
ATOM 1316 C CA . SER A 1 206 ? -20.522 35.289 -8.855 1.00 24.39 190 SER A CA 1
ATOM 1317 C C . SER A 1 206 ? -19.594 36.476 -9.049 1.00 19.39 190 SER A C 1
ATOM 1318 O O . SER A 1 206 ? -18.959 36.606 -10.092 1.00 27.98 190 SER A O 1
ATOM 1321 N N . LEU A 1 207 ? -19.547 37.350 -8.055 1.00 21.47 191 LEU A N 1
ATOM 1322 C CA . LEU A 1 207 ? -18.631 38.484 -8.050 1.00 26.04 191 LEU A CA 1
ATOM 1323 C C . LEU A 1 207 ? -17.187 38.012 -8.106 1.00 29.14 191 LEU A C 1
ATOM 1324 O O . LEU A 1 207 ? -16.397 38.518 -8.890 1.00 33.63 191 LEU A O 1
ATOM 1329 N N . LEU A 1 208 ? -16.839 37.056 -7.245 1.00 29.07 192 LEU A N 1
ATOM 1330 C CA . LEU A 1 208 ? -15.470 36.548 -7.194 1.00 22.02 192 LEU A CA 1
ATOM 1331 C C . LEU A 1 208 ? -15.029 35.863 -8.499 1.00 29.25 192 LEU A C 1
ATOM 1332 O O . LEU A 1 208 ? -13.825 35.717 -8.746 1.00 25.39 192 LEU A O 1
ATOM 1337 N N . GLY A 1 209 ? -15.997 35.433 -9.306 1.00 36.90 193 GLY A N 1
ATOM 1338 C CA . GLY A 1 209 ? -15.727 34.834 -10.605 1.00 44.73 193 GLY A CA 1
ATOM 1339 C C . GLY A 1 209 ? -15.334 35.945 -11.559 1.00 57.12 193 GLY A C 1
ATOM 1340 O O . GLY A 1 209 ? -14.860 35.717 -12.680 1.00 60.46 193 GLY A O 1
ATOM 1341 N N . LYS A 1 210 ? -15.560 37.165 -11.078 1.00 64.78 194 LYS A N 1
ATOM 1342 C CA . LYS A 1 210 ? -15.107 38.394 -11.719 1.00 62.52 194 LYS A CA 1
ATOM 1343 C C . LYS A 1 210 ? -15.836 38.536 -13.055 1.00 58.90 194 LYS A C 1
ATOM 1344 O O . LYS A 1 210 ? -15.877 39.567 -13.684 1.00 88.53 194 LYS A O 1
ATOM 1350 N N . ALA A 1 211 ? -16.612 37.500 -13.362 1.00 64.89 195 ALA A N 1
ATOM 1351 C CA . ALA A 1 211 ? -17.678 37.593 -14.363 1.00 65.10 195 ALA A CA 1
ATOM 1352 C C . ALA A 1 211 ? -17.180 38.082 -15.723 1.00 81.12 195 ALA A C 1
ATOM 1353 O O . ALA A 1 211 ? -16.441 37.379 -16.419 1.00 89.37 195 ALA A O 1
ATOM 1355 N N . SER B 1 14 ? -14.460 -7.133 14.419 1.00 75.75 -2 SER B N 1
ATOM 1356 C CA . SER B 1 14 ? -15.344 -6.807 15.530 1.00 48.96 -2 SER B CA 1
ATOM 1357 C C . SER B 1 14 ? -16.247 -5.656 15.148 1.00 62.19 -2 SER B C 1
ATOM 1358 O O . SER B 1 14 ? -17.452 -5.719 15.393 1.00 57.91 -2 SER B O 1
ATOM 1360 N N . GLU B 1 15 ? -15.695 -4.602 14.539 1.00 80.52 -1 GLU B N 1
ATOM 1361 C CA . GLU B 1 15 ? -16.606 -3.594 14.025 1.00 65.43 -1 GLU B CA 1
ATOM 1362 C C . GLU B 1 15 ? -16.566 -3.441 12.501 1.00 73.82 -1 GLU B C 1
ATOM 1363 O O . GLU B 1 15 ? -15.534 -3.168 11.874 1.00 58.86 -1 GLU B O 1
ATOM 1365 N N . PHE B 1 16 ? -17.730 -3.667 11.916 1.00 67.18 0 PHE B N 1
ATOM 1366 C CA . PHE B 1 16 ? -17.925 -3.676 10.482 1.00 42.18 0 PHE B CA 1
ATOM 1367 C C . PHE B 1 16 ? -19.258 -3.007 10.304 1.00 24.76 0 PHE B C 1
ATOM 1368 O O . PHE B 1 16 ? -19.880 -2.585 11.266 1.00 64.10 0 PHE B O 1
ATOM 1376 N N . MET B 1 17 ? -19.722 -2.941 9.077 1.00 30.80 1 MET B N 1
ATOM 1377 C CA . MET B 1 17 ? -20.916 -2.185 8.774 1.00 18.81 1 MET B CA 1
ATOM 1378 C C . MET B 1 17 ? -22.151 -3.070 8.592 1.00 23.38 1 MET B C 1
ATOM 1379 O O . MET B 1 17 ? -23.197 -2.794 9.178 1.00 20.80 1 MET B O 1
ATOM 1384 N N . ILE B 1 18 ? -22.044 -4.124 7.777 1.00 25.07 2 ILE B N 1
ATOM 1385 C CA . ILE B 1 18 ? -23.214 -4.958 7.482 1.00 22.25 2 ILE B CA 1
ATOM 1386 C C . ILE B 1 18 ? -23.355 -6.139 8.460 1.00 27.17 2 ILE B C 1
ATOM 1387 O O . ILE B 1 18 ? -22.617 -7.128 8.419 1.00 13.65 2 ILE B O 1
ATOM 1392 N N . ALA B 1 19 ? -24.332 -6.008 9.339 1.00 41.29 3 ALA B N 1
ATOM 1393 C CA . ALA B 1 19 ? -24.467 -6.905 10.467 1.00 33.24 3 ALA B CA 1
ATOM 1394 C C . ALA B 1 19 ? -25.487 -7.993 10.186 1.00 21.62 3 ALA B C 1
ATOM 1395 O O . ALA B 1 19 ? -25.515 -9.004 10.884 1.00 29.48 3 ALA B O 1
ATOM 1397 N N . SER B 1 20 ? -26.314 -7.775 9.173 1.00 22.12 4 SER B N 1
ATOM 1398 C CA . SER B 1 20 ? -27.245 -8.790 8.674 1.00 24.60 4 SER B CA 1
ATOM 1399 C C . SER B 1 20 ? -27.831 -8.406 7.324 1.00 28.87 4 SER B C 1
ATOM 1400 O O . SER B 1 20 ? -27.841 -7.227 6.943 1.00 32.73 4 SER B O 1
ATOM 1403 N N . VAL B 1 21 ? -28.325 -9.403 6.599 1.00 19.42 5 VAL B N 1
ATOM 1404 C CA . VAL B 1 21 ? -29.075 -9.155 5.363 1.00 16.55 5 VAL B CA 1
ATOM 1405 C C . VAL B 1 21 ? -30.384 -9.960 5.381 1.00 25.50 5 VAL B C 1
ATOM 1406 O O . VAL B 1 21 ? -30.391 -11.156 5.662 1.00 19.79 5 VAL B O 1
ATOM 1410 N N . ARG B 1 22 ? -31.492 -9.286 5.090 1.00 35.43 6 ARG B N 1
ATOM 1411 C CA . ARG B 1 22 ? -32.796 -9.931 5.065 1.00 21.51 6 ARG B CA 1
ATOM 1412 C C . ARG B 1 22 ? -33.565 -9.586 3.778 1.00 20.31 6 ARG B C 1
ATOM 1413 O O . ARG B 1 22 ? -33.506 -8.466 3.280 1.00 39.81 6 ARG B O 1
ATOM 1421 N N . GLY B 1 23 ? -34.299 -10.554 3.264 1.00 18.62 7 GLY B N 1
ATOM 1422 C CA . GLY B 1 23 ? -35.043 -10.360 2.038 1.00 10.27 7 GLY B CA 1
ATOM 1423 C C . GLY B 1 23 ? -35.201 -11.692 1.332 1.00 24.83 7 GLY B C 1
ATOM 1424 O O . GLY B 1 23 ? -35.000 -12.748 1.937 1.00 20.37 7 GLY B O 1
ATOM 1425 N N . GLU B 1 24 ? -35.539 -11.645 0.043 1.00 21.32 8 GLU B N 1
ATOM 1426 C CA . GLU B 1 24 ? -35.892 -12.852 -0.688 1.00 23.04 8 GLU B CA 1
ATOM 1427 C C . GLU B 1 24 ? -34.686 -13.678 -1.117 1.00 21.88 8 GLU B C 1
ATOM 1428 O O . GLU B 1 24 ? -33.744 -13.157 -1.717 1.00 24.35 8 GLU B O 1
ATOM 1434 N N . VAL B 1 25 ? -34.719 -14.971 -0.801 1.00 27.27 9 VAL B N 1
ATOM 1435 C CA . VAL B 1 25 ? -33.686 -15.883 -1.256 1.00 13.04 9 VAL B CA 1
ATOM 1436 C C . VAL B 1 25 ? -33.880 -16.065 -2.750 1.00 18.36 9 VAL B C 1
ATOM 1437 O O . VAL B 1 25 ? -34.949 -16.487 -3.189 1.00 32.09 9 VAL B O 1
ATOM 1441 N N . LEU B 1 26 ? -32.855 -15.724 -3.521 1.00 22.43 10 LEU B N 1
ATOM 1442 C CA . LEU B 1 26 ? -32.904 -15.817 -4.976 1.00 25.20 10 LEU B CA 1
ATOM 1443 C C . LEU B 1 26 ? -32.115 -17.021 -5.476 1.00 25.03 10 LEU B C 1
ATOM 1444 O O . LEU B 1 26 ? -32.266 -17.458 -6.614 1.00 35.30 10 LEU B O 1
ATOM 1449 N N . GLU B 1 27 ? -31.241 -17.537 -4.632 1.00 34.98 11 GLU B N 1
ATOM 1450 C CA . GLU B 1 27 ? -30.412 -18.659 -5.011 1.00 25.84 11 GLU B CA 1
ATOM 1451 C C . GLU B 1 27 ? -29.766 -19.243 -3.777 1.00 24.99 11 GLU B C 1
ATOM 1452 O O . GLU B 1 27 ? -29.218 -18.517 -2.953 1.00 27.39 11 GLU B O 1
ATOM 1458 N N . VAL B 1 28 ? -29.873 -20.559 -3.646 1.00 29.95 12 VAL B N 1
ATOM 1459 C CA . VAL B 1 28 ? -29.163 -21.289 -2.615 1.00 15.69 12 VAL B CA 1
ATOM 1460 C C . VAL B 1 28 ? -28.159 -22.142 -3.369 1.00 29.61 12 VAL B C 1
ATOM 1461 O O . VAL B 1 28 ? -28.532 -22.969 -4.198 1.00 34.00 12 VAL B O 1
ATOM 1465 N N . ALA B 1 29 ? -26.880 -21.907 -3.114 1.00 28.73 13 ALA B N 1
ATOM 1466 C CA . ALA B 1 29 ? -25.835 -22.756 -3.662 1.00 29.76 13 ALA B CA 1
ATOM 1467 C C . ALA B 1 29 ? -25.312 -23.600 -2.492 1.00 29.50 13 ALA B C 1
ATOM 1468 O O . ALA B 1 29 ? -25.900 -23.589 -1.404 1.00 39.72 13 ALA B O 1
ATOM 1470 N N . LEU B 1 30 ? -24.214 -24.319 -2.704 1.00 29.05 14 LEU B N 1
ATOM 1471 C CA . LEU B 1 30 ? -23.604 -25.088 -1.616 1.00 21.42 14 LEU B CA 1
ATOM 1472 C C . LEU B 1 30 ? -22.647 -24.376 -0.670 1.00 22.78 14 LEU B C 1
ATOM 1473 O O . LEU B 1 30 ? -22.299 -24.908 0.382 1.00 21.81 14 LEU B O 1
ATOM 1478 N N . ASP B 1 31 ? -22.223 -23.173 -1.039 1.00 28.21 15 ASP B N 1
ATOM 1479 C CA . ASP B 1 31 ? -21.264 -22.432 -0.241 1.00 21.92 15 ASP B CA 1
ATOM 1480 C C . ASP B 1 31 ? -21.637 -20.964 -0.127 1.00 20.66 15 ASP B C 1
ATOM 1481 O O . ASP B 1 31 ? -20.808 -20.133 0.245 1.00 23.20 15 ASP B O 1
ATOM 1486 N N . HIS B 1 32 ? -22.883 -20.647 -0.456 1.00 18.37 16 HIS B N 1
ATOM 1487 C CA . HIS B 1 32 ? -23.355 -19.273 -0.364 1.00 23.14 16 HIS B CA 1
ATOM 1488 C C . HIS B 1 32 ? -24.818 -19.199 -0.770 1.00 27.97 16 HIS B C 1
ATOM 1489 O O . HIS B 1 32 ? -25.369 -20.138 -1.342 1.00 28.82 16 HIS B O 1
ATOM 1496 N N . VAL B 1 33 ? -25.441 -18.068 -0.466 1.00 18.08 17 VAL B N 1
ATOM 1497 C CA . VAL B 1 33 ? -26.814 -17.820 -0.851 1.00 8.52 17 VAL B CA 1
ATOM 1498 C C . VAL B 1 33 ? -26.877 -16.393 -1.442 1.00 16.96 17 VAL B C 1
ATOM 1499 O O . VAL B 1 33 ? -26.002 -15.567 -1.184 1.00 20.98 17 VAL B O 1
ATOM 1503 N N . VAL B 1 34 ? -27.873 -16.103 -2.265 1.00 29.25 18 VAL B N 1
ATOM 1504 C CA . VAL B 1 34 ? -28.068 -14.723 -2.670 1.00 17.67 18 VAL B CA 1
ATOM 1505 C C . VAL B 1 34 ? -29.361 -14.214 -2.066 1.00 18.01 18 VAL B C 1
ATOM 1506 O O . VAL B 1 34 ? -30.431 -14.755 -2.342 1.00 12.73 18 VAL B O 1
ATOM 1510 N N . ILE B 1 35 ? -29.264 -13.194 -1.213 1.00 16.19 19 ILE B N 1
ATOM 1511 C CA . ILE B 1 35 ? -30.461 -12.640 -0.572 1.00 21.54 19 ILE B CA 1
ATOM 1512 C C . ILE B 1 35 ? -30.710 -11.215 -1.055 1.00 24.12 19 ILE B C 1
ATOM 1513 O O . ILE B 1 35 ? -29.861 -10.349 -0.905 1.00 28.01 19 ILE B O 1
ATOM 1518 N N . GLU B 1 36 ? -31.872 -10.992 -1.664 1.00 32.78 20 GLU B N 1
ATOM 1519 C CA . GLU B 1 36 ? -32.192 -9.704 -2.268 1.00 29.02 20 GLU B CA 1
ATOM 1520 C C . GLU B 1 36 ? -32.882 -8.741 -1.300 1.00 26.98 20 GLU B C 1
ATOM 1521 O O . GLU B 1 36 ? -34.021 -8.960 -0.894 1.00 28.59 20 GLU B O 1
ATOM 1527 N N . ALA B 1 37 ? -32.175 -7.671 -0.954 1.00 29.23 21 ALA B N 1
ATOM 1528 C CA . ALA B 1 37 ? -32.715 -6.605 -0.111 1.00 26.65 21 ALA B CA 1
ATOM 1529 C C . ALA B 1 37 ? -32.779 -5.311 -0.923 1.00 26.49 21 ALA B C 1
ATOM 1530 O O . ALA B 1 37 ? -31.763 -4.840 -1.443 1.00 14.53 21 ALA B O 1
ATOM 1532 N N . ALA B 1 38 ? -33.974 -4.747 -1.060 1.00 29.78 22 ALA B N 1
ATOM 1533 C CA . ALA B 1 38 ? -34.110 -3.491 -1.779 1.00 35.86 22 ALA B CA 1
ATOM 1534 C C . ALA B 1 38 ? -33.524 -3.605 -3.197 1.00 24.10 22 ALA B C 1
ATOM 1535 O O . ALA B 1 38 ? -32.727 -2.758 -3.623 1.00 27.25 22 ALA B O 1
ATOM 1537 N N . GLY B 1 39 ? -33.906 -4.661 -3.907 1.00 20.02 23 GLY B N 1
ATOM 1538 C CA . GLY B 1 39 ? -33.460 -4.843 -5.275 1.00 15.83 23 GLY B CA 1
ATOM 1539 C C . GLY B 1 39 ? -31.988 -5.180 -5.419 1.00 18.27 23 GLY B C 1
ATOM 1540 O O . GLY B 1 39 ? -31.527 -5.481 -6.524 1.00 23.14 23 GLY B O 1
ATOM 1541 N N . VAL B 1 40 ? -31.242 -5.121 -4.319 1.00 18.65 24 VAL B N 1
ATOM 1542 C CA . VAL B 1 40 ? -29.829 -5.518 -4.342 1.00 21.31 24 VAL B CA 1
ATOM 1543 C C . VAL B 1 40 ? -29.618 -6.970 -3.851 1.00 35.46 24 VAL B C 1
ATOM 1544 O O . VAL B 1 40 ? -30.045 -7.357 -2.762 1.00 20.55 24 VAL B O 1
ATOM 1548 N N . GLY B 1 41 ? -28.958 -7.767 -4.686 1.00 18.03 25 GLY B N 1
ATOM 1549 C CA . GLY B 1 41 ? -28.776 -9.172 -4.387 1.00 10.41 25 GLY B CA 1
ATOM 1550 C C . GLY B 1 41 ? -27.433 -9.358 -3.737 1.00 22.84 25 GLY B C 1
ATOM 1551 O O . GLY B 1 41 ? -26.393 -9.190 -4.372 1.00 27.16 25 GLY B O 1
ATOM 1552 N N . TYR B 1 42 ? -27.455 -9.681 -2.454 1.00 25.47 26 TYR B N 1
ATOM 1553 C CA . TYR B 1 42 ? -26.227 -9.827 -1.684 1.00 15.22 26 TYR B CA 1
ATOM 1554 C C . TYR B 1 42 ? -25.771 -11.281 -1.648 1.00 24.00 26 TYR B C 1
ATOM 1555 O O . TYR B 1 42 ? -26.525 -12.180 -1.255 1.00 15.97 26 TYR B O 1
ATOM 1564 N N . ARG B 1 43 ? -24.533 -11.507 -2.069 1.00 13.34 27 ARG B N 1
ATOM 1565 C CA . ARG B 1 43 ? -23.941 -12.815 -1.929 1.00 19.54 27 ARG B CA 1
ATOM 1566 C C . ARG B 1 43 ? -23.369 -12.895 -0.537 1.00 36.26 27 ARG B C 1
ATOM 1567 O O . ARG B 1 43 ? -22.488 -12.104 -0.155 1.00 26.46 27 ARG B O 1
ATOM 1575 N N . VAL B 1 44 ? -23.893 -13.839 0.237 1.00 26.38 28 VAL B N 1
ATOM 1576 C CA . VAL B 1 44 ? -23.317 -14.143 1.524 1.00 22.79 28 VAL B CA 1
ATOM 1577 C C . VAL B 1 44 ? -22.915 -15.618 1.623 1.00 22.84 28 VAL B C 1
ATOM 1578 O O . VAL B 1 44 ? -23.703 -16.533 1.361 1.00 25.48 28 VAL B O 1
ATOM 1582 N N . ASN B 1 45 ? -21.655 -15.823 1.971 1.00 14.48 29 ASN B N 1
ATOM 1583 C CA . ASN B 1 45 ? -21.076 -17.143 2.083 1.00 12.91 29 ASN B CA 1
ATOM 1584 C C . ASN B 1 45 ? -21.488 -17.749 3.404 1.00 17.67 29 ASN B C 1
ATOM 1585 O O . ASN B 1 45 ? -21.608 -17.044 4.397 1.00 15.39 29 ASN B O 1
ATOM 1590 N N . ALA B 1 46 ? -21.767 -19.050 3.387 1.00 19.94 30 ALA B N 1
ATOM 1591 C CA . ALA B 1 46 ? -22.412 -19.706 4.517 1.00 22.26 30 ALA B CA 1
ATOM 1592 C C . ALA B 1 46 ? -22.068 -21.178 4.520 1.00 24.69 30 ALA B C 1
ATOM 1593 O O . ALA B 1 46 ? -21.745 -21.733 3.475 1.00 38.13 30 ALA B O 1
ATOM 1595 N N . THR B 1 47 ? -22.126 -21.812 5.688 1.00 29.44 31 THR B N 1
ATOM 1596 C CA . THR B 1 47 ? -21.863 -23.250 5.762 1.00 17.54 31 THR B CA 1
ATOM 1597 C C . THR B 1 47 ? -23.033 -24.042 5.167 1.00 21.51 31 THR B C 1
ATOM 1598 O O . THR B 1 47 ? -24.173 -23.558 5.108 1.00 26.08 31 THR B O 1
ATOM 1602 N N . PRO B 1 48 ? -22.757 -25.269 4.718 1.00 15.77 32 PRO B N 1
ATOM 1603 C CA . PRO B 1 48 ? -23.846 -26.119 4.219 1.00 26.51 32 PRO B CA 1
ATOM 1604 C C . PRO B 1 48 ? -24.971 -26.296 5.238 1.00 7.51 32 PRO B C 1
ATOM 1605 O O . PRO B 1 48 ? -26.134 -26.436 4.846 1.00 22.58 32 PRO B O 1
ATOM 1609 N N . ALA B 1 49 ? -24.629 -26.252 6.528 1.00 28.61 33 ALA B N 1
ATOM 1610 C CA . ALA B 1 49 ? -25.624 -26.359 7.591 1.00 27.23 33 ALA B CA 1
ATOM 1611 C C . ALA B 1 49 ? -26.563 -25.169 7.596 1.00 27.17 33 ALA B C 1
ATOM 1612 O O . ALA B 1 49 ? -27.776 -25.346 7.687 1.00 26.96 33 ALA B O 1
ATOM 1614 N N . THR B 1 50 ? -26.007 -23.960 7.513 1.00 27.42 34 THR B N 1
ATOM 1615 C CA . THR B 1 50 ? -26.846 -22.766 7.545 1.00 25.18 34 THR B CA 1
ATOM 1616 C C . THR B 1 50 ? -27.651 -22.733 6.255 1.00 26.40 34 THR B C 1
ATOM 1617 O O . THR B 1 50 ? -28.804 -22.324 6.238 1.00 27.36 34 THR B O 1
ATOM 1621 N N . LEU B 1 51 ? -27.028 -23.166 5.173 1.00 21.49 35 LEU B N 1
ATOM 1622 C CA . LEU B 1 51 ? -27.655 -23.079 3.857 1.00 33.37 35 LEU B CA 1
ATOM 1623 C C . LEU B 1 51 ? -28.917 -23.937 3.714 1.00 25.92 35 LEU B C 1
ATOM 1624 O O . LEU B 1 51 ? -29.790 -23.637 2.913 1.00 23.53 35 LEU B O 1
ATOM 1629 N N . ALA B 1 52 ? -29.003 -24.993 4.514 1.00 27.17 36 ALA B N 1
ATOM 1630 C CA . ALA B 1 52 ? -30.050 -26.007 4.380 1.00 30.40 36 ALA B CA 1
ATOM 1631 C C . ALA B 1 52 ? -31.384 -25.538 4.928 1.00 38.59 36 ALA B C 1
ATOM 1632 O O . ALA B 1 52 ? -32.438 -26.116 4.648 1.00 31.22 36 ALA B O 1
ATOM 1634 N N . THR B 1 53 ? -31.327 -24.495 5.740 1.00 46.45 37 THR B N 1
ATOM 1635 C CA . THR B 1 53 ? -32.518 -23.949 6.355 1.00 34.93 37 THR B CA 1
ATOM 1636 C C . THR B 1 53 ? -33.154 -22.959 5.386 1.00 48.91 37 THR B C 1
ATOM 1637 O O . THR B 1 53 ? -34.264 -22.477 5.616 1.00 60.68 37 THR B O 1
ATOM 1641 N N . LEU B 1 54 ? -32.450 -22.681 4.297 1.00 42.32 38 LEU B N 1
ATOM 1642 C CA . LEU B 1 54 ? -32.853 -21.630 3.373 1.00 38.26 38 LEU B CA 1
ATOM 1643 C C . LEU B 1 54 ? -33.582 -22.177 2.161 1.00 27.02 38 LEU B C 1
ATOM 1644 O O . LEU B 1 54 ? -33.147 -23.154 1.569 1.00 44.60 38 LEU B O 1
ATOM 1649 N N . ARG B 1 55 ? -34.688 -21.534 1.797 1.00 24.21 39 ARG B N 1
ATOM 1650 C CA . ARG B 1 55 ? -35.445 -21.893 0.601 1.00 34.82 39 ARG B CA 1
ATOM 1651 C C . ARG B 1 55 ? -35.556 -20.732 -0.363 1.00 39.29 39 ARG B C 1
ATOM 1652 O O . ARG B 1 55 ? -36.070 -19.665 -0.019 1.00 38.07 39 ARG B O 1
ATOM 1660 N N . GLN B 1 56 ? -35.082 -20.948 -1.586 1.00 36.22 40 GLN B N 1
ATOM 1661 C CA . GLN B 1 56 ? -35.323 -20.008 -2.665 1.00 22.76 40 GLN B CA 1
ATOM 1662 C C . GLN B 1 56 ? -36.800 -19.613 -2.702 1.00 29.87 40 GLN B C 1
ATOM 1663 O O . GLN B 1 56 ? -37.675 -20.403 -2.343 1.00 38.61 40 GLN B O 1
ATOM 1669 N N . GLY B 1 57 ? -37.073 -18.378 -3.095 1.00 16.86 41 GLY B N 1
ATOM 1670 C CA . GLY B 1 57 ? -38.439 -17.895 -3.162 1.00 34.58 41 GLY B CA 1
ATOM 1671 C C . GLY B 1 57 ? -39.003 -17.410 -1.831 1.00 33.63 41 GLY B C 1
ATOM 1672 O O . GLY B 1 57 ? -40.055 -16.788 -1.779 1.00 35.55 41 GLY B O 1
ATOM 1673 N N . THR B 1 58 ? -38.320 -17.700 -0.740 1.00 40.88 42 THR B N 1
ATOM 1674 C CA . THR B 1 58 ? -38.832 -17.268 0.553 1.00 32.83 42 THR B CA 1
ATOM 1675 C C . THR B 1 58 ? -37.934 -16.209 1.154 1.00 29.52 42 THR B C 1
ATOM 1676 O O . THR B 1 58 ? -36.791 -16.037 0.740 1.00 39.19 42 THR B O 1
ATOM 1680 N N . GLU B 1 59 ? -38.459 -15.499 2.143 1.00 33.96 43 GLU B N 1
ATOM 1681 C CA . GLU B 1 59 ? -37.688 -14.470 2.807 1.00 33.05 43 GLU B CA 1
ATOM 1682 C C . GLU B 1 59 ? -36.804 -15.096 3.866 1.00 37.25 43 GLU B C 1
ATOM 1683 O O . GLU B 1 59 ? -37.216 -16.022 4.563 1.00 34.56 43 GLU B O 1
ATOM 1689 N N . ALA B 1 60 ? -35.576 -14.603 3.976 1.00 38.56 44 ALA B N 1
ATOM 1690 C CA . ALA B 1 60 ? -34.658 -15.075 5.007 1.00 36.25 44 ALA B CA 1
ATOM 1691 C C . ALA B 1 60 ? -33.847 -13.928 5.592 1.00 27.06 44 ALA B C 1
ATOM 1692 O O . ALA B 1 60 ? -33.792 -12.826 5.035 1.00 34.02 44 ALA B O 1
ATOM 1694 N N . ARG B 1 61 ? -33.225 -14.198 6.722 1.00 26.99 45 ARG B N 1
ATOM 1695 C CA . ARG B 1 61 ? -32.321 -13.242 7.344 1.00 37.84 45 ARG B CA 1
ATOM 1696 C C . ARG B 1 61 ? -31.116 -13.978 7.886 1.00 29.60 45 ARG B C 1
ATOM 1697 O O . ARG B 1 61 ? -31.252 -14.914 8.660 1.00 29.59 45 ARG B O 1
ATOM 1705 N N . LEU B 1 62 ? -29.934 -13.557 7.478 1.00 27.07 46 LEU B N 1
ATOM 1706 C CA . LEU B 1 62 ? -28.715 -14.108 8.036 1.00 29.57 46 LEU B CA 1
ATOM 1707 C C . LEU B 1 62 ? -27.983 -13.011 8.777 1.00 23.63 46 LEU B C 1
ATOM 1708 O O . LEU B 1 62 ? -28.054 -11.858 8.383 1.00 20.91 46 LEU B O 1
ATOM 1713 N N . ILE B 1 63 ? -27.291 -13.388 9.848 1.00 30.96 47 ILE B N 1
ATOM 1714 C CA . ILE B 1 63 ? -26.432 -12.480 10.600 1.00 17.74 47 ILE B CA 1
ATOM 1715 C C . ILE B 1 63 ? -25.037 -12.582 10.011 1.00 13.96 47 ILE B C 1
ATOM 1716 O O . ILE B 1 63 ? -24.483 -13.677 9.906 1.00 21.70 47 ILE B O 1
ATOM 1721 N N . THR B 1 64 ? -24.452 -11.444 9.653 1.00 20.22 48 THR B N 1
ATOM 1722 C CA . THR B 1 64 ? -23.260 -11.450 8.800 1.00 18.95 48 THR B CA 1
ATOM 1723 C C . THR B 1 64 ? -22.013 -10.800 9.395 1.00 20.60 48 THR B C 1
ATOM 1724 O O . THR B 1 64 ? -22.098 -9.949 10.263 1.00 19.47 48 THR B O 1
ATOM 1728 N N . ALA B 1 65 ? -20.853 -11.235 8.924 1.00 10.53 49 ALA B N 1
ATOM 1729 C CA . ALA B 1 65 ? -19.597 -10.548 9.178 1.00 17.32 49 ALA B CA 1
ATOM 1730 C C . ALA B 1 65 ? -19.158 -9.978 7.851 1.00 18.78 49 ALA B C 1
ATOM 1731 O O . ALA B 1 65 ? -19.100 -10.698 6.864 1.00 20.27 49 ALA B O 1
ATOM 1733 N N . MET B 1 66 ? -18.891 -8.677 7.815 1.00 20.93 50 MET B N 1
ATOM 1734 C CA . MET B 1 66 ? -18.459 -8.044 6.579 1.00 26.19 50 MET B CA 1
ATOM 1735 C C . MET B 1 66 ? -16.932 -7.986 6.557 1.00 29.49 50 MET B C 1
ATOM 1736 O O . MET B 1 66 ? -16.305 -7.484 7.490 1.00 31.47 50 MET B O 1
ATOM 1741 N N . ILE B 1 67 ? -16.326 -8.532 5.502 1.00 23.29 51 ILE B N 1
ATOM 1742 C CA . ILE B 1 67 ? -14.871 -8.504 5.420 1.00 18.08 51 ILE B CA 1
ATOM 1743 C C . ILE B 1 67 ? -14.343 -7.617 4.299 1.00 23.56 51 ILE B C 1
ATOM 1744 O O . ILE B 1 67 ? -14.682 -7.795 3.131 1.00 20.60 51 ILE B O 1
ATOM 1749 N N . VAL B 1 68 ? -13.529 -6.641 4.690 1.00 24.32 52 VAL B N 1
ATOM 1750 C CA . VAL B 1 68 ? -13.047 -5.624 3.779 1.00 26.19 52 VAL B CA 1
ATOM 1751 C C . VAL B 1 68 ? -11.541 -5.731 3.618 1.00 28.84 52 VAL B C 1
ATOM 1752 O O . VAL B 1 68 ? -10.785 -5.600 4.586 1.00 16.63 52 VAL B O 1
ATOM 1756 N N . ARG B 1 69 ? -11.114 -5.982 2.397 1.00 23.81 53 ARG B N 1
ATOM 1757 C CA . ARG B 1 69 ? -9.703 -5.990 2.068 1.00 40.36 53 ARG B CA 1
ATOM 1758 C C . ARG B 1 69 ? -9.504 -5.059 0.875 1.00 37.02 53 ARG B C 1
ATOM 1759 O O . ARG B 1 69 ? -10.470 -4.701 0.195 1.00 32.08 53 ARG B O 1
ATOM 1767 N N . GLU B 1 70 ? -8.258 -4.667 0.630 1.00 22.29 54 GLU B N 1
ATOM 1768 C CA . GLU B 1 70 ? -7.926 -3.767 -0.468 1.00 35.29 54 GLU B CA 1
ATOM 1769 C C . GLU B 1 70 ? -8.591 -4.177 -1.785 1.00 40.57 54 GLU B C 1
ATOM 1770 O O . GLU B 1 70 ? -8.988 -3.329 -2.596 1.00 35.97 54 GLU B O 1
ATOM 1776 N N . ASP B 1 71 ? -8.717 -5.483 -1.989 1.00 28.25 55 ASP B N 1
ATOM 1777 C CA . ASP B 1 71 ? -9.145 -5.979 -3.280 1.00 29.59 55 ASP B CA 1
ATOM 1778 C C . ASP B 1 71 ? -10.418 -6.818 -3.221 1.00 37.04 55 ASP B C 1
ATOM 1779 O O . ASP B 1 71 ? -10.774 -7.489 -4.209 1.00 30.16 55 ASP B O 1
ATOM 1784 N N . SER B 1 72 ? -11.102 -6.779 -2.077 1.00 17.62 56 SER B N 1
ATOM 1785 C CA . SER B 1 72 ? -12.370 -7.486 -1.962 1.00 19.11 56 SER B CA 1
ATOM 1786 C C . SER B 1 72 ? -13.256 -6.938 -0.857 1.00 9.94 56 SER B C 1
ATOM 1787 O O . SER B 1 72 ? -12.772 -6.296 0.056 1.00 13.14 56 SER B O 1
ATOM 1790 N N . MET B 1 73 ? -14.556 -7.218 -0.967 1.00 28.42 57 MET B N 1
ATOM 1791 C CA . MET B 1 73 ? -15.533 -7.010 0.090 1.00 22.79 57 MET B CA 1
ATOM 1792 C C . MET B 1 73 ? -16.460 -8.222 0.127 1.00 23.87 57 MET B C 1
ATOM 1793 O O . MET B 1 73 ? -17.058 -8.577 -0.887 1.00 16.20 57 MET B O 1
ATOM 1798 N N . THR B 1 74 ? -16.582 -8.852 1.295 1.00 15.52 58 THR B N 1
ATOM 1799 C CA . THR B 1 74 ? -17.281 -10.139 1.395 1.00 14.72 58 THR B CA 1
ATOM 1800 C C . THR B 1 74 ? -18.159 -10.249 2.634 1.00 19.52 58 THR B C 1
ATOM 1801 O O . THR B 1 74 ? -17.781 -9.807 3.733 1.00 26.50 58 THR B O 1
ATOM 1805 N N . LEU B 1 75 ? -19.331 -10.846 2.454 1.00 9.98 59 LEU B N 1
ATOM 1806 C CA . LEU B 1 75 ? -20.228 -11.140 3.553 1.00 8.40 59 LEU B CA 1
ATOM 1807 C C . LEU B 1 75 ? -20.195 -12.627 3.873 1.00 26.44 59 LEU B C 1
ATOM 1808 O O . LEU B 1 75 ? -20.320 -13.478 2.963 1.00 14.91 59 LEU B O 1
ATOM 1813 N N . TYR B 1 76 ? -20.005 -12.931 5.155 1.00 18.98 60 TYR B N 1
ATOM 1814 C CA . TYR B 1 76 ? -20.161 -14.293 5.671 1.00 8.44 60 TYR B CA 1
ATOM 1815 C C . TYR B 1 76 ? -21.353 -14.297 6.603 1.00 16.31 60 TYR B C 1
ATOM 1816 O O . TYR B 1 76 ? -21.420 -13.504 7.550 1.00 22.10 60 TYR B O 1
ATOM 1825 N N . GLY B 1 77 ? -22.301 -15.186 6.322 1.00 13.58 61 GLY B N 1
ATOM 1826 C CA . GLY B 1 77 ? -23.539 -15.258 7.078 1.00 21.70 61 GLY B CA 1
ATOM 1827 C C . GLY B 1 77 ? -23.741 -16.519 7.920 1.00 27.71 61 GLY B C 1
ATOM 1828 O O . GLY B 1 77 ? -23.163 -17.571 7.646 1.00 14.79 61 GLY B O 1
ATOM 1829 N N . PHE B 1 78 ? -24.596 -16.387 8.935 1.00 33.71 62 PHE B N 1
ATOM 1830 C CA . PHE B 1 78 ? -24.802 -17.395 9.964 1.00 21.44 62 PHE B CA 1
ATOM 1831 C C . PHE B 1 78 ? -26.205 -17.218 10.535 1.00 30.06 62 PHE B C 1
ATOM 1832 O O . PHE B 1 78 ? -26.809 -16.151 10.375 1.00 24.63 62 PHE B O 1
ATOM 1840 N N . PRO B 1 79 ? -26.719 -18.255 11.227 1.00 17.27 63 PRO B N 1
ATOM 1841 C CA . PRO B 1 79 ? -28.081 -18.223 11.768 1.00 14.43 63 PRO B CA 1
ATOM 1842 C C . PRO B 1 79 ? -28.244 -17.185 12.869 1.00 22.47 63 PRO B C 1
ATOM 1843 O O . PRO B 1 79 ? -29.305 -16.577 12.964 1.00 30.47 63 PRO B O 1
ATOM 1847 N N . ASP B 1 80 ? -27.213 -16.983 13.675 1.00 22.52 64 ASP B N 1
ATOM 1848 C CA . ASP B 1 80 ? -27.343 -16.107 14.846 1.00 36.38 64 ASP B CA 1
ATOM 1849 C C . ASP B 1 80 ? -26.063 -15.314 15.133 1.00 26.01 64 ASP B C 1
ATOM 1850 O O . ASP B 1 80 ? -25.004 -15.618 14.581 1.00 36.87 64 ASP B O 1
ATOM 1855 N N . GLY B 1 81 ? -26.163 -14.298 15.985 1.00 22.31 65 GLY B N 1
ATOM 1856 C CA . GLY B 1 81 ? -25.016 -13.460 16.297 1.00 18.56 65 GLY B CA 1
ATOM 1857 C C . GLY B 1 81 ? -23.878 -14.206 16.985 1.00 24.69 65 GLY B C 1
ATOM 1858 O O . GLY B 1 81 ? -22.699 -13.912 16.775 1.00 16.51 65 GLY B O 1
ATOM 1859 N N . GLU B 1 82 ? -24.234 -15.180 17.811 1.00 24.22 66 GLU B N 1
ATOM 1860 C CA . GLU B 1 82 ? -23.255 -15.940 18.572 1.00 21.11 66 GLU B CA 1
ATOM 1861 C C . GLU B 1 82 ? -22.337 -16.703 17.623 1.00 26.40 66 GLU B C 1
ATOM 1862 O O . GLU B 1 82 ? -21.115 -16.715 17.812 1.00 29.77 66 GLU B O 1
ATOM 1868 N N . THR B 1 83 ? -22.930 -17.323 16.599 1.00 29.02 67 THR B N 1
ATOM 1869 C CA . THR B 1 83 ? -22.166 -18.040 15.574 1.00 21.51 67 THR B CA 1
ATOM 1870 C C . THR B 1 83 ? -21.315 -17.076 14.747 1.00 26.26 67 THR B C 1
ATOM 1871 O O . THR B 1 83 ? -20.138 -17.345 14.483 1.00 24.85 67 THR B O 1
ATOM 1875 N N . ARG B 1 84 ? -21.906 -15.949 14.351 1.00 23.88 68 ARG B N 1
ATOM 1876 C CA . ARG B 1 84 ? -21.156 -14.911 13.638 1.00 25.12 68 ARG B CA 1
ATOM 1877 C C . ARG B 1 84 ? -19.972 -14.423 14.478 1.00 29.50 68 ARG B C 1
ATOM 1878 O O . ARG B 1 84 ? -18.885 -14.193 13.942 1.00 27.19 68 ARG B O 1
ATOM 1886 N N . ASP B 1 85 ? -20.175 -14.273 15.791 1.00 15.49 69 ASP B N 1
ATOM 1887 C CA . ASP B 1 85 ? -19.108 -13.767 16.659 1.00 19.14 69 ASP B CA 1
ATOM 1888 C C . ASP B 1 85 ? -18.006 -14.825 16.796 1.00 21.21 69 ASP B C 1
ATOM 1889 O O . ASP B 1 85 ? -16.819 -14.513 16.887 1.00 22.81 69 ASP B O 1
ATOM 1894 N N . LEU B 1 86 ? -18.395 -16.089 16.783 1.00 25.23 70 LEU B N 1
ATOM 1895 C CA . LEU B 1 86 ? -17.398 -17.153 16.848 1.00 24.84 70 LEU B CA 1
ATOM 1896 C C . LEU B 1 86 ? -16.520 -17.140 15.595 1.00 23.91 70 LEU B C 1
ATOM 1897 O O . LEU B 1 86 ? -15.310 -17.353 15.660 1.00 24.57 70 LEU B O 1
ATOM 1902 N N . PHE B 1 87 ? -17.143 -16.896 14.453 1.00 23.82 71 PHE B N 1
ATOM 1903 C CA . PHE B 1 87 ? -16.405 -16.769 13.196 1.00 28.75 71 PHE B CA 1
ATOM 1904 C C . PHE B 1 87 ? -15.324 -15.675 13.289 1.00 21.19 71 PHE B C 1
ATOM 1905 O O . PHE B 1 87 ? -14.148 -15.931 12.991 1.00 27.44 71 PHE B O 1
ATOM 1913 N N . LEU B 1 88 ? -15.726 -14.475 13.715 1.00 25.77 72 LEU B N 1
ATOM 1914 C CA . LEU B 1 88 ? -14.794 -13.359 13.934 1.00 31.75 72 LEU B CA 1
ATOM 1915 C C . LEU B 1 88 ? -13.680 -13.743 14.912 1.00 30.82 72 LEU B C 1
ATOM 1916 O O . LEU B 1 88 ? -12.510 -13.403 14.719 1.00 30.97 72 LEU B O 1
ATOM 1921 N N . THR B 1 89 ? -14.060 -14.456 15.959 1.00 26.32 73 THR B N 1
ATOM 1922 C CA . THR B 1 89 ? -13.100 -14.953 16.933 1.00 27.23 73 THR B CA 1
ATOM 1923 C C . THR B 1 89 ? -12.032 -15.850 16.296 1.00 23.38 73 THR B C 1
ATOM 1924 O O . THR B 1 89 ? -10.841 -15.674 16.538 1.00 33.52 73 THR B O 1
ATOM 1928 N N . LEU B 1 90 ? -12.448 -16.800 15.465 1.00 19.27 74 LEU B N 1
ATOM 1929 C CA . LEU B 1 90 ? -11.477 -17.616 14.736 1.00 20.40 74 LEU B CA 1
ATOM 1930 C C . LEU B 1 90 ? -10.485 -16.730 13.961 1.00 27.25 74 LEU B C 1
ATOM 1931 O O . LEU B 1 90 ? -9.284 -16.972 13.982 1.00 21.62 74 LEU B O 1
ATOM 1936 N N . LEU B 1 91 ? -10.989 -15.700 13.274 1.00 23.27 75 LEU B N 1
ATOM 1937 C CA . LEU B 1 91 ? -10.127 -14.799 12.494 1.00 33.76 75 LEU B CA 1
ATOM 1938 C C . LEU B 1 91 ? -9.065 -14.081 13.343 1.00 31.71 75 LEU B C 1
ATOM 1939 O O . LEU B 1 91 ? -8.084 -13.579 12.803 1.00 25.28 75 LEU B O 1
ATOM 1944 N N . SER B 1 92 ? -9.265 -14.030 14.661 1.00 23.72 76 SER B N 1
ATOM 1945 C CA . SER B 1 92 ? -8.305 -13.379 15.547 1.00 31.55 76 SER B CA 1
ATOM 1946 C C . SER B 1 92 ? -7.050 -14.217 15.761 1.00 38.40 76 SER B C 1
ATOM 1947 O O . SER B 1 92 ? -6.081 -13.751 16.335 1.00 35.70 76 SER B O 1
ATOM 1950 N N . VAL B 1 93 ? -7.079 -15.462 15.298 1.00 45.40 77 VAL B N 1
ATOM 1951 C CA . VAL B 1 93 ? -5.903 -16.316 15.390 1.00 39.38 77 VAL B CA 1
ATOM 1952 C C . VAL B 1 93 ? -5.004 -16.079 14.191 1.00 40.29 77 VAL B C 1
ATOM 1953 O O . VAL B 1 93 ? -5.467 -16.085 13.050 1.00 46.07 77 VAL B O 1
ATOM 1957 N N . SER B 1 94 ? -3.721 -15.858 14.453 1.00 52.34 78 SER B N 1
ATOM 1958 C CA . SER B 1 94 ? -2.761 -15.629 13.376 1.00 50.61 78 SER B CA 1
ATOM 1959 C C . SER B 1 94 ? -2.633 -16.873 12.504 1.00 46.18 78 SER B C 1
ATOM 1960 O O . SER B 1 94 ? -2.283 -17.954 12.986 1.00 49.10 78 SER B O 1
ATOM 1963 N N . GLY B 1 95 ? -2.924 -16.715 11.216 1.00 35.89 79 GLY B N 1
ATOM 1964 C CA . GLY B 1 95 ? -2.867 -17.822 10.281 1.00 36.15 79 GLY B CA 1
ATOM 1965 C C . GLY B 1 95 ? -4.241 -18.351 9.894 1.00 45.07 79 GLY B C 1
ATOM 1966 O O . GLY B 1 95 ? -4.367 -19.186 8.997 1.00 52.05 79 GLY B O 1
ATOM 1967 N N . VAL B 1 96 ? -5.278 -17.881 10.592 1.0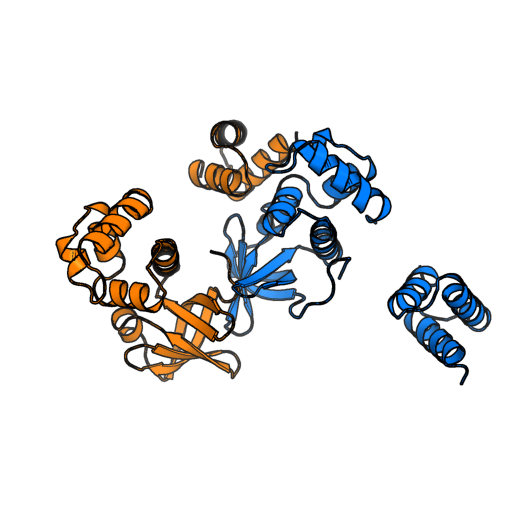0 34.56 80 VAL B N 1
ATOM 1968 C CA . VAL B 1 96 ? -6.637 -18.323 10.294 1.00 29.32 80 VAL B CA 1
ATOM 1969 C C . VAL B 1 96 ? -7.419 -17.236 9.587 1.00 39.31 80 VAL B C 1
ATOM 1970 O O . VAL B 1 96 ? -7.861 -16.265 10.202 1.00 57.58 80 VAL B O 1
ATOM 1974 N N . GLY B 1 97 ? -7.580 -17.404 8.284 1.00 27.64 81 GLY B N 1
ATOM 1975 C CA . GLY B 1 97 ? -8.368 -16.483 7.490 1.00 26.81 81 GLY B CA 1
ATOM 1976 C C . GLY B 1 97 ? -9.794 -16.955 7.292 1.00 25.59 81 GLY B C 1
ATOM 1977 O O . GLY B 1 97 ? -10.155 -18.058 7.690 1.00 27.39 81 GLY B O 1
ATOM 1978 N N . PRO B 1 98 ? -10.608 -16.125 6.627 1.00 36.75 82 PRO B N 1
ATOM 1979 C CA . PRO B 1 98 ? -12.052 -16.339 6.525 1.00 25.90 82 PRO B CA 1
ATOM 1980 C C . PRO B 1 98 ? -12.405 -17.686 5.891 1.00 25.55 82 PRO B C 1
ATOM 1981 O O . PRO B 1 98 ? -13.290 -18.378 6.401 1.00 26.73 82 PRO B O 1
ATOM 1985 N N . ARG B 1 99 ? -11.745 -18.051 4.794 1.00 25.75 83 ARG B N 1
ATOM 1986 C CA . ARG B 1 99 ? -12.047 -19.317 4.148 1.00 25.62 83 ARG B CA 1
ATOM 1987 C C . ARG B 1 99 ? -11.853 -20.453 5.125 1.00 28.20 83 ARG B C 1
ATOM 1988 O O . ARG B 1 99 ? -12.719 -21.316 5.251 1.00 25.41 83 ARG B O 1
ATOM 1996 N N . LEU B 1 100 ? -10.701 -20.458 5.793 1.00 20.53 84 LEU B N 1
ATOM 1997 C CA . LEU B 1 100 ? -10.381 -21.508 6.740 1.00 23.24 84 LEU B CA 1
ATOM 1998 C C . LEU B 1 100 ? -11.408 -21.543 7.875 1.00 37.49 84 LEU B C 1
ATOM 1999 O O . LEU B 1 100 ? -11.902 -22.606 8.239 1.00 19.15 84 LEU B O 1
ATOM 2004 N N . ALA B 1 101 ? -11.737 -20.370 8.416 1.00 29.62 85 ALA B N 1
ATOM 2005 C CA . ALA B 1 101 ? -12.725 -20.266 9.485 1.00 32.79 85 ALA B CA 1
ATOM 2006 C C . ALA B 1 101 ? -14.059 -20.861 9.045 1.00 32.32 85 ALA B C 1
ATOM 2007 O O . ALA B 1 101 ? -14.680 -21.599 9.808 1.00 28.77 85 ALA B O 1
ATOM 2009 N N . MET B 1 102 ? -14.499 -20.523 7.823 1.00 22.34 86 MET B N 1
ATOM 2010 C CA . MET B 1 102 ? -15.702 -21.121 7.225 1.00 19.87 86 MET B CA 1
ATOM 2011 C C . MET B 1 102 ? -15.545 -22.622 7.060 1.00 26.79 86 MET B C 1
ATOM 2012 O O . MET B 1 102 ? -16.431 -23.392 7.417 1.00 25.73 86 MET B O 1
ATOM 2017 N N . ALA B 1 103 ? -14.404 -23.033 6.518 1.00 23.86 87 ALA B N 1
ATOM 2018 C CA . ALA B 1 103 ? -14.053 -24.442 6.451 1.00 29.56 87 ALA B CA 1
ATOM 2019 C C . ALA B 1 103 ? -14.248 -25.122 7.809 1.00 28.80 87 ALA B C 1
ATOM 2020 O O . ALA B 1 103 ? -14.981 -26.105 7.907 1.00 27.49 87 ALA B O 1
ATOM 2022 N N . ALA B 1 104 ? -13.604 -24.592 8.845 1.00 22.68 88 ALA B N 1
ATOM 2023 C CA . ALA B 1 104 ? -13.726 -25.147 10.200 1.00 20.08 88 ALA B CA 1
ATOM 2024 C C . ALA B 1 104 ? -15.176 -25.314 10.658 1.00 22.03 88 ALA B C 1
ATOM 2025 O O . ALA B 1 104 ? -15.531 -26.346 11.212 1.00 26.18 88 ALA B O 1
ATOM 2027 N N . LEU B 1 105 ? -16.001 -24.289 10.446 1.00 24.85 89 LEU B N 1
ATOM 2028 C CA . LEU B 1 105 ? -17.404 -24.324 10.869 1.00 34.02 89 LEU B CA 1
ATOM 2029 C C . LEU B 1 105 ? -18.262 -25.216 9.946 1.00 31.90 89 LEU B C 1
ATOM 2030 O O . LEU B 1 105 ? -19.328 -25.687 10.320 1.00 35.23 89 LEU B O 1
ATOM 2035 N N . ALA B 1 106 ? -17.793 -25.447 8.745 1.00 29.94 90 ALA B N 1
ATOM 2036 C CA . ALA B 1 106 ? -18.496 -26.350 7.872 1.00 28.01 90 ALA B CA 1
ATOM 2037 C C . ALA B 1 106 ? -18.248 -27.794 8.306 1.00 29.41 90 ALA B C 1
ATOM 2038 O O . ALA B 1 106 ? -19.094 -28.650 8.107 1.00 27.73 90 ALA B O 1
ATOM 2040 N N . VAL B 1 107 ? -17.090 -28.056 8.910 1.00 35.12 91 VAL B N 1
ATOM 2041 C CA . VAL B 1 107 ? -16.779 -29.396 9.427 1.00 43.51 91 VAL B CA 1
ATOM 2042 C C . VAL B 1 107 ? -17.319 -29.624 10.838 1.00 35.60 91 VAL B C 1
ATOM 2043 O O . VAL B 1 107 ? -17.878 -30.681 11.137 1.00 31.87 91 VAL B O 1
ATOM 2047 N N . HIS B 1 108 ? -17.132 -28.635 11.712 1.00 26.65 92 HIS B N 1
ATOM 2048 C CA . HIS B 1 108 ? -17.704 -28.670 13.052 1.00 35.08 92 HIS B CA 1
ATOM 2049 C C . HIS B 1 108 ? -18.627 -27.476 13.256 1.00 38.80 92 HIS B C 1
ATOM 2050 O O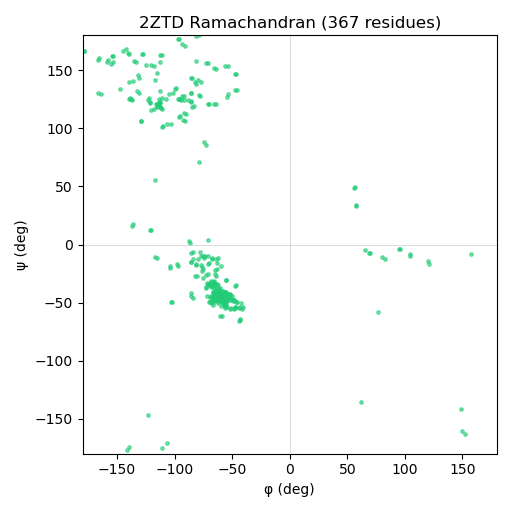 . HIS B 1 108 ? -18.182 -26.332 13.238 1.00 37.62 92 HIS B O 1
ATOM 2057 N N . ASP B 1 109 ? -19.911 -27.754 13.455 1.00 40.64 93 ASP B N 1
ATOM 2058 C CA . ASP B 1 109 ? -20.876 -26.720 13.802 1.00 44.46 93 ASP B CA 1
ATOM 2059 C C . ASP B 1 109 ? -20.394 -25.943 15.038 1.00 40.51 93 ASP B C 1
ATOM 2060 O O . ASP B 1 109 ? -19.639 -26.468 15.863 1.00 35.94 93 ASP B O 1
ATOM 2065 N N . ALA B 1 110 ? -20.821 -24.690 15.164 1.00 33.00 94 ALA B N 1
ATOM 2066 C CA . ALA B 1 110 ? -20.358 -23.831 16.253 1.00 31.38 94 ALA B CA 1
ATOM 2067 C C . ALA B 1 110 ? -20.235 -24.524 17.616 1.00 26.74 94 ALA B C 1
ATOM 2068 O O . ALA B 1 110 ? -19.172 -24.458 18.244 1.00 27.65 94 ALA B O 1
ATOM 2070 N N . PRO B 1 111 ? -21.317 -25.174 18.080 1.00 17.97 95 PRO B N 1
ATOM 2071 C CA . PRO B 1 111 ? -21.274 -25.868 19.376 1.00 41.06 95 PRO B CA 1
ATOM 2072 C C . PRO B 1 111 ? -20.108 -26.855 19.429 1.00 26.96 95 PRO B C 1
ATOM 2073 O O . PRO B 1 111 ? -19.282 -26.785 20.326 1.00 32.19 95 PRO B O 1
ATOM 2077 N N . ALA B 1 112 ? -20.043 -27.748 18.443 1.00 28.73 96 ALA B N 1
ATOM 2078 C CA . ALA B 1 112 ? -18.964 -28.727 18.369 1.00 32.95 96 ALA B CA 1
ATOM 2079 C C . ALA B 1 112 ? -17.589 -28.066 18.233 1.00 42.86 96 ALA B C 1
ATOM 2080 O O . ALA B 1 112 ? -16.621 -28.503 18.857 1.00 29.96 96 ALA B O 1
ATOM 2082 N N . LEU B 1 113 ? -17.491 -27.019 17.410 1.00 40.67 97 LEU B N 1
ATOM 2083 C CA . LEU B 1 113 ? -16.214 -26.328 17.259 1.00 29.48 97 LEU B CA 1
ATOM 2084 C C . LEU B 1 113 ? -15.806 -25.742 18.603 1.00 28.87 97 LEU B C 1
ATOM 2085 O O . LEU B 1 113 ? -14.671 -25.927 19.051 1.00 30.40 97 LEU B O 1
ATOM 2090 N N . ARG B 1 114 ? -16.746 -25.053 19.242 1.00 32.70 98 ARG B N 1
ATOM 2091 C CA . ARG B 1 114 ? -16.542 -24.530 20.597 1.00 38.78 98 ARG B CA 1
ATOM 2092 C C . ARG B 1 114 ? -15.955 -25.572 21.542 1.00 42.41 98 ARG B C 1
ATOM 2093 O O . ARG B 1 114 ? -14.934 -25.318 22.195 1.00 51.96 98 ARG B O 1
ATOM 2101 N N . GLN B 1 115 ? -16.601 -26.737 21.640 1.00 30.07 99 GLN B N 1
ATOM 2102 C CA . GLN B 1 115 ? -16.189 -27.738 22.622 1.00 49.50 99 GLN B CA 1
ATOM 2103 C C . GLN B 1 115 ? -14.826 -28.320 22.279 1.00 47.97 99 GLN B C 1
ATOM 2104 O O . GLN B 1 115 ? -13.974 -28.457 23.151 1.00 52.70 99 GLN B O 1
ATOM 2110 N N . VAL B 1 116 ? -14.627 -28.659 21.012 1.00 33.29 100 VAL B N 1
ATOM 2111 C CA . VAL B 1 116 ? -13.306 -29.052 20.523 1.00 32.84 100 VAL B CA 1
ATOM 2112 C C . VAL B 1 116 ? -12.215 -28.113 21.044 1.00 52.55 100 VAL B C 1
ATOM 2113 O O . VAL B 1 116 ? -11.235 -28.561 21.644 1.00 49.34 100 VAL B O 1
ATOM 2117 N N . LEU B 1 117 ? -12.385 -26.813 20.802 1.00 47.64 101 LEU B N 1
ATOM 2118 C CA . LEU B 1 117 ? -11.393 -25.836 21.240 1.00 49.28 101 LEU B CA 1
ATOM 2119 C C . LEU B 1 117 ? -11.292 -25.880 22.753 1.00 49.68 101 LEU B C 1
ATOM 2120 O O . LEU B 1 117 ? -10.197 -25.917 23.307 1.00 42.90 101 LEU B O 1
ATOM 2125 N N . ALA B 1 118 ? -12.451 -25.886 23.399 1.00 46.12 102 ALA B N 1
ATOM 2126 C CA . ALA B 1 118 ? -12.518 -25.836 24.852 1.00 36.77 102 ALA B CA 1
ATOM 2127 C C . ALA B 1 118 ? -11.788 -27.020 25.469 1.00 42.18 102 ALA B C 1
ATOM 2128 O O . ALA B 1 118 ? -11.040 -26.865 26.432 1.00 50.79 102 ALA B O 1
ATOM 2130 N N . ASP B 1 119 ? -11.999 -28.199 24.889 1.00 45.48 103 ASP B N 1
ATOM 2131 C CA . ASP B 1 119 ? -11.406 -29.440 25.393 1.00 50.46 103 ASP B CA 1
ATOM 2132 C C . ASP B 1 119 ? -10.026 -29.672 24.800 1.00 64.42 103 ASP B C 1
ATOM 2133 O O . ASP B 1 119 ? -9.397 -30.694 25.059 1.00 80.02 103 ASP B O 1
ATOM 2138 N N . GLY B 1 120 ? -9.561 -28.725 23.990 1.00 63.09 104 GLY B N 1
ATOM 2139 C CA . GLY B 1 120 ? -8.285 -28.865 23.314 1.00 29.88 104 GLY B CA 1
ATOM 2140 C C . GLY B 1 120 ? -8.208 -30.109 22.453 1.00 36.54 104 GLY B C 1
ATOM 2141 O O . GLY B 1 120 ? -7.140 -30.694 22.303 1.00 43.85 104 GLY B O 1
ATOM 2142 N N . ASN B 1 121 ? -9.331 -30.518 21.863 1.00 37.83 105 ASN B N 1
ATOM 2143 C CA . ASN B 1 121 ? -9.347 -31.707 21.004 1.00 42.00 105 ASN B CA 1
ATOM 2144 C C . ASN B 1 121 ? -8.656 -31.480 19.656 1.00 44.34 105 ASN B C 1
ATOM 2145 O O . ASN B 1 121 ? -9.295 -31.152 18.653 1.00 47.63 105 ASN B O 1
ATOM 2150 N N . VAL B 1 122 ? -7.342 -31.666 19.646 1.00 44.49 106 VAL B N 1
ATOM 2151 C CA . VAL B 1 122 ? -6.515 -31.366 18.488 1.00 44.00 106 VAL B CA 1
ATOM 2152 C C . VAL B 1 122 ? -6.794 -32.315 17.332 1.00 44.64 106 VAL B C 1
ATOM 2153 O O . VAL B 1 122 ? -6.697 -31.936 16.164 1.00 46.58 106 VAL B O 1
ATOM 2157 N N . ALA B 1 123 ? -7.145 -33.553 17.663 1.00 53.19 107 ALA B N 1
ATOM 2158 C CA . ALA B 1 123 ? -7.444 -34.570 16.655 1.00 49.93 107 ALA B CA 1
ATOM 2159 C C . ALA B 1 123 ? -8.675 -34.177 15.873 1.00 51.10 107 ALA B C 1
ATOM 2160 O O . ALA B 1 123 ? -8.692 -34.261 14.642 1.00 56.04 107 ALA B O 1
ATOM 2162 N N . ALA B 1 124 ? -9.708 -33.764 16.594 1.00 40.62 108 ALA B N 1
ATOM 2163 C CA . ALA B 1 124 ? -10.915 -33.228 15.995 1.00 36.19 108 ALA B CA 1
ATOM 2164 C C . ALA B 1 124 ? -10.539 -32.070 15.088 1.00 45.42 108 ALA B C 1
ATOM 2165 O O . ALA B 1 124 ? -10.921 -32.046 13.906 1.00 37.13 108 ALA B O 1
ATOM 2167 N N . LEU B 1 125 ? -9.786 -31.120 15.646 1.00 41.50 109 LEU B N 1
ATOM 2168 C CA . LEU B 1 125 ? -9.383 -29.903 14.939 1.00 40.38 109 LEU B CA 1
ATOM 2169 C C . LEU B 1 125 ? -8.646 -30.227 13.652 1.00 43.63 109 LEU B C 1
ATOM 2170 O O . LEU B 1 125 ? -8.884 -29.613 12.608 1.00 37.62 109 LEU B O 1
ATOM 2175 N N . THR B 1 126 ? -7.758 -31.208 13.726 1.00 52.94 110 THR B N 1
ATOM 2176 C CA . THR B 1 126 ? -6.907 -31.548 12.598 1.00 52.23 110 THR B CA 1
ATOM 2177 C C . THR B 1 126 ? -7.711 -32.188 11.471 1.00 48.75 110 THR B C 1
ATOM 2178 O O . THR B 1 126 ? -7.252 -32.258 10.322 1.00 38.59 110 THR B O 1
ATOM 2182 N N . ARG B 1 127 ? -8.922 -32.635 11.790 1.00 37.10 111 ARG B N 1
ATOM 2183 C CA . ARG B 1 127 ? -9.815 -33.187 10.779 1.00 40.80 111 ARG B CA 1
ATOM 2184 C C . ARG B 1 127 ? -10.208 -32.122 9.737 1.00 54.28 111 ARG B C 1
ATOM 2185 O O . ARG B 1 127 ? -10.741 -32.447 8.671 1.00 39.17 111 ARG B O 1
ATOM 2193 N N . VAL B 1 128 ? -9.918 -30.855 10.027 1.00 50.03 112 VAL B N 1
ATOM 2194 C CA . VAL B 1 128 ? -10.227 -29.761 9.113 1.00 26.62 112 VAL B CA 1
ATOM 2195 C C . VAL B 1 128 ? -9.114 -29.556 8.081 1.00 30.71 112 VAL B C 1
ATOM 2196 O O . VAL B 1 128 ? -7.953 -29.348 8.430 1.00 27.01 112 VAL B O 1
ATOM 2200 N N . PRO B 1 129 ? -9.457 -29.611 6.785 1.00 25.38 113 PRO B N 1
ATOM 2201 C CA . PRO B 1 129 ? -8.415 -29.324 5.784 1.00 29.12 113 PRO B CA 1
ATOM 2202 C C . PRO B 1 129 ? -7.751 -27.962 6.040 1.00 33.42 113 PRO B C 1
ATOM 2203 O O . PRO B 1 129 ? -8.441 -26.943 6.160 1.00 29.07 113 PRO B O 1
ATOM 2207 N N . GLY B 1 130 ? -6.426 -27.949 6.122 1.00 34.34 114 GLY B N 1
ATOM 2208 C CA . GLY B 1 130 ? -5.690 -26.712 6.324 1.00 27.26 114 GLY B CA 1
ATOM 2209 C C . GLY B 1 130 ? -5.330 -26.432 7.773 1.00 35.25 114 GLY B C 1
ATOM 2210 O O . GLY B 1 130 ? -4.656 -25.440 8.070 1.00 45.75 114 GLY B O 1
ATOM 2211 N N . ILE B 1 131 ? -5.792 -27.291 8.672 1.00 35.44 115 ILE B N 1
ATOM 2212 C CA . ILE B 1 131 ? -5.382 -27.201 10.068 1.00 44.28 115 ILE B CA 1
ATOM 2213 C C . ILE B 1 131 ? -4.488 -28.388 10.439 1.00 44.61 115 ILE B C 1
ATOM 2214 O O . ILE B 1 131 ? -4.984 -29.500 10.661 1.00 42.31 115 ILE B O 1
ATOM 2219 N N . GLY B 1 132 ? -3.174 -28.150 10.487 1.00 39.36 116 GLY B N 1
ATOM 2220 C CA . GLY B 1 132 ? -2.220 -29.139 10.984 1.00 23.43 116 GLY B CA 1
ATOM 2221 C C . GLY B 1 132 ? -2.198 -29.175 12.509 1.00 39.94 116 GLY B C 1
ATOM 2222 O O . GLY B 1 132 ? -2.929 -28.427 13.168 1.00 51.19 116 GLY B O 1
ATOM 2223 N N . LYS B 1 133 ? -1.364 -30.042 13.072 1.00 38.78 117 LYS B N 1
ATOM 2224 C CA . LYS B 1 133 ? -1.328 -30.219 14.523 1.00 47.19 117 LYS B CA 1
ATOM 2225 C C . LYS B 1 133 ? -0.844 -28.958 15.235 1.00 49.85 117 LYS B C 1
ATOM 2226 O O . LYS B 1 133 ? -1.426 -28.535 16.239 1.00 49.20 117 LYS B O 1
ATOM 2228 N N . ARG B 1 134 ? 0.214 -28.356 14.703 1.00 48.19 118 ARG B N 1
ATOM 2229 C CA . ARG B 1 134 ? 0.785 -27.158 15.298 1.00 50.64 118 ARG B CA 1
ATOM 2230 C C . ARG B 1 134 ? -0.152 -25.970 15.152 1.00 46.45 118 ARG B C 1
ATOM 2231 O O . ARG B 1 134 ? -0.245 -25.118 16.046 1.00 48.04 118 ARG B O 1
ATOM 2239 N N . GLY B 1 135 ? -0.860 -25.931 14.022 1.00 36.19 119 GLY B N 1
ATOM 2240 C CA . GLY B 1 135 ? -1.932 -24.968 13.853 1.00 35.81 119 GLY B CA 1
ATOM 2241 C C . GLY B 1 135 ? -3.073 -25.209 14.827 1.00 35.10 119 GLY B C 1
ATOM 2242 O O . GLY B 1 135 ? -3.617 -24.267 15.416 1.00 33.54 119 GLY B O 1
ATOM 2243 N N . ALA B 1 136 ? -3.442 -26.475 14.999 1.00 38.41 120 ALA B N 1
ATOM 2244 C CA . ALA B 1 136 ? -4.525 -26.836 15.895 1.00 20.58 120 ALA B CA 1
ATOM 2245 C C . ALA B 1 136 ? -4.207 -26.326 17.300 1.00 25.84 120 ALA B C 1
ATOM 2246 O O . ALA B 1 136 ? -5.053 -25.713 17.964 1.00 37.30 120 ALA B O 1
ATOM 2248 N N . GLU B 1 137 ? -2.973 -26.561 17.733 1.00 30.60 121 GLU B N 1
ATOM 2249 C CA . GLU B 1 137 ? -2.520 -26.147 19.050 1.00 30.78 121 GLU B CA 1
ATOM 2250 C C . GLU B 1 137 ? -2.510 -24.633 19.267 1.00 31.08 121 GLU B C 1
ATOM 2251 O O . GLU B 1 137 ? -3.005 -24.148 20.287 1.00 39.73 121 GLU B O 1
ATOM 2257 N N . ARG B 1 138 ? -1.965 -23.885 18.316 1.00 47.18 122 ARG B N 1
ATOM 2258 C CA . ARG B 1 138 ? -2.008 -22.432 18.417 1.00 42.80 122 ARG B CA 1
ATOM 2259 C C . ARG B 1 138 ? -3.450 -22.004 18.640 1.00 33.87 122 ARG B C 1
ATOM 2260 O O . ARG B 1 138 ? -3.718 -21.169 19.505 1.00 34.67 122 ARG B O 1
ATOM 2268 N N . MET B 1 139 ? -4.376 -22.600 17.879 1.00 20.75 123 MET B N 1
ATOM 2269 C CA . MET B 1 139 ? -5.807 -22.290 18.011 1.00 31.19 123 MET B CA 1
ATOM 2270 C C . MET B 1 139 ? -6.333 -22.564 19.410 1.00 32.95 123 MET B C 1
ATOM 2271 O O . MET B 1 139 ? -6.792 -21.659 20.109 1.00 39.72 123 MET B O 1
ATOM 2276 N N . VAL B 1 140 ? -6.251 -23.818 19.832 1.00 48.91 124 VAL B N 1
ATOM 2277 C CA . VAL B 1 140 ? -6.618 -24.187 21.187 1.00 39.97 124 VAL B CA 1
ATOM 2278 C C . VAL B 1 140 ? -6.019 -23.207 22.196 1.00 32.82 124 VAL B C 1
ATOM 2279 O O . VAL B 1 140 ? -6.730 -22.698 23.048 1.00 39.48 124 VAL B O 1
ATOM 2283 N N . LEU B 1 141 ? -4.719 -22.930 22.088 1.00 35.44 125 LEU B N 1
ATOM 2284 C CA . LEU B 1 141 ? -4.052 -22.038 23.053 1.00 45.91 125 LEU B CA 1
ATOM 2285 C C . LEU B 1 141 ? -4.650 -20.634 23.064 1.00 40.28 125 LEU B C 1
ATOM 2286 O O . LEU B 1 141 ? -4.943 -20.075 24.123 1.00 35.11 125 LEU B O 1
ATOM 2291 N N . GLU B 1 142 ? -4.834 -20.079 21.871 1.00 44.06 126 GLU B N 1
ATOM 2292 C CA . GLU B 1 142 ? -5.340 -18.726 21.731 1.00 41.47 126 GLU B CA 1
ATOM 2293 C C . GLU B 1 142 ? -6.825 -18.615 22.059 1.00 35.29 126 GLU B C 1
ATOM 2294 O O . GLU B 1 142 ? -7.289 -17.559 22.476 1.00 41.97 126 GLU B O 1
ATOM 2300 N N . LEU B 1 143 ? -7.569 -19.704 21.896 1.00 38.79 127 LEU B N 1
ATOM 2301 C CA . LEU B 1 143 ? -9.032 -19.626 21.930 1.00 48.32 127 LEU B CA 1
ATOM 2302 C C . LEU B 1 143 ? -9.695 -20.383 23.097 1.00 60.26 127 LEU B C 1
ATOM 2303 O O . LEU B 1 143 ? -10.891 -20.218 23.346 1.00 59.01 127 LEU B O 1
ATOM 2308 N N . ARG B 1 144 ? -8.915 -21.198 23.795 1.00 76.96 128 ARG B N 1
ATOM 2309 C CA . ARG B 1 144 ? -9.440 -22.051 24.860 1.00 87.61 128 ARG B CA 1
ATOM 2310 C C . ARG B 1 144 ? -10.310 -21.275 25.853 1.00 85.83 128 ARG B C 1
ATOM 2311 O O . ARG B 1 144 ? -11.410 -21.711 26.208 1.00 74.82 128 ARG B O 1
ATOM 2319 N N . ASP B 1 145 ? -9.809 -20.127 26.297 1.00 78.42 129 ASP B N 1
ATOM 2320 C CA . ASP B 1 145 ? -10.522 -19.313 27.268 1.00 66.70 129 ASP B CA 1
ATOM 2321 C C . ASP B 1 145 ? -11.514 -18.384 26.578 1.00 64.40 129 ASP B C 1
ATOM 2322 O O . ASP B 1 145 ? -12.409 -17.841 27.232 1.00 43.40 129 ASP B O 1
ATOM 2324 N N . LYS B 1 146 ? -11.356 -18.233 25.262 1.00 73.36 130 LYS B N 1
ATOM 2325 C CA . LYS B 1 146 ? -12.078 -17.231 24.471 1.00 74.47 130 LYS B CA 1
ATOM 2326 C C . LYS B 1 146 ? -13.503 -17.593 24.049 1.00 75.04 130 LYS B C 1
ATOM 2327 O O . LYS B 1 146 ? -14.271 -16.721 23.645 1.00 78.91 130 LYS B O 1
ATOM 2333 N N . VAL B 1 147 ? -13.849 -18.872 24.099 1.00 74.97 131 VAL B N 1
ATOM 2334 C CA . VAL B 1 147 ? -15.195 -19.309 23.732 1.00 71.80 131 VAL B CA 1
ATOM 2335 C C . VAL B 1 147 ? -16.213 -19.065 24.847 1.00 85.78 131 VAL B C 1
ATOM 2336 O O . VAL B 1 147 ? -15.841 -18.954 26.017 1.00 99.68 131 VAL B O 1
ATOM 2340 N N . VAL B 1 163 ? -25.655 -8.948 34.391 1.00 38.89 147 VAL B N 1
ATOM 2341 C CA . VAL B 1 163 ? -25.533 -7.514 34.670 1.00 48.58 147 VAL B CA 1
ATOM 2342 C C . VAL B 1 163 ? -24.128 -6.987 34.966 1.00 45.03 147 VAL B C 1
ATOM 2343 O O . VAL B 1 163 ? -23.602 -6.169 34.217 1.00 51.05 147 VAL B O 1
ATOM 2347 N N . ARG B 1 164 ? -23.523 -7.441 36.058 1.00 37.13 148 ARG B N 1
ATOM 2348 C CA . ARG B 1 164 ? -22.254 -6.867 36.514 1.00 41.34 148 ARG B CA 1
ATOM 2349 C C . ARG B 1 164 ? -21.065 -7.106 35.589 1.00 49.24 148 ARG B C 1
ATOM 2350 O O . ARG B 1 164 ? -20.256 -6.209 35.374 1.00 52.18 148 ARG B O 1
ATOM 2358 N N . SER B 1 165 ? -20.952 -8.313 35.039 1.00 52.26 149 SER B N 1
ATOM 2359 C CA . SER B 1 165 ? -19.819 -8.654 34.193 1.00 46.40 149 SER B CA 1
ATOM 2360 C C . SER B 1 165 ? -19.857 -7.914 32.857 1.00 39.86 149 SER B C 1
ATOM 2361 O O . SER B 1 165 ? -18.833 -7.384 32.410 1.00 32.63 149 SER B O 1
ATOM 2364 N N . PRO B 1 166 ? -21.037 -7.878 32.202 1.00 32.63 150 PRO B N 1
ATOM 2365 C CA . PRO B 1 166 ? -21.128 -7.236 30.893 1.00 33.25 150 PRO B CA 1
ATOM 2366 C C . PRO B 1 166 ? -20.690 -5.800 31.022 1.00 35.22 150 PRO B C 1
ATOM 2367 O O . PRO B 1 166 ? -19.956 -5.271 30.187 1.00 46.33 150 PRO B O 1
ATOM 2371 N N . VAL B 1 167 ? -21.153 -5.181 32.104 1.00 24.27 151 VAL B N 1
ATOM 2372 C CA . VAL B 1 167 ? -20.854 -3.786 32.375 1.00 36.06 151 VAL B CA 1
ATOM 2373 C C . VAL B 1 167 ? -19.355 -3.542 32.572 1.00 37.19 151 VAL B C 1
ATOM 2374 O O . VAL B 1 167 ? -18.772 -2.647 31.935 1.00 38.61 151 VAL B O 1
ATOM 2378 N N . VAL B 1 168 ? -18.729 -4.343 33.433 1.00 19.79 152 VAL B N 1
ATOM 2379 C CA . VAL B 1 168 ? -17.281 -4.268 33.607 1.00 26.62 152 VAL B CA 1
ATOM 2380 C C . VAL B 1 168 ? -16.554 -4.386 32.268 1.00 37.66 152 VAL B C 1
ATOM 2381 O O . VAL B 1 168 ? -15.598 -3.645 31.987 1.00 38.88 152 VAL B O 1
ATOM 2385 N N . GLU B 1 169 ? -17.025 -5.315 31.441 1.00 45.17 153 GLU B N 1
ATOM 2386 C CA . GLU B 1 169 ? -16.415 -5.565 30.144 1.00 40.92 153 GLU B CA 1
ATOM 2387 C C . GLU B 1 169 ? -16.486 -4.324 29.241 1.00 38.54 153 GLU B C 1
ATOM 2388 O O . GLU B 1 169 ? -15.504 -3.960 28.597 1.00 41.77 153 GLU B O 1
ATOM 2394 N N . ALA B 1 170 ? -17.645 -3.672 29.224 1.00 33.95 154 ALA B N 1
ATOM 2395 C CA . ALA B 1 170 ? -17.877 -2.515 28.380 1.00 34.60 154 ALA B CA 1
ATOM 2396 C C . ALA B 1 170 ? -16.891 -1.433 28.750 1.00 38.27 154 ALA B C 1
ATOM 2397 O O . ALA B 1 170 ? -16.316 -0.760 27.888 1.00 31.38 154 ALA B O 1
ATOM 2399 N N . LEU B 1 171 ? -16.706 -1.289 30.059 1.00 27.80 155 LEU B N 1
ATOM 2400 C CA . LEU B 1 171 ? -15.799 -0.310 30.622 1.00 37.93 155 LEU B CA 1
ATOM 2401 C C . LEU B 1 171 ? -14.363 -0.604 30.256 1.00 41.53 155 LEU B C 1
ATOM 2402 O O . LEU B 1 171 ? -13.596 0.296 29.884 1.00 29.50 155 LEU B O 1
ATOM 2407 N N . VAL B 1 172 ? -14.002 -1.872 30.415 1.00 38.57 156 VAL B N 1
ATOM 2408 C CA . VAL B 1 172 ? -12.694 -2.363 30.029 1.00 45.16 156 VAL B CA 1
ATOM 2409 C C . VAL B 1 172 ? -12.469 -2.102 28.543 1.00 28.13 156 VAL B C 1
ATOM 2410 O O . VAL B 1 172 ? -11.404 -1.649 28.143 1.00 32.47 156 VAL B O 1
ATOM 2414 N N . GLY B 1 173 ? -13.493 -2.390 27.742 1.00 32.29 157 GLY B N 1
ATOM 2415 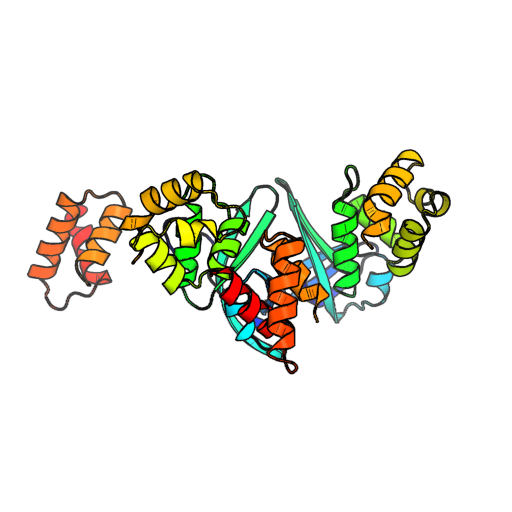C CA . GLY B 1 173 ? -13.429 -2.208 26.312 1.00 33.30 157 GLY B CA 1
ATOM 2416 C C . GLY B 1 173 ? -13.180 -0.757 25.969 1.00 34.13 157 GLY B C 1
ATOM 2417 O O . GLY B 1 173 ? -12.457 -0.444 25.024 1.00 30.89 157 GLY B O 1
ATOM 2418 N N . LEU B 1 174 ? -13.781 0.131 26.742 1.00 17.75 158 LEU B N 1
ATOM 2419 C CA . LEU B 1 174 ? -13.575 1.557 26.566 1.00 22.98 158 LEU B CA 1
ATOM 2420 C C . LEU B 1 174 ? -12.180 1.996 27.000 1.00 22.76 158 LEU B C 1
ATOM 2421 O O . LEU B 1 174 ? -11.774 3.133 26.762 1.00 39.65 158 LEU B O 1
ATOM 2426 N N . GLY B 1 175 ? -11.451 1.095 27.644 1.00 37.88 159 GLY B N 1
ATOM 2427 C CA . GLY B 1 175 ? -10.082 1.380 28.014 1.00 45.11 159 GLY B CA 1
ATOM 2428 C C . GLY B 1 175 ? -9.837 1.317 29.508 1.00 44.37 159 GLY B C 1
ATOM 2429 O O . GLY B 1 175 ? -8.684 1.285 29.946 1.00 33.41 159 GLY B O 1
ATOM 2430 N N . PHE B 1 176 ? -10.914 1.299 30.289 1.00 40.83 160 PHE B N 1
ATOM 2431 C CA . PHE B 1 176 ? -10.778 1.246 31.740 1.00 44.78 160 PHE B CA 1
ATOM 2432 C C . PHE B 1 176 ? -10.159 -0.071 32.207 1.00 47.61 160 PHE B C 1
ATOM 2433 O O . PHE B 1 176 ? -10.302 -1.106 31.551 1.00 59.07 160 PHE B O 1
ATOM 2441 N N . ALA B 1 177 ? -9.471 -0.017 33.349 1.00 47.76 161 ALA B N 1
ATOM 2442 C CA . ALA B 1 177 ? -8.825 -1.188 33.928 1.00 42.27 161 ALA B CA 1
ATOM 2443 C C . ALA B 1 177 ? -9.797 -1.998 34.801 1.00 44.36 161 ALA B C 1
ATOM 2444 O O . ALA B 1 177 ? -10.635 -1.427 35.490 1.00 45.02 161 ALA B O 1
ATOM 2446 N N . ALA B 1 178 ? -9.669 -3.322 34.763 1.00 36.09 162 ALA B N 1
ATOM 2447 C CA . ALA B 1 178 ? -10.565 -4.210 35.504 1.00 44.93 162 ALA B CA 1
ATOM 2448 C C . ALA B 1 178 ? -10.834 -3.709 36.921 1.00 45.29 162 ALA B C 1
ATOM 2449 O O . ALA B 1 178 ? -11.988 -3.544 37.320 1.00 32.22 162 ALA B O 1
ATOM 2451 N N . LYS B 1 179 ? -9.767 -3.464 37.673 1.00 48.32 163 LYS B N 1
ATOM 2452 C CA . LYS B 1 179 ? -9.897 -2.948 39.032 1.00 53.60 163 LYS B CA 1
ATOM 2453 C C . LYS B 1 179 ? -10.934 -1.825 39.124 1.00 57.16 163 LYS B C 1
ATOM 2454 O O . LYS B 1 179 ? -11.974 -1.982 39.768 1.00 41.26 163 LYS B O 1
ATOM 2460 N N . GLN B 1 180 ? -10.649 -0.694 38.474 1.00 58.20 164 GLN B N 1
ATOM 2461 C CA . GLN B 1 180 ? -11.512 0.486 38.559 1.00 50.42 164 GLN B CA 1
ATOM 2462 C C . GLN B 1 180 ? -12.896 0.251 37.950 1.00 51.01 164 GLN B C 1
ATOM 2463 O O . GLN B 1 180 ? -13.897 0.803 38.418 1.00 43.94 164 GLN B O 1
ATOM 2469 N N . ALA B 1 181 ? -12.940 -0.558 36.900 1.00 35.55 165 ALA B N 1
ATOM 2470 C CA . ALA B 1 181 ? -14.192 -0.870 36.237 1.00 30.90 165 ALA B CA 1
ATOM 2471 C C . ALA B 1 181 ? -15.131 -1.574 37.207 1.00 37.19 165 ALA B C 1
ATOM 2472 O O . ALA B 1 181 ? -16.313 -1.239 37.316 1.00 30.84 165 ALA B O 1
ATOM 2474 N N . GLU B 1 182 ? -14.589 -2.548 37.928 1.00 39.77 166 GLU B N 1
ATOM 2475 C CA . GLU B 1 182 ? -15.382 -3.345 38.842 1.00 37.02 166 GLU B CA 1
ATOM 2476 C C . GLU B 1 182 ? -15.922 -2.472 39.974 1.00 48.21 166 GLU B C 1
ATOM 2477 O O . GLU B 1 182 ? -17.063 -2.629 40.425 1.00 45.08 166 GLU B O 1
ATOM 2483 N N . GLU B 1 183 ? -15.096 -1.535 40.428 1.00 42.25 167 GLU B N 1
ATOM 2484 C CA . GLU B 1 183 ? -15.428 -0.714 41.584 1.00 37.13 167 GLU B CA 1
ATOM 2485 C C . GLU B 1 183 ? -16.560 0.254 41.291 1.00 43.17 167 GLU B C 1
ATOM 2486 O O . GLU B 1 183 ? -17.518 0.347 42.065 1.00 40.36 167 GLU B O 1
ATOM 2492 N N . ALA B 1 184 ? -16.451 0.965 40.176 1.00 37.18 168 ALA B N 1
ATOM 2493 C CA . ALA B 1 184 ? -17.525 1.836 39.717 1.00 25.71 168 ALA B CA 1
ATOM 2494 C C . ALA B 1 184 ? -18.821 1.043 39.573 1.00 21.51 168 ALA B C 1
ATOM 2495 O O . ALA B 1 184 ? -19.894 1.519 39.946 1.00 20.00 168 ALA B O 1
ATOM 2497 N N . THR B 1 185 ? -18.704 -0.168 39.019 1.00 28.66 169 THR B N 1
ATOM 2498 C CA . THR B 1 185 ? -19.850 -1.027 38.767 1.00 27.38 169 THR B CA 1
ATOM 2499 C C . THR B 1 185 ? -20.516 -1.498 40.060 1.00 36.54 169 THR B C 1
ATOM 2500 O O . THR B 1 185 ? -21.744 -1.481 40.176 1.00 33.45 169 THR B O 1
ATOM 2504 N N . ASP B 1 186 ? -19.704 -1.929 41.018 1.00 34.48 170 ASP B N 1
ATOM 2505 C CA . ASP B 1 186 ? -20.236 -2.464 42.271 1.00 40.10 170 ASP B CA 1
ATOM 2506 C C . ASP B 1 186 ? -20.933 -1.319 43.008 1.00 46.36 170 ASP B C 1
ATOM 2507 O O . ASP B 1 186 ? -22.031 -1.469 43.565 1.00 44.63 170 ASP B O 1
ATOM 2512 N N . THR B 1 187 ? -20.293 -0.161 42.990 1.00 33.53 171 THR B N 1
ATOM 2513 C CA . THR B 1 187 ? -20.858 1.014 43.641 1.00 35.78 171 THR B CA 1
ATOM 2514 C C . THR B 1 187 ? -22.176 1.415 43.013 1.00 34.96 171 THR B C 1
ATOM 2515 O O . THR B 1 187 ? -23.124 1.794 43.687 1.00 20.72 171 THR B O 1
ATOM 2519 N N . VAL B 1 188 ? -22.217 1.369 41.686 1.00 43.36 172 VAL B N 1
ATOM 2520 C CA . VAL B 1 188 ? -23.429 1.725 40.974 1.00 35.97 172 VAL B CA 1
ATOM 2521 C C . VAL B 1 188 ? -24.543 0.733 41.297 1.00 37.78 172 VAL B C 1
ATOM 2522 O O . VAL B 1 188 ? -25.653 1.147 41.606 1.00 29.39 172 VAL B O 1
ATOM 2526 N N . LEU B 1 189 ? -24.235 -0.565 41.227 1.00 30.04 173 LEU B N 1
ATOM 2527 C CA . LEU B 1 189 ? -25.223 -1.605 41.501 1.00 30.84 173 LEU B CA 1
ATOM 2528 C C . LEU B 1 189 ? -25.699 -1.515 42.938 1.00 31.87 173 LEU B C 1
ATOM 2529 O O . LEU B 1 189 ? -26.875 -1.722 43.224 1.00 36.89 173 LEU B O 1
ATOM 2534 N N . ALA B 1 190 ? -24.785 -1.192 43.851 1.00 37.80 174 ALA B N 1
ATOM 2535 C CA . ALA B 1 190 ? -25.112 -1.135 45.267 1.00 31.96 174 ALA B CA 1
ATOM 2536 C C . ALA B 1 190 ? -26.180 -0.081 45.524 1.00 48.70 174 ALA B C 1
ATOM 2537 O O . ALA B 1 190 ? -27.185 -0.311 46.216 1.00 39.57 174 ALA B O 1
ATOM 2539 N N . ALA B 1 191 ? -25.951 1.089 44.952 1.00 47.77 175 ALA B N 1
ATOM 2540 C CA . ALA B 1 191 ? -26.861 2.217 45.116 1.00 43.20 175 ALA B CA 1
ATOM 2541 C C . ALA B 1 191 ? -28.197 2.012 44.406 1.00 40.39 175 ALA B C 1
ATOM 2542 O O . ALA B 1 191 ? -29.237 2.479 44.873 1.00 40.45 175 ALA B O 1
ATOM 2544 N N . ASN B 1 192 ? -28.168 1.326 43.279 1.00 41.18 176 ASN B N 1
ATOM 2545 C CA . ASN B 1 192 ? -29.385 1.086 42.541 1.00 44.61 176 ASN B CA 1
ATOM 2546 C C . ASN B 1 192 ? -29.557 -0.389 42.188 1.00 47.67 176 ASN B C 1
ATOM 2547 O O . ASN B 1 192 ? -28.869 -0.916 41.312 1.00 54.98 176 ASN B O 1
ATOM 2552 N N . HIS B 1 193 ? -30.475 -1.061 42.873 1.00 47.40 177 HIS B N 1
ATOM 2553 C CA . HIS B 1 193 ? -30.632 -2.496 42.655 1.00 63.09 177 HIS B CA 1
ATOM 2554 C C . HIS B 1 193 ? -31.464 -2.795 41.416 1.00 49.43 177 HIS B C 1
ATOM 2555 O O . HIS B 1 193 ? -31.292 -3.830 40.780 1.00 53.31 177 HIS B O 1
ATOM 2562 N N . ASP B 1 194 ? -32.348 -1.865 41.067 1.00 59.20 178 ASP B N 1
ATOM 2563 C CA . ASP B 1 194 ? -33.158 -1.974 39.861 1.00 62.67 178 ASP B CA 1
ATOM 2564 C C . ASP B 1 194 ? -32.317 -1.863 38.577 1.00 55.56 178 ASP B C 1
ATOM 2565 O O . ASP B 1 194 ? -32.799 -2.158 37.481 1.00 51.80 178 ASP B O 1
ATOM 2567 N N . ALA B 1 195 ? -31.063 -1.440 38.720 1.00 39.08 179 ALA B N 1
ATOM 2568 C CA . ALA B 1 195 ? -30.203 -1.124 37.580 1.00 27.55 179 ALA B CA 1
ATOM 2569 C C . ALA B 1 195 ? -30.224 -2.195 36.491 1.00 34.28 179 ALA B C 1
ATOM 2570 O O . ALA B 1 195 ? -30.143 -3.397 36.755 1.00 46.60 179 ALA B O 1
ATOM 2572 N N . THR B 1 196 ? -30.365 -1.715 35.267 1.00 35.93 180 THR B N 1
ATOM 2573 C CA . THR B 1 196 ? -30.211 -2.503 34.064 1.00 41.69 180 THR B CA 1
ATOM 2574 C C . THR B 1 196 ? -28.752 -2.402 33.639 1.00 44.76 180 THR B C 1
ATOM 2575 O O . THR B 1 196 ? -27.991 -1.600 34.197 1.00 43.14 180 THR B O 1
ATOM 2579 N N . THR B 1 197 ? -28.359 -3.202 32.654 1.00 39.69 181 THR B N 1
ATOM 2580 C CA . THR B 1 197 ? -26.994 -3.134 32.145 1.00 38.40 181 THR B CA 1
ATOM 2581 C C . THR B 1 197 ? -26.590 -1.739 31.632 1.00 34.94 181 THR B C 1
ATOM 2582 O O . THR B 1 197 ? -25.500 -1.249 31.947 1.00 35.65 181 THR B O 1
ATOM 2586 N N . SER B 1 198 ? -27.460 -1.103 30.847 1.00 32.24 182 SER B N 1
ATOM 2587 C CA . SER B 1 198 ? -27.136 0.194 30.258 1.00 38.92 182 SER B CA 1
ATOM 2588 C C . SER B 1 198 ? -27.057 1.297 31.317 1.00 35.22 182 SER B C 1
ATOM 2589 O O . SER B 1 198 ? -26.080 2.032 31.369 1.00 36.37 182 SER B O 1
ATOM 2592 N N . SER B 1 199 ? -28.081 1.397 32.161 1.00 28.20 183 SER B N 1
ATOM 2593 C CA . SER B 1 199 ? -28.105 2.386 33.231 1.00 32.21 183 SER B CA 1
ATOM 2594 C C . SER B 1 199 ? -26.886 2.253 34.136 1.00 27.78 183 SER B C 1
ATOM 2595 O O . SER B 1 199 ? -26.249 3.248 34.468 1.00 24.57 183 SER B O 1
ATOM 2598 N N . ALA B 1 200 ? -26.584 1.027 34.551 1.00 27.95 184 ALA B N 1
ATOM 2599 C CA . ALA B 1 200 ? -25.417 0.766 35.385 1.00 19.48 184 ALA B CA 1
ATOM 2600 C C . ALA B 1 200 ? -24.188 1.362 34.695 1.00 36.39 184 ALA B C 1
ATOM 2601 O O . ALA B 1 200 ? -23.385 2.067 35.327 1.00 34.29 184 ALA B O 1
ATOM 2603 N N . LEU B 1 201 ? -24.059 1.081 33.401 1.00 19.03 185 LEU B N 1
ATOM 2604 C CA . LEU B 1 201 ? -22.899 1.511 32.636 1.00 24.07 185 LEU B CA 1
ATOM 2605 C C . LEU B 1 201 ? -22.823 3.042 32.565 1.00 18.53 185 LEU B C 1
ATOM 2606 O O . LEU B 1 201 ? -21.741 3.621 32.655 1.00 18.42 185 LEU B O 1
ATOM 2611 N N . ARG B 1 202 ? -23.974 3.692 32.399 1.00 26.97 186 ARG B N 1
ATOM 2612 C CA . ARG B 1 202 ? -24.032 5.157 32.271 1.00 21.81 186 ARG B CA 1
ATOM 2613 C C . ARG B 1 202 ? -23.763 5.843 33.606 1.00 33.48 186 ARG B C 1
ATOM 2614 O O . ARG B 1 202 ? -23.126 6.904 33.664 1.00 32.32 186 ARG B O 1
ATOM 2622 N N . SER B 1 203 ? -24.252 5.225 34.684 1.00 21.01 187 SER B N 1
ATOM 2623 C CA . SER B 1 203 ? -23.940 5.660 36.035 1.00 22.74 187 SER B CA 1
ATOM 2624 C C . SER B 1 203 ? -22.462 5.451 36.361 1.00 28.03 187 SER B C 1
ATOM 2625 O O . SER B 1 203 ? -21.779 6.374 36.806 1.00 38.23 187 SER B O 1
ATOM 2628 N N . ALA B 1 204 ? -21.967 4.241 36.134 1.00 18.93 188 ALA B N 1
ATOM 2629 C CA . ALA B 1 204 ? -20.543 3.983 36.316 1.00 25.35 188 ALA B CA 1
ATOM 2630 C C . ALA B 1 204 ? -19.678 5.005 35.544 1.00 28.42 188 ALA B C 1
ATOM 2631 O O . ALA B 1 204 ? -18.835 5.688 36.139 1.00 20.87 188 ALA B O 1
ATOM 2633 N N . LEU B 1 205 ? -19.908 5.121 34.231 1.00 18.39 189 LEU B N 1
ATOM 2634 C CA . LEU B 1 205 ? -19.202 6.108 33.394 1.00 34.41 189 LEU B CA 1
ATOM 2635 C C . LEU B 1 205 ? -19.216 7.492 34.010 1.00 27.06 189 LEU B C 1
ATOM 2636 O O . LEU B 1 205 ? -18.194 8.163 34.075 1.00 26.79 189 LEU B O 1
ATOM 2641 N N . SER B 1 206 ? -20.392 7.918 34.453 1.00 23.96 190 SER B N 1
ATOM 2642 C CA . SER B 1 206 ? -20.563 9.239 35.053 1.00 23.52 190 SER B CA 1
ATOM 2643 C C . SER B 1 206 ? -19.665 9.453 36.275 1.00 25.90 190 SER B C 1
ATOM 2644 O O . SER B 1 206 ? -19.046 10.502 36.419 1.00 31.03 190 SER B O 1
ATOM 2647 N N . LEU B 1 207 ? -19.602 8.453 37.152 1.00 18.36 191 LEU B N 1
ATOM 2648 C CA . LEU B 1 207 ? -18.689 8.467 38.280 1.00 18.53 191 LEU B CA 1
ATOM 2649 C C . LEU B 1 207 ? -17.244 8.505 37.803 1.00 27.81 191 LEU B C 1
ATOM 2650 O O . LEU B 1 207 ? -16.433 9.251 38.336 1.00 36.30 191 LEU B O 1
ATOM 2655 N N . LEU B 1 208 ? -16.912 7.672 36.829 1.00 28.78 192 LEU B N 1
ATOM 2656 C CA . LEU B 1 208 ? -15.539 7.599 36.343 1.00 23.40 192 LEU B CA 1
ATOM 2657 C C . LEU B 1 208 ? -15.085 8.902 35.673 1.00 31.46 192 LEU B C 1
ATOM 2658 O O . LEU B 1 208 ? -13.885 9.163 35.557 1.00 33.45 192 LEU B O 1
ATOM 2663 N N . GLY B 1 209 ? -16.046 9.710 35.219 1.00 39.04 193 GLY B N 1
ATOM 2664 C CA . GLY B 1 209 ? -15.758 10.991 34.596 1.00 40.64 193 GLY B CA 1
ATOM 2665 C C . GLY B 1 209 ? -15.438 11.992 35.683 1.00 56.64 193 GLY B C 1
ATOM 2666 O O . GLY B 1 209 ? -15.034 13.127 35.421 1.00 50.10 193 GLY B O 1
ATOM 2667 N N . LYS B 1 210 ? -15.627 11.527 36.902 1.00 63.12 194 LYS B N 1
ATOM 2668 C CA . LYS B 1 210 ? -15.102 12.097 38.133 1.00 58.75 194 LYS B CA 1
ATOM 2669 C C . LYS B 1 210 ? -15.315 13.524 38.545 1.00 56.38 194 LYS B C 1
ATOM 2670 O O . LYS B 1 210 ? -16.420 13.933 38.850 1.00 86.82 194 LYS B O 1
#

Nearest PDB structures (foldseek):
  2ztd-assembly1_A  TM=1.005E+00  e=5.272E-34  Mycobacterium tuberculosis
  2ztd-assembly1_B  TM=1.005E+00  e=8.990E-32  Mycobacterium tuberculosis
  2h5x-assembly1_A  TM=9.963E-01  e=1.533E-29  Mycobacterium tuberculosis H37Rv
  2ztc-assembly1_A  TM=9.824E-01  e=6.086E-30  Mycobacterium tuberculosis
  7oa5-assembly1_F  TM=9.723E-01  e=8.851E-26  Mycobacterium leprae TN